Protein AF-0000000080323884 (afdb_homodimer)

InterPro domains:
  IPR005923 Formiminoglutamase [MF_00737] (10-333)
  IPR005923 Formiminoglutamase [TIGR01227] (16-331)
  IPR006035 Ureohydrolase [PF00491] (52-332)
  IPR006035 Ureohydrolase [PIRSF036979] (51-332)
  IPR006035 Ureohydrolase [PS51409] (44-333)
  IPR006035 Ureohydrolase [PTHR11358] (49-333)
  IPR023696 Ureohydrolase domain superfamily [SSF52768] (23-332)

Structure (mmCIF, N/CA/C/O backbone):
data_AF-0000000080323884-model_v1
#
loop_
_entity.id
_entity.type
_entity.pdbx_description
1 polymer Formimidoylglutamase
#
loop_
_atom_site.group_PDB
_atom_site.id
_atom_site.type_symbol
_atom_site.label_atom_id
_atom_site.label_alt_id
_atom_site.label_comp_id
_atom_site.label_asym_id
_atom_site.label_entity_id
_atom_site.label_seq_id
_atom_site.pdbx_PDB_ins_code
_atom_site.Cartn_x
_atom_site.Cartn_y
_atom_site.Cartn_z
_atom_site.occupancy
_atom_site.B_iso_or_equiv
_atom_site.auth_seq_id
_atom_site.auth_comp_id
_atom_site.auth_asym_id
_atom_site.auth_atom_id
_atom_site.pdbx_PDB_model_num
ATOM 1 N N . MET A 1 1 ? 12.812 27.894 24.323 1 70.35 1 MET A N 1
ATOM 2 C CA . MET A 1 1 ? 11.918 27.893 23.168 1 70.35 1 MET A CA 1
ATOM 3 C C . MET A 1 1 ? 10.709 26.998 23.417 1 70.35 1 MET A C 1
ATOM 5 O O . MET A 1 1 ? 9.572 27.394 23.153 1 70.35 1 MET A O 1
ATOM 9 N N . ILE A 1 2 ? 10.894 25.82 23.993 1 82.58 2 ILE A N 1
ATOM 10 C CA . ILE A 1 2 ? 9.797 24.87 24.142 1 82.58 2 ILE A CA 1
ATOM 11 C C . ILE A 1 2 ? 9.408 24.759 25.615 1 82.58 2 ILE A C 1
ATOM 13 O O . ILE A 1 2 ? 10.266 24.834 26.497 1 82.58 2 ILE A O 1
ATOM 17 N N . ASN A 1 3 ? 8.138 24.819 25.919 1 87.39 3 ASN A N 1
ATOM 18 C CA . ASN A 1 3 ? 7.63 24.507 27.25 1 87.39 3 ASN A CA 1
ATOM 19 C C . ASN A 1 3 ? 7.771 23.022 27.57 1 87.39 3 ASN A C 1
ATOM 21 O O . ASN A 1 3 ? 7.073 22.188 26.99 1 87.39 3 ASN A O 1
ATOM 25 N N . SER A 1 4 ? 8.577 22.734 28.503 1 90.73 4 SER A N 1
ATOM 26 C CA . SER A 1 4 ? 8.957 21.358 28.807 1 90.73 4 SER A CA 1
ATOM 27 C C . SER A 1 4 ? 7.758 20.546 29.285 1 90.73 4 SER A C 1
ATOM 29 O O . SER A 1 4 ? 7.737 19.321 29.149 1 90.73 4 SER A O 1
ATOM 31 N N . SER A 1 5 ? 6.816 21.224 29.823 1 94.21 5 SER A N 1
ATOM 32 C CA . SER A 1 5 ? 5.648 20.514 30.335 1 94.21 5 SER A CA 1
ATOM 33 C C . SER A 1 5 ? 4.825 19.914 29.201 1 94.21 5 SER A C 1
ATOM 35 O O . SER A 1 5 ? 4.033 18.994 29.42 1 94.21 5 SER A O 1
ATOM 37 N N . PHE A 1 6 ? 5.003 20.414 27.994 1 97.21 6 PHE A N 1
ATOM 38 C CA . PHE A 1 6 ? 4.21 19.963 26.857 1 97.21 6 PHE A CA 1
ATOM 39 C C . PHE A 1 6 ? 5.086 19.244 25.837 1 97.21 6 PHE A C 1
ATOM 41 O O . PHE A 1 6 ? 4.697 19.088 24.678 1 97.21 6 PHE A O 1
ATOM 48 N N . TYR A 1 7 ? 6.294 18.797 26.239 1 97.15 7 TYR A N 1
ATOM 49 C CA . TYR A 1 7 ? 7.226 18.283 25.242 1 97.15 7 TYR A CA 1
ATOM 50 C C . TYR A 1 7 ? 7.828 16.957 25.691 1 97.15 7 TYR A C 1
ATOM 52 O O . TYR A 1 7 ? 8.144 16.779 26.869 1 97.15 7 TYR A O 1
ATOM 60 N N . ARG A 1 8 ? 7.953 16.033 24.755 1 97.16 8 ARG A N 1
ATOM 61 C CA . ARG A 1 8 ? 8.656 14.767 24.942 1 97.16 8 ARG A CA 1
ATOM 62 C C . ARG A 1 8 ? 9.561 14.462 23.753 1 97.16 8 ARG A C 1
ATOM 64 O O . ARG A 1 8 ? 9.094 14.39 22.614 1 97.16 8 ARG A O 1
ATOM 71 N N . LYS A 1 9 ? 10.813 14.344 23.984 1 96.35 9 LYS A N 1
ATOM 72 C CA . LYS A 1 9 ? 11.746 13.994 22.917 1 96.35 9 LYS A CA 1
ATOM 73 C C . LYS A 1 9 ? 11.512 12.568 22.428 1 96.35 9 LYS A C 1
ATOM 75 O O . LYS A 1 9 ? 11.072 11.708 23.193 1 96.35 9 LYS A O 1
ATOM 80 N N . THR A 1 10 ? 11.805 12.294 21.183 1 96.84 10 THR A N 1
ATOM 81 C CA . THR A 1 10 ? 11.703 10.945 20.636 1 96.84 10 THR A CA 1
ATOM 82 C C . THR A 1 10 ? 12.828 10.061 21.165 1 96.84 10 THR A C 1
ATOM 84 O O . THR A 1 10 ? 13.989 10.476 21.197 1 96.84 10 THR A O 1
ATOM 87 N N . SER A 1 11 ? 12.445 8.879 21.534 1 95.25 11 SER A N 1
ATOM 88 C CA . SER A 1 11 ? 13.442 7.934 22.025 1 95.25 11 SER A CA 1
ATOM 89 C C . SER A 1 11 ? 14.342 7.443 20.896 1 95.25 11 SER A C 1
ATOM 91 O O . SER A 1 11 ? 13.884 7.255 19.767 1 95.25 11 SER A O 1
ATOM 93 N N . ALA A 1 12 ? 15.553 7.111 21.196 1 90.56 12 ALA A N 1
ATOM 94 C CA . ALA A 1 12 ? 16.547 6.673 20.22 1 90.56 12 ALA A CA 1
ATOM 95 C C . ALA A 1 12 ? 16.159 5.331 19.606 1 90.56 12 ALA A C 1
ATOM 97 O O . ALA A 1 12 ? 16.54 5.025 18.474 1 90.56 12 ALA A O 1
ATOM 98 N N . ASP A 1 13 ? 15.385 4.584 20.299 1 94.6 13 ASP A N 1
ATOM 99 C CA . ASP A 1 13 ? 15.052 3.236 19.85 1 94.6 13 ASP A CA 1
ATOM 100 C C . ASP A 1 13 ? 13.792 3.241 18.986 1 94.6 13 ASP A C 1
ATOM 102 O O . ASP A 1 13 ? 13.34 2.187 18.533 1 94.6 13 ASP A O 1
ATOM 106 N N . THR A 1 14 ? 13.263 4.429 18.808 1 96.33 14 THR A N 1
ATOM 107 C CA . THR A 1 14 ? 12.045 4.54 18.013 1 96.33 14 THR A CA 1
ATOM 108 C C . THR A 1 14 ? 12.317 4.186 16.554 1 96.33 14 THR A C 1
ATOM 110 O O . THR A 1 14 ? 11.563 3.426 15.943 1 96.33 14 THR A O 1
ATOM 113 N N . TRP A 1 15 ? 13.377 4.665 16.011 1 97.13 15 TRP A N 1
ATOM 114 C CA . TRP A 1 15 ? 13.713 4.496 14.601 1 97.13 15 TRP A CA 1
ATOM 115 C C . TRP A 1 15 ? 14.678 3.332 14.407 1 97.13 15 TRP A C 1
ATOM 117 O O . TRP A 1 15 ? 15.897 3.519 14.423 1 97.13 15 TRP A O 1
ATOM 127 N N . THR A 1 16 ? 14.135 2.097 14.217 1 96.11 16 THR A N 1
ATOM 128 C CA . THR A 1 16 ? 14.869 0.863 13.956 1 96.11 16 THR A CA 1
ATOM 129 C C . THR A 1 16 ? 14.186 0.049 12.861 1 96.11 16 THR A C 1
ATOM 131 O O . THR A 1 16 ? 12.957 0.033 12.766 1 96.11 16 THR A O 1
ATOM 134 N N . GLY A 1 17 ? 14.985 -0.553 12.035 1 93.53 17 GLY A N 1
ATOM 135 C CA . GLY A 1 17 ? 14.411 -1.328 10.947 1 93.53 17 GLY A CA 1
ATOM 136 C C . GLY A 1 17 ? 15.439 -2.15 10.193 1 93.53 17 GLY A C 1
ATOM 137 O O . GLY A 1 17 ? 16.521 -2.427 10.712 1 93.53 17 GLY A O 1
ATOM 138 N N . ARG A 1 18 ? 15.014 -2.505 9.063 1 90.59 18 ARG A N 1
ATOM 139 C CA . ARG A 1 18 ? 15.855 -3.301 8.175 1 90.59 18 ARG A CA 1
ATOM 140 C C . ARG A 1 18 ? 17.066 -2.501 7.704 1 90.59 18 ARG A C 1
ATOM 142 O O . ARG A 1 18 ? 16.951 -1.311 7.404 1 90.59 18 ARG A O 1
ATOM 149 N N . ASN A 1 19 ? 18.205 -3.094 7.693 1 90.78 19 ASN A N 1
ATOM 150 C CA . ASN A 1 19 ? 19.445 -2.48 7.231 1 90.78 19 ASN A CA 1
ATOM 151 C C . ASN A 1 19 ? 20.092 -3.294 6.115 1 90.78 19 ASN A C 1
ATOM 153 O O . ASN A 1 19 ? 20.637 -4.371 6.362 1 90.78 19 ASN A O 1
ATOM 157 N N . ASP A 1 20 ? 20.026 -2.774 4.941 1 88.23 20 ASP A N 1
ATOM 158 C CA . ASP A 1 20 ? 20.564 -3.475 3.78 1 88.23 20 ASP A CA 1
ATOM 159 C C . ASP A 1 20 ? 21.926 -2.912 3.38 1 88.23 20 ASP A C 1
ATOM 161 O O . ASP A 1 20 ? 22.439 -3.219 2.302 1 88.23 20 ASP A O 1
ATOM 165 N N . GLY A 1 21 ? 22.475 -1.995 4.17 1 88.45 21 GLY A N 1
ATOM 166 C CA . GLY A 1 21 ? 23.791 -1.447 3.88 1 88.45 21 GLY A CA 1
ATOM 167 C C . GLY A 1 21 ? 23.878 0.05 4.112 1 88.45 21 GLY A C 1
ATOM 168 O O . GLY A 1 21 ? 22.966 0.648 4.687 1 88.45 21 GLY A O 1
ATOM 169 N N . THR A 1 22 ? 25.005 0.608 3.622 1 88.51 22 THR A N 1
ATOM 170 C CA . THR A 1 22 ? 25.255 2.012 3.928 1 88.51 22 THR A CA 1
ATOM 171 C C . THR A 1 22 ? 25.087 2.875 2.681 1 88.51 22 THR A C 1
ATOM 173 O O . THR A 1 22 ? 24.991 4.101 2.776 1 88.51 22 THR A O 1
ATOM 176 N N . ASP A 1 23 ? 25.031 2.19 1.594 1 92.04 23 ASP A N 1
ATOM 177 C CA . ASP A 1 23 ? 24.798 2.943 0.365 1 92.04 23 ASP A CA 1
ATOM 178 C C . ASP A 1 23 ? 23.477 3.707 0.432 1 92.04 23 ASP A C 1
ATOM 180 O O . ASP A 1 23 ? 22.474 3.181 0.917 1 92.04 23 ASP A O 1
ATOM 184 N N . LEU A 1 24 ? 23.504 4.935 -0.052 1 91.61 24 LEU A N 1
ATOM 185 C CA . LEU A 1 24 ? 22.32 5.784 0.005 1 91.61 24 LEU A CA 1
ATOM 186 C C . LEU A 1 24 ? 21.15 5.137 -0.729 1 91.61 24 LEU A C 1
ATOM 188 O O . LEU A 1 24 ? 19.994 5.307 -0.335 1 91.61 24 LEU A O 1
ATOM 192 N N . ALA A 1 25 ? 21.477 4.376 -1.684 1 94.13 25 ALA A N 1
ATOM 193 C CA . ALA A 1 25 ? 20.456 3.817 -2.567 1 94.13 25 ALA A CA 1
ATOM 194 C C . ALA A 1 25 ? 19.662 2.721 -1.863 1 94.13 25 ALA A C 1
ATOM 196 O O . ALA A 1 25 ? 18.583 2.336 -2.319 1 94.13 25 ALA A O 1
ATOM 197 N N . VAL A 1 26 ? 20.126 2.132 -0.741 1 95.14 26 VAL A N 1
ATOM 198 C CA . VAL A 1 26 ? 19.439 1.03 -0.076 1 95.14 26 VAL A CA 1
ATOM 199 C C . VAL A 1 26 ? 18.92 1.491 1.284 1 95.14 26 VAL A C 1
ATOM 201 O O . VAL A 1 26 ? 18.351 0.699 2.039 1 95.14 26 VAL A O 1
ATOM 204 N N . GLN A 1 27 ? 19.103 2.752 1.621 1 95.92 27 GLN A N 1
ATOM 205 C CA . GLN A 1 27 ? 18.777 3.247 2.955 1 95.92 27 GLN A CA 1
ATOM 206 C C . GLN A 1 27 ? 17.273 3.449 3.114 1 95.92 27 GLN A C 1
ATOM 208 O O . GLN A 1 27 ? 16.552 3.59 2.125 1 95.92 27 GLN A O 1
ATOM 213 N N . ARG A 1 28 ? 16.904 3.424 4.323 1 97.22 28 ARG A N 1
ATOM 214 C CA . ARG A 1 28 ? 15.516 3.602 4.737 1 97.22 28 ARG A CA 1
ATOM 215 C C . ARG A 1 28 ? 15.381 4.768 5.711 1 97.22 28 ARG A C 1
ATOM 217 O O . ARG A 1 28 ? 16.381 5.28 6.217 1 97.22 28 ARG A O 1
ATOM 224 N N . TRP A 1 29 ? 14.235 5.22 6.044 1 97.39 29 TRP A N 1
ATOM 225 C CA . TRP A 1 29 ? 13.994 6.43 6.822 1 97.39 29 TRP A CA 1
ATOM 226 C C . TRP A 1 29 ? 14.701 6.359 8.172 1 97.39 29 TRP A C 1
ATOM 228 O O . TRP A 1 29 ? 15.305 7.338 8.616 1 97.39 29 TRP A O 1
ATOM 238 N N . HIS A 1 30 ? 14.661 5.158 8.811 1 97.39 30 HIS A N 1
ATOM 239 C CA . HIS A 1 30 ? 15.223 5.051 10.152 1 97.39 30 HIS A CA 1
ATOM 240 C C . HIS A 1 30 ? 16.725 5.319 10.143 1 97.39 30 HIS A C 1
ATOM 242 O O . HIS A 1 30 ? 17.3 5.687 11.169 1 97.39 30 HIS A O 1
ATOM 248 N N . GLN A 1 31 ? 17.343 5.232 8.979 1 96.09 31 GLN A N 1
ATOM 249 C CA . GLN A 1 31 ? 18.785 5.428 8.872 1 96.09 31 GLN A CA 1
ATOM 250 C C . GLN A 1 31 ? 19.119 6.878 8.536 1 96.09 31 GLN A C 1
ATOM 252 O O . GLN A 1 31 ? 20.278 7.29 8.623 1 96.09 31 GLN A O 1
ATOM 257 N N . ARG A 1 32 ? 18.091 7.656 8.138 1 95.49 32 ARG A N 1
ATOM 258 C CA . ARG A 1 32 ? 18.371 8.99 7.617 1 95.49 32 ARG A CA 1
ATOM 259 C C . ARG A 1 32 ? 17.77 10.066 8.516 1 95.49 32 ARG A C 1
ATOM 261 O O . ARG A 1 32 ? 18.169 11.231 8.451 1 95.49 32 ARG A O 1
ATOM 268 N N . ILE A 1 33 ? 16.797 9.719 9.326 1 96.46 33 ILE A N 1
ATOM 269 C CA . ILE A 1 33 ? 16.142 10.703 10.181 1 96.46 33 ILE A CA 1
ATOM 270 C C . ILE A 1 33 ? 17.03 11.014 11.384 1 96.46 33 ILE A C 1
ATOM 272 O O . ILE A 1 33 ? 17.649 10.114 11.955 1 96.46 33 ILE A O 1
ATOM 276 N N . LEU A 1 34 ? 17.169 12.267 11.72 1 96.03 34 LEU A N 1
ATOM 277 C CA . LEU A 1 34 ? 17.96 12.728 12.856 1 96.03 34 LEU A CA 1
ATOM 278 C C . LEU A 1 34 ? 17.058 13.191 13.995 1 96.03 34 LEU A C 1
ATOM 280 O O . LEU A 1 34 ? 16.071 13.893 13.765 1 96.03 34 LEU A O 1
ATOM 284 N N . LEU A 1 35 ? 17.411 12.802 15.155 1 96.94 35 LEU A N 1
ATOM 285 C CA . LEU A 1 35 ? 16.634 13.178 16.331 1 96.94 35 LEU A CA 1
ATOM 286 C C . LEU A 1 35 ? 17.155 14.479 16.933 1 96.94 35 LEU A C 1
ATOM 288 O O . LEU A 1 35 ? 18.367 14.678 17.037 1 96.94 35 LEU A O 1
ATOM 292 N N . VAL A 1 36 ? 16.243 15.35 17.241 1 96.18 36 VAL A N 1
ATOM 293 C CA . VAL A 1 36 ? 16.593 16.608 17.893 1 96.18 36 VAL A CA 1
ATOM 294 C C . VAL A 1 36 ? 15.846 16.728 19.22 1 96.18 36 VAL A C 1
ATOM 296 O O . VAL A 1 36 ? 14.655 16.417 19.299 1 96.18 36 VAL A O 1
ATOM 299 N N . ASP A 1 37 ? 16.566 17.103 20.199 1 95.11 37 ASP A N 1
ATOM 300 C CA . ASP A 1 37 ? 15.984 17.421 21.499 1 95.11 37 ASP A CA 1
ATOM 301 C C . ASP A 1 37 ? 15.795 18.927 21.663 1 95.11 37 ASP A C 1
ATOM 303 O O . ASP A 1 37 ? 16.748 19.649 21.962 1 95.11 37 ASP A O 1
ATOM 307 N N . LEU A 1 38 ? 14.543 19.342 21.607 1 94.51 38 LEU A N 1
ATOM 308 C CA . LEU A 1 38 ? 14.244 20.769 21.648 1 94.51 38 LEU A CA 1
ATOM 309 C C . LEU A 1 38 ? 14.429 21.324 23.056 1 94.51 38 LEU A C 1
ATOM 311 O O . LEU A 1 38 ? 14.438 22.541 23.253 1 94.51 38 LEU A O 1
ATOM 315 N N . GLY A 1 39 ? 14.564 20.441 24.004 1 91.28 39 GLY A N 1
ATOM 316 C CA . GLY A 1 39 ? 14.879 20.89 25.351 1 91.28 39 GLY A CA 1
ATOM 317 C C . GLY A 1 39 ? 16.307 21.381 25.497 1 91.28 39 GLY A C 1
ATOM 318 O O . GLY A 1 39 ? 16.615 22.149 26.411 1 91.28 39 GLY A O 1
ATOM 319 N N . THR A 1 40 ? 17.174 20.944 24.577 1 89.85 40 THR A N 1
ATOM 320 C CA . THR A 1 40 ? 18.588 21.276 24.709 1 89.85 40 THR A CA 1
ATOM 321 C C . THR A 1 40 ? 19.081 22.036 23.482 1 89.85 40 THR A C 1
ATOM 323 O O . THR A 1 40 ? 20.041 22.805 23.566 1 89.85 40 THR A O 1
ATOM 326 N N . GLU A 1 41 ? 18.466 21.813 22.344 1 85.01 41 GLU A N 1
ATOM 327 C CA . GLU A 1 41 ? 18.883 22.453 21.099 1 85.01 41 GLU A CA 1
ATOM 328 C C . GLU A 1 41 ? 17.996 23.651 20.771 1 85.01 41 GLU A C 1
ATOM 330 O O . GLU A 1 41 ? 16.786 23.502 20.586 1 85.01 41 GLU A O 1
ATOM 335 N N . ASN A 1 42 ? 18.655 24.71 20.621 1 79.67 42 ASN A N 1
ATOM 336 C CA . ASN A 1 42 ? 17.879 25.921 20.376 1 79.67 42 ASN A CA 1
ATOM 337 C C . ASN A 1 42 ? 18.025 26.399 18.935 1 79.67 42 ASN A C 1
ATOM 339 O O . ASN A 1 42 ? 17.404 27.387 18.538 1 79.67 42 ASN A O 1
ATOM 343 N N . THR A 1 43 ? 18.872 25.717 18.276 1 82.53 43 THR A N 1
ATOM 344 C CA . THR A 1 43 ? 19.039 26.079 16.873 1 82.53 43 THR A CA 1
ATOM 345 C C . THR A 1 43 ? 19.159 24.831 16.003 1 82.53 43 THR A C 1
ATOM 347 O O . THR A 1 43 ? 19.934 23.924 16.313 1 82.53 43 THR A O 1
ATOM 350 N N . ILE A 1 44 ? 18.276 24.921 14.982 1 83.26 44 ILE A N 1
ATOM 351 C CA . ILE A 1 44 ? 18.343 23.835 14.011 1 83.26 44 ILE A CA 1
ATOM 352 C C . ILE A 1 44 ? 18.435 24.409 12.599 1 83.26 44 ILE A C 1
ATOM 354 O O . ILE A 1 44 ? 17.574 25.186 12.181 1 83.26 44 ILE A O 1
ATOM 358 N N . LEU A 1 45 ? 19.506 24.53 11.993 1 87.32 45 LEU A N 1
ATOM 359 C CA . LEU A 1 45 ? 19.655 25.02 10.627 1 87.32 45 LEU A CA 1
ATOM 360 C C . LEU A 1 45 ? 20.162 23.916 9.705 1 87.32 45 LEU A C 1
ATOM 362 O O . LEU A 1 45 ? 21.099 23.193 10.052 1 87.32 45 LEU A O 1
ATOM 366 N N . PRO A 1 46 ? 19.398 23.793 8.634 1 86.02 46 PRO A N 1
ATOM 367 C CA . PRO A 1 46 ? 19.982 22.859 7.668 1 86.02 46 PRO A CA 1
ATOM 368 C C . PRO A 1 46 ? 21.294 23.367 7.076 1 86.02 46 PRO A C 1
ATOM 370 O O . PRO A 1 46 ? 21.508 24.579 6.986 1 86.02 46 PRO A O 1
ATOM 373 N N . PRO A 1 47 ? 22.067 22.503 6.788 1 84.8 47 PRO A N 1
ATOM 374 C CA . PRO A 1 47 ? 23.26 22.956 6.069 1 84.8 47 PRO A CA 1
ATOM 375 C C . PRO A 1 47 ? 22.924 23.76 4.815 1 84.8 47 PRO A C 1
ATOM 377 O O . PRO A 1 47 ? 21.847 23.589 4.238 1 84.8 47 PRO A O 1
ATOM 380 N N . ALA A 1 48 ? 23.773 24.628 4.393 1 85.46 48 ALA A N 1
ATOM 381 C CA . ALA A 1 48 ? 23.551 25.504 3.245 1 85.46 48 ALA A CA 1
ATOM 382 C C . ALA A 1 48 ? 23.193 24.698 2 1 85.46 48 ALA A C 1
ATOM 384 O O . ALA A 1 48 ? 23.853 23.705 1.684 1 85.46 48 ALA A O 1
ATOM 385 N N . GLY A 1 49 ? 22.129 25.116 1.413 1 84.9 49 GLY A N 1
ATOM 386 C CA . GLY A 1 49 ? 21.737 24.514 0.149 1 84.9 49 GLY A CA 1
ATOM 387 C C . GLY A 1 49 ? 20.875 23.277 0.319 1 84.9 49 GLY A C 1
ATOM 388 O O . GLY A 1 49 ? 20.425 22.687 -0.665 1 84.9 49 GLY A O 1
ATOM 389 N N . GLN A 1 50 ? 20.588 22.973 1.593 1 87.17 50 GLN A N 1
ATOM 390 C CA . GLN A 1 50 ? 19.806 21.762 1.822 1 87.17 50 GLN A CA 1
ATOM 391 C C . GLN A 1 50 ? 18.356 22.098 2.157 1 87.17 50 GLN A C 1
ATOM 393 O O . GLN A 1 50 ? 18.063 23.193 2.642 1 87.17 50 GLN A O 1
ATOM 398 N N . LYS A 1 51 ? 17.487 21.252 1.765 1 89.06 51 LYS A N 1
ATOM 399 C CA . LYS A 1 51 ? 16.077 21.323 2.138 1 89.06 51 LYS A CA 1
ATOM 400 C C . LYS A 1 51 ? 15.817 20.588 3.45 1 89.06 51 LYS A C 1
ATOM 402 O O . LYS A 1 51 ? 16.489 19.601 3.757 1 89.06 51 LYS A O 1
ATOM 407 N N . GLY A 1 52 ? 14.909 21.15 4.243 1 94.93 52 GLY A N 1
ATOM 408 C CA . GLY A 1 52 ? 14.659 20.544 5.541 1 94.93 52 GLY A CA 1
ATOM 409 C C . GLY A 1 52 ? 13.212 20.135 5.74 1 94.93 52 GLY A C 1
ATOM 410 O O . GLY A 1 52 ? 12.297 20.861 5.346 1 94.93 52 GLY A O 1
ATOM 411 N N . ILE A 1 53 ? 12.988 18.981 6.275 1 97.06 53 ILE A N 1
ATOM 412 C CA . ILE A 1 53 ? 11.69 18.509 6.743 1 97.06 53 ILE A CA 1
ATOM 413 C C . ILE A 1 53 ? 11.75 18.238 8.245 1 97.06 53 ILE A C 1
ATOM 415 O O . ILE A 1 53 ? 12.731 17.68 8.742 1 97.06 53 ILE A O 1
ATOM 419 N N . ALA A 1 54 ? 10.774 18.694 8.995 1 97.97 54 ALA A N 1
ATOM 420 C CA . ALA A 1 54 ? 10.731 18.488 10.44 1 97.97 54 ALA A CA 1
ATOM 421 C C . ALA A 1 54 ? 9.466 17.739 10.851 1 97.97 54 ALA A C 1
ATOM 423 O O . ALA A 1 54 ? 8.355 18.248 10.685 1 97.97 54 ALA A O 1
ATOM 424 N N . LEU A 1 55 ? 9.662 16.581 11.359 1 98.55 55 LEU A N 1
ATOM 425 C CA . LEU A 1 55 ? 8.556 15.785 11.881 1 98.55 55 LEU A CA 1
ATOM 426 C C . LEU A 1 55 ? 8.219 16.195 13.311 1 98.55 55 LEU A C 1
ATOM 428 O O . LEU A 1 55 ? 9.109 16.293 14.159 1 98.55 55 LEU A O 1
ATOM 432 N N . ILE A 1 56 ? 6.965 16.494 13.581 1 98.67 56 ILE A N 1
ATOM 433 C CA . ILE A 1 56 ? 6.483 16.872 14.905 1 98.67 56 ILE A CA 1
ATOM 434 C C . ILE A 1 56 ? 5.255 16.039 15.265 1 98.67 56 ILE A C 1
ATOM 436 O O . ILE A 1 56 ? 4.316 15.932 14.472 1 98.67 56 ILE A O 1
ATOM 440 N N . GLY A 1 57 ? 5.28 15.395 16.435 1 98.66 57 GLY A N 1
ATOM 441 C CA . GLY A 1 57 ? 4.094 14.7 16.908 1 98.66 57 GLY A CA 1
ATOM 442 C C . GLY A 1 57 ? 3.199 15.567 17.773 1 98.66 57 GLY A C 1
ATOM 443 O O . GLY A 1 57 ? 3.687 16.37 18.571 1 98.66 57 GLY A O 1
ATOM 444 N N . PHE A 1 58 ? 1.908 15.492 17.569 1 98.68 58 PHE A N 1
ATOM 445 C CA . PHE A 1 58 ? 0.917 16.089 18.456 1 98.68 58 PHE A CA 1
ATOM 446 C C . PHE A 1 58 ? 0.136 15.011 19.199 1 98.68 58 PHE A C 1
ATOM 448 O O . PHE A 1 58 ? -0.866 14.502 18.692 1 98.68 58 PHE A O 1
ATOM 455 N N . SER A 1 59 ? 0.528 14.666 20.355 1 98.18 59 SER A N 1
ATOM 456 C CA . SER A 1 59 ? -0.002 13.57 21.16 1 98.18 59 SER A CA 1
ATOM 457 C C . SER A 1 59 ? -1.104 14.053 22.096 1 98.18 59 SER A C 1
ATOM 459 O O . SER A 1 59 ? -0.867 14.256 23.289 1 98.18 59 SER A O 1
ATOM 461 N N . CYS A 1 60 ? -2.316 14.166 21.55 1 97.51 60 CYS A N 1
ATOM 462 C CA . CYS A 1 60 ? -3.413 14.77 22.299 1 97.51 60 CYS A CA 1
ATOM 463 C C . CYS A 1 60 ? -4.732 14.073 21.99 1 97.51 60 CYS A C 1
ATOM 465 O O . CYS A 1 60 ? -5.066 13.855 20.824 1 97.51 60 CYS A O 1
ATOM 467 N N . ASP A 1 61 ? -5.512 13.8 22.996 1 94.6 61 ASP A N 1
ATOM 468 C CA . ASP A 1 61 ? -6.833 13.192 22.874 1 94.6 61 ASP A CA 1
ATOM 469 C C . ASP A 1 61 ? -7.927 14.163 23.312 1 94.6 61 ASP A C 1
ATOM 471 O O . ASP A 1 61 ? -9.116 13.857 23.202 1 94.6 61 ASP A O 1
ATOM 475 N N . GLU A 1 62 ? -7.543 15.201 23.774 1 96.98 62 GLU A N 1
ATOM 476 C CA . GLU A 1 62 ? -8.483 16.039 24.512 1 96.98 62 GLU A CA 1
ATOM 477 C C . GLU A 1 62 ? -9.57 16.589 23.593 1 96.98 62 GLU A C 1
ATOM 479 O O . GLU A 1 62 ? -10.74 16.655 23.978 1 96.98 62 GLU A O 1
ATOM 484 N N . GLY A 1 63 ? -9.15 17.054 22.416 1 97.01 63 GLY A N 1
ATOM 485 C CA . GLY A 1 63 ? -10.153 17.534 21.479 1 97.01 63 GLY A CA 1
ATOM 486 C C . GLY A 1 63 ? -11.162 16.471 21.087 1 97.01 63 GLY A C 1
ATOM 487 O O . GLY A 1 63 ? -12.347 16.765 20.915 1 97.01 63 GLY A O 1
ATOM 488 N N . VAL A 1 64 ? -10.746 15.214 20.922 1 96.72 64 VAL A N 1
ATOM 489 C CA . VAL A 1 64 ? -11.624 14.1 20.579 1 96.72 64 VAL A CA 1
ATOM 490 C C . VAL A 1 64 ? -12.566 13.806 21.744 1 96.72 64 VAL A C 1
ATOM 492 O O . VAL A 1 64 ? -13.77 13.624 21.546 1 96.72 64 VAL A O 1
ATOM 495 N N . ARG A 1 65 ? -11.995 13.783 22.95 1 96.07 65 ARG A N 1
ATOM 496 C CA . ARG A 1 65 ? -12.794 13.532 24.145 1 96.07 65 ARG A CA 1
ATOM 497 C C . ARG A 1 65 ? -13.898 14.573 24.295 1 96.07 65 ARG A C 1
ATOM 499 O O . ARG A 1 65 ? -15.064 14.225 24.491 1 96.07 65 ARG A O 1
ATOM 506 N N . ARG A 1 66 ? -13.531 15.823 24.161 1 97.16 66 ARG A N 1
ATOM 507 C CA . ARG A 1 66 ? -14.478 16.922 24.322 1 97.16 66 ARG A CA 1
ATOM 508 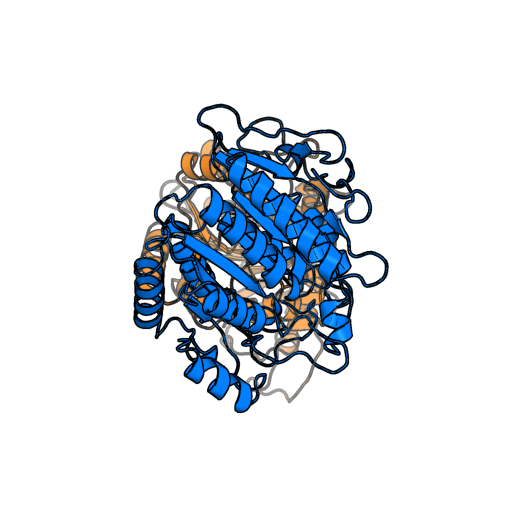C C . ARG A 1 66 ? -15.572 16.862 23.262 1 97.16 66 ARG A C 1
ATOM 510 O O . ARG A 1 66 ? -16.686 17.342 23.483 1 97.16 66 ARG A O 1
ATOM 517 N N . ASN A 1 67 ? -15.256 16.267 22.104 1 94.96 67 ASN A N 1
ATOM 518 C CA . ASN A 1 67 ? -16.183 16.191 20.979 1 94.96 67 ASN A CA 1
ATOM 519 C C . ASN A 1 67 ? -17.035 14.927 21.04 1 94.96 67 ASN A C 1
ATOM 521 O O . ASN A 1 67 ? -17.84 14.672 20.142 1 94.96 67 ASN A O 1
ATOM 525 N N . GLY A 1 68 ? -16.787 14.088 22.04 1 91.96 68 GLY A N 1
ATOM 526 C CA . GLY A 1 68 ? -17.561 12.868 22.204 1 91.96 68 GLY A CA 1
ATOM 527 C C . GLY A 1 68 ? -17.099 11.743 21.297 1 91.96 68 GLY A C 1
ATOM 528 O O . GLY A 1 68 ? -17.861 10.816 21.012 1 91.96 68 GLY A O 1
ATOM 529 N N . GLY A 1 69 ? -15.906 11.895 20.764 1 91.68 69 GLY A N 1
ATOM 530 C CA . GLY A 1 69 ? -15.364 10.852 19.908 1 91.68 69 GLY A CA 1
ATOM 531 C C . GLY A 1 69 ? -14.625 9.773 20.676 1 91.68 69 GLY A C 1
ATOM 532 O O . GLY A 1 69 ? -14.563 9.812 21.906 1 91.68 69 GLY A O 1
ATOM 533 N N . ARG A 1 70 ? -14.052 8.761 19.984 1 92.34 70 ARG A N 1
ATOM 534 C CA . ARG A 1 70 ? -13.282 7.681 20.593 1 92.34 70 ARG A CA 1
ATOM 535 C C . ARG A 1 70 ? -11.817 8.072 20.748 1 92.34 70 ARG A C 1
ATOM 537 O O . ARG A 1 70 ? -11.11 8.256 19.754 1 92.34 70 ARG A O 1
ATOM 544 N N . VAL A 1 71 ? -11.352 8.093 21.965 1 94.7 71 VAL A N 1
ATOM 545 C CA . VAL A 1 71 ? -10.003 8.556 22.273 1 94.7 71 VAL A CA 1
ATOM 546 C C . VAL A 1 71 ? -8.985 7.496 21.858 1 94.7 71 VAL A C 1
ATOM 548 O O . VAL A 1 71 ? -9.336 6.328 21.675 1 94.7 71 VAL A O 1
ATOM 551 N N . GLY A 1 72 ? -7.764 7.87 21.684 1 96.54 72 GLY A N 1
ATOM 552 C CA . GLY A 1 72 ? -6.676 6.98 21.313 1 96.54 72 GLY A CA 1
ATOM 553 C C . GLY A 1 72 ? -5.683 7.616 20.358 1 96.54 72 GLY A C 1
ATOM 554 O O . GLY A 1 72 ? -4.551 7.147 20.227 1 96.54 72 GLY A O 1
ATOM 555 N N . ALA A 1 73 ? -6.011 8.735 19.754 1 96.04 73 ALA A N 1
ATOM 556 C CA . ALA A 1 73 ? -5.195 9.389 18.734 1 96.04 73 ALA A CA 1
ATOM 557 C C . ALA A 1 73 ? -3.909 9.949 19.336 1 96.04 73 ALA A C 1
ATOM 559 O O . ALA A 1 73 ? -2.962 10.264 18.611 1 96.04 73 ALA A O 1
ATOM 560 N N . LYS A 1 74 ? -3.853 10.104 20.689 1 97.36 74 LYS A N 1
ATOM 561 C CA . LYS A 1 74 ? -2.642 10.576 21.353 1 97.36 74 LYS A CA 1
ATOM 562 C C . LYS A 1 74 ? -1.467 9.639 21.088 1 97.36 74 LYS A C 1
ATOM 564 O O . LYS A 1 74 ? -0.308 10.051 21.165 1 97.36 74 LYS A O 1
ATOM 569 N N . ASP A 1 75 ? -1.764 8.402 20.758 1 97.19 75 ASP A N 1
ATOM 570 C CA . ASP A 1 75 ? -0.72 7.412 20.511 1 97.19 75 ASP A CA 1
ATOM 571 C C . ASP A 1 75 ? -0.395 7.317 19.022 1 97.19 75 ASP A C 1
ATOM 573 O O . ASP A 1 75 ? 0.478 6.544 18.62 1 97.19 75 ASP A O 1
ATOM 577 N N . GLY A 1 76 ? -1.055 8.098 18.191 1 97.44 76 GLY A N 1
ATOM 578 C CA . GLY A 1 76 ? -0.878 8.098 16.747 1 97.44 76 GLY A CA 1
ATOM 579 C C . GLY A 1 76 ? 0.557 8.34 16.322 1 97.44 76 GLY A C 1
ATOM 580 O O . GLY A 1 76 ? 1.11 7.583 15.521 1 97.44 76 GLY A O 1
ATOM 581 N N . PRO A 1 77 ? 1.227 9.339 16.928 1 98.26 77 PRO A N 1
ATOM 582 C CA . PRO A 1 77 ? 2.592 9.663 16.506 1 98.26 77 PRO A CA 1
ATOM 583 C C . PRO A 1 77 ? 3.554 8.488 16.667 1 98.26 77 PRO A C 1
ATOM 585 O O . PRO A 1 77 ? 4.37 8.228 15.78 1 98.26 77 PRO A O 1
ATOM 588 N N . ALA A 1 78 ? 3.438 7.752 17.743 1 97.65 78 ALA A N 1
ATOM 589 C CA . ALA A 1 78 ? 4.331 6.62 17.979 1 97.65 78 ALA A CA 1
ATOM 590 C C . ALA A 1 78 ? 4.123 5.53 16.931 1 97.65 78 ALA A C 1
ATOM 592 O O . ALA A 1 78 ? 5.089 4.989 16.389 1 97.65 78 ALA A O 1
ATOM 593 N N . HIS A 1 79 ? 2.9 5.206 16.651 1 97.27 79 HIS A N 1
ATOM 594 C CA . HIS A 1 79 ? 2.586 4.161 15.683 1 97.27 79 HIS A CA 1
ATOM 595 C C . HIS A 1 79 ? 2.949 4.595 14.266 1 97.27 79 HIS A C 1
ATOM 597 O O . HIS A 1 79 ? 3.385 3.776 13.454 1 97.27 79 HIS A O 1
ATOM 603 N N . PHE A 1 80 ? 2.767 5.842 14.037 1 97.82 80 PHE A N 1
ATOM 604 C CA . PHE A 1 80 ? 3.181 6.411 12.76 1 97.82 80 PHE A CA 1
ATOM 605 C C . PHE A 1 80 ? 4.681 6.242 12.552 1 97.82 80 PHE A C 1
ATOM 607 O O . PHE A 1 80 ? 5.119 5.79 11.492 1 97.82 80 PHE A O 1
ATOM 614 N N . ARG A 1 81 ? 5.471 6.63 13.506 1 98.34 81 ARG A N 1
ATOM 615 C CA . ARG A 1 81 ? 6.922 6.507 13.41 1 98.34 81 ARG A CA 1
ATOM 616 C C . ARG A 1 81 ? 7.333 5.062 13.151 1 98.34 81 ARG A C 1
ATOM 618 O O . ARG A 1 81 ? 8.167 4.794 12.284 1 98.34 81 ARG A O 1
ATOM 625 N N . LYS A 1 82 ? 6.724 4.183 13.864 1 97.06 82 LYS A N 1
ATOM 626 C CA . LYS A 1 82 ? 7.032 2.767 13.68 1 97.06 82 LYS A CA 1
ATOM 627 C C . LYS A 1 82 ? 6.734 2.321 12.252 1 97.06 82 LYS A C 1
ATOM 629 O O . LYS A 1 82 ? 7.527 1.6 11.643 1 97.06 82 LYS A O 1
ATOM 634 N N . ALA A 1 83 ? 5.637 2.746 11.726 1 96.78 83 ALA A N 1
ATOM 635 C CA . ALA A 1 83 ? 5.231 2.371 10.374 1 96.78 83 ALA A CA 1
ATOM 636 C C . ALA A 1 83 ? 6.19 2.945 9.334 1 96.78 83 ALA A C 1
ATOM 638 O O . ALA A 1 83 ? 6.314 2.407 8.231 1 96.78 83 ALA A O 1
ATOM 639 N N . CYS A 1 84 ? 6.874 4.022 9.665 1 97.66 84 CYS A N 1
ATOM 640 C CA . CYS A 1 84 ? 7.705 4.741 8.705 1 97.66 84 CYS A CA 1
ATOM 641 C C . CYS A 1 84 ? 9.126 4.19 8.694 1 97.66 84 CYS A C 1
ATOM 643 O O . CYS A 1 84 ? 9.901 4.48 7.781 1 97.66 84 CYS A O 1
ATOM 645 N N . CYS A 1 85 ? 9.497 3.418 9.658 1 97.52 85 CYS A N 1
ATOM 646 C CA . CYS A 1 85 ? 10.885 3.035 9.895 1 97.52 85 CYS A CA 1
ATOM 647 C C . CYS A 1 85 ? 11.489 2.382 8.658 1 97.52 85 CYS A C 1
ATOM 649 O O . CYS A 1 85 ? 12.628 2.676 8.289 1 97.52 85 CYS A O 1
ATOM 651 N N . ASN A 1 86 ? 10.694 1.572 7.929 1 95.18 86 ASN A N 1
ATOM 652 C CA . ASN A 1 86 ? 11.264 0.766 6.855 1 95.18 86 ASN A CA 1
ATOM 653 C C . ASN A 1 86 ? 10.936 1.349 5.483 1 95.18 86 ASN A C 1
ATOM 655 O O . ASN A 1 86 ? 11.169 0.705 4.458 1 95.18 86 ASN A O 1
ATOM 659 N N . LEU A 1 87 ? 10.392 2.549 5.458 1 97.29 87 LEU A N 1
ATOM 660 C CA . LEU A 1 87 ? 10.207 3.22 4.176 1 97.29 87 LEU A CA 1
ATOM 661 C C . LEU A 1 87 ? 11.551 3.511 3.517 1 97.29 87 LEU A C 1
ATOM 663 O O . LEU A 1 87 ? 12.493 3.945 4.183 1 97.29 87 LEU A O 1
ATOM 667 N N . PRO A 1 88 ? 11.647 3.25 2.201 1 97.33 88 PRO A N 1
ATOM 668 C CA . PRO A 1 88 ? 12.89 3.577 1.498 1 97.33 88 PRO A CA 1
ATOM 669 C C . PRO A 1 88 ? 13.088 5.08 1.319 1 97.33 88 PRO A C 1
ATOM 671 O O . PRO A 1 88 ? 12.112 5.831 1.248 1 97.33 88 PRO A O 1
ATOM 674 N N . VAL A 1 89 ? 14.332 5.525 1.231 1 96.98 89 VAL A N 1
ATOM 675 C CA . VAL A 1 89 ? 14.641 6.935 1.018 1 96.98 89 VAL A CA 1
ATOM 676 C C . VAL A 1 89 ? 14.521 7.272 -0.466 1 96.98 89 VAL A C 1
ATOM 678 O O . VAL A 1 89 ? 15.27 6.744 -1.292 1 96.98 89 VAL A O 1
ATOM 681 N N . HIS A 1 90 ? 13.602 8.148 -0.755 1 96.06 90 HIS A N 1
ATOM 682 C CA . HIS A 1 90 ? 13.452 8.624 -2.126 1 96.06 90 HIS A CA 1
ATOM 683 C C . HIS A 1 90 ? 13.471 10.147 -2.185 1 96.06 90 HIS A C 1
ATOM 685 O O . HIS A 1 90 ? 13.375 10.732 -3.266 1 96.06 90 HIS A O 1
ATOM 691 N N . PHE A 1 91 ? 13.572 10.776 -0.987 1 91.75 91 PHE A N 1
ATOM 692 C CA . PHE A 1 91 ? 13.735 12.225 -1.031 1 91.75 91 PHE A CA 1
ATOM 693 C C . PHE A 1 91 ? 15.156 12.598 -1.434 1 91.75 91 PHE A C 1
ATOM 695 O O . PHE A 1 91 ? 16.054 11.754 -1.415 1 91.75 91 PHE A O 1
ATOM 702 N N . ALA A 1 92 ? 15.305 13.8 -1.83 1 89.38 92 ALA A N 1
ATOM 703 C CA . ALA A 1 92 ? 16.565 14.274 -2.396 1 89.38 92 ALA A CA 1
ATOM 704 C C . ALA A 1 92 ? 17.715 14.086 -1.411 1 89.38 92 ALA A C 1
ATOM 706 O O . ALA A 1 92 ? 17.528 14.207 -0.198 1 89.38 92 ALA A O 1
ATOM 707 N N . ASP A 1 93 ? 18.891 13.901 -1.908 1 88.37 93 ASP A N 1
ATOM 708 C CA . ASP A 1 93 ? 20.074 13.638 -1.093 1 88.37 93 ASP A CA 1
ATOM 709 C C . ASP A 1 93 ? 20.417 14.842 -0.219 1 88.37 93 ASP A C 1
ATOM 711 O O . ASP A 1 93 ? 21.017 14.691 0.847 1 88.37 93 ASP A O 1
ATOM 715 N N . ASP A 1 94 ? 19.966 15.966 -0.678 1 90.7 94 ASP A N 1
ATOM 716 C CA . ASP A 1 94 ? 20.274 17.18 0.071 1 90.7 94 ASP A CA 1
ATOM 717 C C . ASP A 1 94 ? 19.15 17.524 1.047 1 90.7 94 ASP A C 1
ATOM 719 O O . ASP A 1 94 ? 19.08 18.647 1.55 1 90.7 94 ASP A O 1
ATOM 723 N N . THR A 1 95 ? 18.337 16.607 1.295 1 93.06 95 THR A N 1
ATOM 724 C CA . THR A 1 95 ? 17.247 16.829 2.239 1 93.06 95 THR A CA 1
ATOM 725 C C . THR A 1 95 ? 17.647 16.377 3.641 1 93.06 95 THR A C 1
ATOM 727 O O . THR A 1 95 ? 18.158 15.269 3.819 1 93.06 95 THR A O 1
ATOM 730 N N . VAL A 1 96 ? 17.474 17.234 4.628 1 95.71 96 VAL A N 1
ATOM 731 C CA . VAL A 1 96 ? 17.652 16.905 6.038 1 95.71 96 VAL A CA 1
ATOM 732 C C . VAL A 1 96 ? 16.294 16.627 6.679 1 95.71 96 VAL A C 1
ATOM 734 O O . VAL A 1 96 ? 15.381 17.452 6.596 1 95.71 96 VAL A O 1
ATOM 737 N N . PHE A 1 97 ? 16.151 15.479 7.238 1 96.54 97 PHE A N 1
ATOM 738 C CA . PHE A 1 97 ? 14.907 15.037 7.856 1 96.54 97 PHE A CA 1
ATOM 739 C C . PHE A 1 97 ? 15.065 14.919 9.367 1 96.54 97 PHE A C 1
ATOM 741 O O . PHE A 1 97 ? 15.736 14.009 9.857 1 96.54 97 PHE A O 1
ATOM 748 N N . LEU A 1 98 ? 14.399 15.846 10.14 1 97.53 98 LEU A N 1
ATOM 749 C CA . LEU A 1 98 ? 14.515 15.883 11.593 1 97.53 98 LEU A CA 1
ATOM 750 C C . LEU A 1 98 ? 13.252 15.339 12.253 1 97.53 98 LEU A C 1
ATOM 752 O O . LEU A 1 98 ? 12.146 15.543 11.748 1 97.53 98 LEU A O 1
ATOM 756 N N . ASP A 1 99 ? 13.448 14.653 13.285 1 98.3 99 ASP A N 1
ATOM 757 C CA . ASP A 1 99 ? 12.383 14.353 14.237 1 98.3 99 ASP A CA 1
ATOM 758 C C . ASP A 1 99 ? 12.495 15.231 15.482 1 98.3 99 ASP A C 1
ATOM 760 O O . ASP A 1 99 ? 13.427 15.079 16.273 1 98.3 99 ASP A O 1
ATOM 764 N N . LEU A 1 100 ? 11.503 16.076 15.688 1 97.51 100 LEU A N 1
ATOM 765 C CA . LEU A 1 100 ? 11.579 17.071 16.752 1 97.51 100 LEU A CA 1
ATOM 766 C C . LEU A 1 100 ? 10.81 16.608 17.985 1 97.51 100 LEU A C 1
ATOM 768 O O . LEU A 1 100 ? 10.542 17.403 18.889 1 97.51 100 LEU A O 1
ATOM 772 N N . GLY A 1 101 ? 10.357 15.39 17.983 1 97.73 101 GLY A N 1
ATOM 773 C CA . GLY A 1 101 ? 9.665 14.853 19.144 1 97.73 101 GLY A CA 1
ATOM 774 C C . GLY A 1 101 ? 8.175 15.134 19.133 1 97.73 101 GLY A C 1
ATOM 775 O O . GLY A 1 101 ? 7.58 15.32 18.069 1 97.73 101 GLY A O 1
ATOM 776 N N . ASP A 1 102 ? 7.559 15.063 20.376 1 98.43 102 ASP A N 1
ATOM 777 C CA . ASP A 1 102 ? 6.109 15.173 20.494 1 98.43 102 ASP A CA 1
ATOM 778 C C . ASP A 1 102 ? 5.718 16.358 21.374 1 98.43 102 ASP A C 1
ATOM 780 O O . ASP A 1 102 ? 6.362 16.622 22.391 1 98.43 102 ASP A O 1
ATOM 784 N N . ILE A 1 103 ? 4.735 17.091 20.877 1 98.4 103 ILE A N 1
ATOM 785 C CA . ILE A 1 103 ? 3.983 17.954 21.782 1 98.4 103 ILE A CA 1
ATOM 786 C C . ILE A 1 103 ? 2.912 17.137 22.503 1 98.4 103 ILE A C 1
ATOM 788 O O . ILE A 1 103 ? 2.051 16.529 21.863 1 98.4 103 ILE A O 1
ATOM 792 N N . ILE A 1 104 ? 2.915 17.088 23.798 1 98.06 104 ILE A N 1
ATOM 793 C CA . ILE A 1 104 ? 2.005 16.256 24.577 1 98.06 104 ILE A CA 1
ATOM 794 C C . ILE A 1 104 ? 0.981 17.137 25.289 1 98.06 104 ILE A C 1
ATOM 796 O O . ILE A 1 104 ? 1.257 18.3 25.592 1 98.06 104 ILE A O 1
ATOM 800 N N . CYS A 1 105 ? -0.165 16.632 25.447 1 97.41 105 CYS A N 1
ATOM 801 C CA . CYS A 1 105 ? -1.227 17.313 26.179 1 97.41 105 CYS A CA 1
ATOM 802 C C . CYS A 1 105 ? -1.277 16.844 27.628 1 97.41 105 CYS A C 1
ATOM 804 O O . CYS A 1 105 ? -1.686 15.715 27.906 1 97.41 105 CYS A O 1
ATOM 806 N N . THR A 1 106 ? -0.898 17.725 28.519 1 93.82 106 THR A N 1
ATOM 807 C CA . THR A 1 106 ? -0.873 17.417 29.945 1 93.82 106 THR A CA 1
ATOM 808 C C . THR A 1 106 ? -2.091 18.011 30.648 1 93.82 106 THR A C 1
ATOM 810 O O . THR A 1 106 ? -2.514 19.125 30.332 1 93.82 106 THR A O 1
ATOM 813 N N . ASP A 1 107 ? -2.668 17.3 31.529 1 94.07 107 ASP 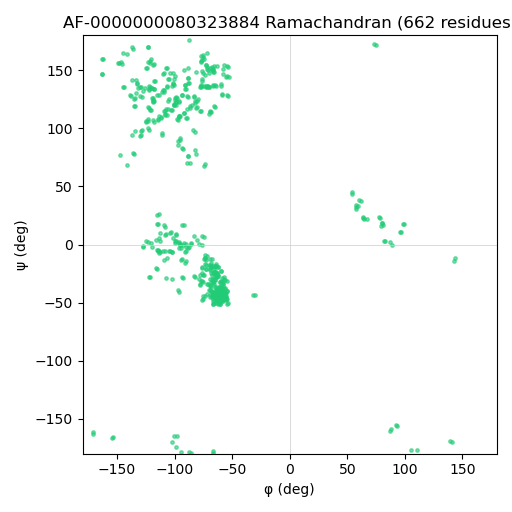A N 1
ATOM 814 C CA . ASP A 1 107 ? -3.737 17.772 32.403 1 94.07 107 ASP A CA 1
ATOM 815 C C . ASP A 1 107 ? -4.916 18.305 31.592 1 94.07 107 ASP A C 1
ATOM 817 O O . ASP A 1 107 ? -5.484 19.347 31.924 1 94.07 107 ASP A O 1
ATOM 821 N N . GLN A 1 108 ? -5.155 17.772 30.474 1 95.32 108 GLN A N 1
ATOM 822 C CA . GLN A 1 108 ? -6.289 18.102 29.617 1 95.32 108 GLN A CA 1
ATOM 823 C C . GLN A 1 108 ? -6.202 19.542 29.119 1 95.32 108 GLN A C 1
ATOM 825 O O . GLN A 1 108 ? -7.222 20.157 28.801 1 95.32 108 GLN A O 1
ATOM 830 N N . ASP A 1 109 ? -5.021 20.086 29.121 1 97 109 ASP A N 1
ATOM 831 C CA . ASP A 1 109 ? -4.813 21.445 28.631 1 97 109 ASP A CA 1
ATOM 832 C C . ASP A 1 109 ? -4.533 21.451 27.13 1 97 109 ASP A C 1
ATOM 834 O O . ASP A 1 109 ? -3.407 21.72 26.704 1 97 109 ASP A O 1
ATOM 838 N N . MET A 1 110 ? -5.547 21.281 26.361 1 97.61 110 MET A N 1
ATOM 839 C CA . MET A 1 110 ? -5.434 21.234 24.906 1 97.61 110 MET A CA 1
ATOM 840 C C . MET A 1 110 ? -4.933 22.565 24.355 1 97.61 110 MET A C 1
ATOM 842 O O . MET A 1 110 ? -4.101 22.592 23.447 1 97.61 110 MET A O 1
ATOM 846 N N . GLU A 1 111 ? -5.428 23.658 24.923 1 97.79 111 GLU A N 1
ATOM 847 C CA . GLU A 1 111 ? -5.02 24.982 24.462 1 97.79 111 GLU A CA 1
ATOM 848 C C . GLU A 1 111 ? -3.526 25.206 24.681 1 97.79 111 GLU A C 1
ATOM 850 O O . GLU A 1 111 ? -2.84 25.745 23.809 1 97.79 111 GLU A O 1
ATOM 855 N N . GLY A 1 112 ? -3.069 24.794 25.849 1 97.64 112 GLY A N 1
ATOM 856 C CA . GLY A 1 112 ? -1.638 24.875 26.095 1 97.64 112 GLY A CA 1
ATOM 857 C C . GLY A 1 112 ? -0.817 24.055 25.118 1 97.64 112 GLY A C 1
ATOM 858 O O . GLY A 1 112 ? 0.227 24.508 24.643 1 97.64 112 GLY A O 1
ATOM 859 N N . ALA A 1 113 ? -1.263 22.885 24.818 1 97.91 113 ALA A N 1
ATOM 860 C CA . ALA A 1 113 ? -0.587 22.029 23.847 1 97.91 113 ALA A CA 1
ATOM 861 C C . ALA A 1 113 ? -0.593 22.662 22.459 1 97.91 113 ALA A C 1
ATOM 863 O O . ALA A 1 113 ? 0.412 22.618 21.745 1 97.91 113 ALA A O 1
ATOM 864 N N . GLN A 1 114 ? -1.725 23.267 22.092 1 98.04 114 GLN A N 1
ATOM 865 C CA . GLN A 1 114 ? -1.835 23.938 20.801 1 98.04 114 GLN A CA 1
ATOM 866 C C . GLN A 1 114 ? -0.876 25.121 20.712 1 98.04 114 GLN A C 1
ATOM 868 O O . GLN A 1 114 ? -0.25 25.343 19.673 1 98.04 114 GLN A O 1
ATOM 873 N N . HIS A 1 115 ? -0.776 25.838 21.787 1 97.94 115 HIS A N 1
ATOM 874 C CA . HIS A 1 115 ? 0.156 26.959 21.817 1 97.94 115 HIS A CA 1
ATOM 875 C C . HIS A 1 115 ? 1.597 26.482 21.668 1 97.94 115 HIS A C 1
ATOM 877 O O . HIS A 1 115 ? 2.39 27.101 20.955 1 97.94 115 HIS A O 1
ATOM 883 N N . SER A 1 116 ? 1.866 25.402 22.334 1 97.91 116 SER A N 1
ATOM 884 C CA . SER A 1 116 ? 3.208 24.837 22.236 1 97.91 116 SER A CA 1
ATOM 885 C C . SER A 1 116 ? 3.496 24.339 20.823 1 97.91 116 SER A C 1
ATOM 887 O O . SER A 1 116 ? 4.596 24.534 20.303 1 97.91 116 SER A O 1
ATOM 889 N N . LEU A 1 117 ? 2.56 23.679 20.228 1 98.21 117 LEU A N 1
ATOM 890 C CA . LEU A 1 117 ? 2.708 23.234 18.847 1 98.21 117 LEU A CA 1
ATOM 891 C C . LEU A 1 117 ? 2.964 24.416 17.919 1 98.21 117 LEU A C 1
ATOM 893 O O . LEU A 1 117 ? 3.844 24.355 17.057 1 98.21 117 LEU A O 1
ATOM 897 N N . ALA A 1 118 ? 2.168 25.492 18.097 1 98.4 118 ALA A N 1
ATOM 898 C CA . ALA A 1 118 ? 2.317 26.685 17.268 1 98.4 118 ALA A CA 1
ATOM 899 C C . ALA A 1 118 ? 3.742 27.228 17.338 1 98.4 118 ALA A C 1
ATOM 901 O O . ALA A 1 118 ? 4.322 27.601 16.316 1 98.4 118 ALA A O 1
ATOM 902 N N . ARG A 1 119 ? 4.28 27.245 18.501 1 97.27 119 ARG A N 1
ATOM 903 C CA . ARG A 1 119 ? 5.637 27.744 18.7 1 97.27 119 ARG A CA 1
ATOM 904 C C . ARG A 1 119 ? 6.652 26.884 17.954 1 97.27 119 ARG A C 1
ATOM 906 O O . ARG A 1 119 ? 7.561 27.407 17.308 1 97.27 119 ARG A O 1
ATOM 913 N N . VAL A 1 120 ? 6.507 25.573 18.032 1 97.32 120 VAL A N 1
ATOM 914 C CA . VAL A 1 120 ? 7.462 24.657 17.415 1 97.32 120 VAL A CA 1
ATOM 915 C C . VAL A 1 120 ? 7.341 24.732 15.895 1 97.32 120 VAL A C 1
ATOM 917 O O . VAL A 1 120 ? 8.347 24.687 15.183 1 97.32 120 VAL A O 1
ATOM 920 N N . VAL A 1 121 ? 6.14 24.842 15.353 1 98.11 121 VAL A N 1
ATOM 921 C CA . VAL A 1 121 ? 5.918 24.971 13.917 1 98.11 121 VAL A CA 1
ATOM 922 C C . VAL A 1 121 ? 6.572 26.253 13.406 1 98.11 121 VAL A C 1
ATOM 924 O O . VAL A 1 121 ? 7.304 26.231 12.413 1 98.11 121 VAL A O 1
ATOM 927 N N . ALA A 1 122 ? 6.313 27.377 14.096 1 97.17 122 ALA A N 1
ATOM 928 C CA . ALA A 1 122 ? 6.909 28.65 13.698 1 97.17 122 ALA A CA 1
ATOM 929 C C . ALA A 1 122 ? 8.432 28.58 13.742 1 97.17 122 ALA A C 1
ATOM 931 O O . ALA A 1 122 ? 9.11 29.092 12.848 1 97.17 122 ALA A O 1
ATOM 932 N N . PHE A 1 123 ? 8.935 27.955 14.779 1 96.09 123 PHE A N 1
ATOM 933 C CA . PHE A 1 123 ? 10.374 27.795 14.951 1 96.09 123 PHE A CA 1
ATOM 934 C C . PHE A 1 123 ? 10.972 27.001 13.796 1 96.09 123 PHE A C 1
ATOM 936 O O . PHE A 1 123 ? 11.999 27.389 13.235 1 96.09 123 PHE A O 1
ATOM 943 N N . ALA A 1 124 ? 10.366 25.874 13.459 1 96.84 124 ALA A N 1
ATOM 944 C CA . ALA A 1 124 ? 10.855 25.04 12.364 1 96.84 124 ALA A CA 1
ATOM 945 C C . ALA A 1 124 ? 10.865 25.812 11.049 1 96.84 124 ALA A C 1
ATOM 947 O O . ALA A 1 124 ? 11.851 25.778 10.309 1 96.84 124 ALA A O 1
ATOM 948 N N . LEU A 1 125 ? 9.765 26.517 10.751 1 96.77 125 LEU A N 1
ATOM 949 C CA . LEU A 1 125 ? 9.672 27.302 9.525 1 96.77 125 LEU A CA 1
ATOM 950 C C . LEU A 1 125 ? 10.757 28.373 9.481 1 96.77 125 LEU A C 1
ATOM 952 O O . LEU A 1 125 ? 11.419 28.55 8.456 1 96.77 125 LEU A O 1
ATOM 956 N N . ALA A 1 126 ? 10.938 29.041 10.587 1 94.68 126 ALA A N 1
ATOM 957 C CA . ALA A 1 126 ? 11.944 30.097 10.669 1 94.68 126 ALA A CA 1
ATOM 958 C C . ALA A 1 126 ? 13.348 29.533 10.47 1 94.68 126 ALA A C 1
ATOM 960 O O . ALA A 1 126 ? 14.249 30.24 10.013 1 94.68 126 ALA A O 1
ATOM 961 N N . SER A 1 127 ? 13.507 28.296 10.808 1 94.53 127 SER A N 1
ATOM 962 C CA . SER A 1 127 ? 14.806 27.64 10.699 1 94.53 127 SER A CA 1
ATOM 963 C C . SER A 1 127 ? 15.003 27.029 9.316 1 94.53 127 SER A C 1
ATOM 965 O O . SER A 1 127 ? 16.015 26.374 9.059 1 94.53 127 SER A O 1
ATOM 967 N N . GLY A 1 128 ? 14.001 27.103 8.421 1 94.5 128 GLY A N 1
ATOM 968 C CA . GLY A 1 128 ? 14.147 26.647 7.048 1 94.5 128 GLY A CA 1
ATOM 969 C C . GLY A 1 128 ? 13.636 25.236 6.83 1 94.5 128 GLY A C 1
ATOM 970 O O . GLY A 1 128 ? 13.891 24.632 5.786 1 94.5 128 GLY A O 1
ATOM 971 N N . TYR A 1 129 ? 12.916 24.688 7.852 1 96.64 129 TYR A N 1
ATOM 972 C CA . TYR A 1 129 ? 12.364 23.343 7.731 1 96.64 129 TYR A CA 1
ATOM 973 C C . TYR A 1 129 ? 10.879 23.392 7.39 1 96.64 129 TYR A C 1
ATOM 975 O O . TYR A 1 129 ? 10.171 24.313 7.803 1 96.64 129 TYR A O 1
ATOM 983 N N . LYS A 1 130 ? 10.415 22.551 6.618 1 96.85 130 LYS A N 1
ATOM 984 C CA . LYS A 1 130 ? 8.992 22.349 6.362 1 96.85 130 LYS A CA 1
ATOM 985 C C . LYS A 1 130 ? 8.382 21.385 7.375 1 96.85 130 LYS A C 1
ATOM 987 O O . LYS A 1 130 ? 8.706 20.196 7.382 1 96.85 130 LYS A O 1
ATOM 992 N N . PRO A 1 131 ? 7.473 21.782 8.147 1 98.52 131 PRO A N 1
ATOM 993 C CA . PRO A 1 131 ? 6.895 20.92 9.181 1 98.52 131 PRO A CA 1
ATOM 994 C C . PRO A 1 131 ? 5.951 19.864 8.608 1 98.52 131 PRO A C 1
ATOM 996 O O . PRO A 1 131 ? 5.172 20.156 7.697 1 98.52 131 PRO A O 1
ATOM 999 N N . LEU A 1 132 ? 6.051 18.688 9.064 1 98.7 132 LEU A N 1
ATOM 1000 C CA . LEU A 1 132 ? 5.116 17.575 8.938 1 98.7 132 LEU A CA 1
ATOM 1001 C C . LEU A 1 132 ? 4.616 17.128 10.308 1 98.7 132 LEU A C 1
ATOM 1003 O O . LEU A 1 132 ? 5.351 16.488 11.063 1 98.7 132 LEU A O 1
ATOM 1007 N N . VAL A 1 133 ? 3.377 17.445 10.609 1 98.84 133 VAL A N 1
ATOM 1008 C CA . VAL A 1 133 ? 2.842 17.183 11.941 1 98.84 133 VAL A CA 1
ATOM 1009 C C . VAL A 1 133 ? 1.956 15.939 11.906 1 98.84 133 VAL A C 1
ATOM 1011 O O . VAL A 1 133 ? 1.16 15.762 10.981 1 98.84 133 VAL A O 1
ATOM 1014 N N . ILE A 1 134 ? 2.101 15.071 12.914 1 98.28 134 ILE A N 1
ATOM 1015 C CA . ILE A 1 134 ? 1.343 13.825 12.939 1 98.28 134 ILE A CA 1
ATOM 1016 C C . ILE A 1 134 ? 0.588 13.707 14.26 1 98.28 134 ILE A C 1
ATOM 1018 O O . ILE A 1 134 ? 1.176 13.855 15.334 1 98.28 134 ILE A O 1
ATOM 1022 N N . GLY A 1 135 ? -0.688 13.32 14.174 1 91.49 135 GLY A N 1
ATOM 1023 C CA . GLY A 1 135 ? -1.408 12.798 15.325 1 91.49 135 GLY A CA 1
ATOM 1024 C C . GLY A 1 135 ? -2.405 13.784 15.902 1 91.49 135 GLY A C 1
ATOM 1025 O O . GLY A 1 135 ? -2.665 14.832 15.308 1 91.49 135 GLY A O 1
ATOM 1026 N N . GLY A 1 136 ? -3.041 13.23 17.107 1 89.34 136 GLY A N 1
ATOM 1027 C CA . GLY A 1 136 ? -4.109 13.975 17.755 1 89.34 136 GLY A CA 1
ATOM 1028 C C . GLY A 1 136 ? -5.423 13.913 17.001 1 89.34 136 GLY A C 1
ATOM 1029 O O . GLY A 1 136 ? -5.529 13.227 15.983 1 89.34 136 GLY A O 1
ATOM 1030 N N . GLY A 1 137 ? -6.399 14.404 17.604 1 95.42 137 GLY A N 1
ATOM 1031 C CA . GLY A 1 137 ? -7.575 14.731 16.814 1 95.42 137 GLY A CA 1
ATOM 1032 C C . GLY A 1 137 ? -7.339 15.864 15.833 1 95.42 137 GLY A C 1
ATOM 1033 O O . GLY A 1 137 ? -6.197 16.271 15.61 1 95.42 137 GLY A O 1
ATOM 1034 N N . HIS A 1 138 ? -8.364 16.188 15.13 1 97.53 138 HIS A N 1
ATOM 1035 C CA . HIS A 1 138 ? -8.175 17.238 14.135 1 97.53 138 HIS A CA 1
ATOM 1036 C C . HIS A 1 138 ? -8.085 18.61 14.793 1 97.53 138 HIS A C 1
ATOM 1038 O O . HIS A 1 138 ? -7.91 19.621 14.109 1 97.53 138 HIS A O 1
ATOM 1044 N N . GLU A 1 139 ? -8.053 18.66 16.183 1 97.18 139 GLU A N 1
ATOM 1045 C CA . GLU A 1 139 ? -7.76 19.902 16.892 1 97.18 139 GLU A CA 1
ATOM 1046 C C . GLU A 1 139 ? -6.314 20.337 16.67 1 97.18 139 GLU A C 1
ATOM 1048 O O . GLU A 1 139 ? -5.945 21.47 16.986 1 97.18 139 GLU A O 1
ATOM 1053 N N . VAL A 1 140 ? -5.491 19.473 16.123 1 98.36 140 VAL A N 1
ATOM 1054 C CA . VAL A 1 140 ? -4.118 19.795 15.747 1 98.36 140 VAL A CA 1
ATOM 1055 C C . VAL A 1 140 ? -4.112 20.966 14.768 1 98.36 140 VAL A C 1
ATOM 1057 O O . VAL A 1 140 ? -3.165 21.757 14.742 1 98.36 140 VAL A O 1
ATOM 1060 N N . ALA A 1 141 ? -5.162 21.107 13.976 1 98.46 141 ALA A N 1
ATOM 1061 C CA . ALA A 1 141 ? -5.209 22.065 12.874 1 98.46 141 ALA A CA 1
ATOM 1062 C C . ALA A 1 141 ? -5.098 23.498 13.388 1 98.46 141 ALA A C 1
ATOM 1064 O O . ALA A 1 141 ? -4.43 24.334 12.776 1 98.46 141 ALA A O 1
ATOM 1065 N N . TYR A 1 142 ? -5.736 23.789 14.527 1 98.58 142 TYR A N 1
ATOM 1066 C CA . TYR A 1 142 ? -5.716 25.157 15.034 1 98.58 142 TYR A CA 1
ATOM 1067 C C . TYR A 1 142 ? -4.31 25.561 15.459 1 98.58 142 TYR A C 1
ATOM 1069 O O . TYR A 1 142 ? -3.828 26.635 15.091 1 98.58 142 TYR A O 1
ATOM 1077 N N . GLY A 1 143 ? -3.688 24.69 16.307 1 98.38 143 GLY A N 1
ATOM 1078 C CA . GLY A 1 143 ? -2.321 24.976 16.714 1 98.38 143 GLY A CA 1
ATOM 1079 C C . GLY A 1 143 ? -1.354 25.049 15.547 1 98.38 143 GLY A C 1
ATOM 1080 O O . GLY A 1 143 ? -0.472 25.909 15.519 1 98.38 143 GLY A O 1
ATOM 1081 N N . HIS A 1 144 ? -1.52 24.155 14.574 1 98.75 144 HIS A N 1
ATOM 1082 C CA . HIS A 1 144 ? -0.667 24.106 13.392 1 98.75 144 HIS A CA 1
ATOM 1083 C C . HIS A 1 144 ? -0.803 25.378 12.561 1 98.75 144 HIS A C 1
ATOM 1085 O O . HIS A 1 144 ? 0.196 26.032 12.252 1 98.75 144 HIS A O 1
ATOM 1091 N N . TYR A 1 145 ? -2.025 25.782 12.24 1 98.63 145 TYR A N 1
ATOM 1092 C CA . TYR A 1 145 ? -2.286 26.993 11.47 1 98.63 145 TYR A CA 1
ATOM 1093 C C . TYR A 1 145 ? -1.735 28.222 12.183 1 98.63 145 TYR A C 1
ATOM 1095 O O . TYR A 1 145 ? -1.152 29.105 11.55 1 98.63 145 TYR A O 1
ATOM 1103 N N . THR A 1 146 ? -1.977 28.269 13.499 1 98.1 146 THR A N 1
ATOM 1104 C CA . THR A 1 146 ? -1.499 29.406 14.277 1 98.1 146 THR A CA 1
ATOM 1105 C C . THR A 1 146 ? 0.014 29.555 14.146 1 98.1 146 THR A C 1
ATOM 1107 O O . THR A 1 146 ? 0.525 30.67 14.028 1 98.1 146 THR A O 1
ATOM 1110 N N . GLY A 1 147 ? 0.718 28.414 14.184 1 98.25 147 GLY A N 1
ATOM 1111 C CA . GLY A 1 147 ? 2.157 28.451 13.979 1 98.25 147 GLY A CA 1
ATOM 1112 C C . GLY A 1 147 ? 2.552 28.976 12.612 1 98.25 147 GLY A C 1
ATOM 1113 O O . GLY A 1 147 ? 3.468 29.793 12.495 1 98.25 147 GLY A O 1
ATOM 1114 N N . ILE A 1 148 ? 1.866 28.546 11.545 1 98.02 148 ILE A N 1
ATOM 1115 C CA . ILE A 1 148 ? 2.116 29.011 10.185 1 98.02 148 ILE A CA 1
ATOM 1116 C C . ILE A 1 148 ? 1.855 30.512 10.097 1 98.02 148 ILE A C 1
ATOM 1118 O O . ILE A 1 148 ? 2.678 31.262 9.565 1 98.02 148 ILE A O 1
ATOM 1122 N N . ASN A 1 149 ? 0.708 30.899 10.632 1 96.68 149 ASN A N 1
ATOM 1123 C CA . ASN A 1 149 ? 0.306 32.301 10.587 1 96.68 149 ASN A CA 1
ATOM 1124 C C . ASN A 1 149 ? 1.313 33.196 11.303 1 96.68 149 ASN A C 1
ATOM 1126 O O . ASN A 1 149 ? 1.644 34.279 10.815 1 96.68 149 ASN A O 1
ATOM 1130 N N . ASN A 1 150 ? 1.76 32.792 12.509 1 95.86 150 ASN A N 1
ATOM 1131 C CA . ASN A 1 150 ? 2.766 33.548 13.247 1 95.86 150 ASN A CA 1
ATOM 1132 C C . ASN A 1 150 ? 4.035 33.746 12.423 1 95.86 150 ASN A C 1
ATOM 1134 O O . ASN A 1 150 ? 4.597 34.842 12.394 1 95.86 150 ASN A O 1
ATOM 1138 N N . TYR A 1 151 ? 4.468 32.728 11.724 1 96.34 151 TYR A N 1
ATOM 1139 C CA . TYR A 1 151 ? 5.667 32.801 10.896 1 96.34 151 TYR A CA 1
ATOM 1140 C C . TYR A 1 151 ? 5.461 33.749 9.72 1 96.34 151 TYR A C 1
ATOM 1142 O O . TYR A 1 151 ? 6.292 34.624 9.467 1 96.34 151 TYR A O 1
ATOM 1150 N N . VAL A 1 152 ? 4.335 33.588 9.003 1 94.86 152 VAL A N 1
ATOM 1151 C CA . VAL A 1 152 ? 4.053 34.38 7.81 1 94.86 152 VAL A CA 1
ATOM 1152 C C . VAL A 1 152 ? 3.958 35.858 8.181 1 94.86 152 VAL A C 1
ATOM 1154 O O . VAL A 1 152 ? 4.471 36.719 7.462 1 94.86 152 VAL A O 1
ATOM 1157 N N . ASN A 1 153 ? 3.355 36.17 9.309 1 92.32 153 ASN A N 1
ATOM 1158 C CA . ASN A 1 153 ? 3.221 37.548 9.769 1 92.32 153 ASN A CA 1
ATOM 1159 C C . ASN A 1 153 ? 4.574 38.15 10.137 1 92.32 153 ASN A C 1
ATOM 1161 O O . ASN A 1 153 ? 4.778 39.358 10.001 1 92.32 153 ASN A O 1
ATOM 1165 N N . ALA A 1 154 ? 5.46 37.288 10.576 1 91.2 154 ALA A N 1
ATOM 1166 C CA . ALA A 1 154 ? 6.772 37.763 11.009 1 91.2 154 ALA A CA 1
ATOM 1167 C C . ALA A 1 154 ? 7.669 38.063 9.811 1 91.2 154 ALA A C 1
ATOM 1169 O O . ALA A 1 154 ? 8.522 38.952 9.873 1 91.2 154 ALA A O 1
ATOM 1170 N N . VAL A 1 155 ? 7.566 37.36 8.794 1 85.92 155 VAL A N 1
ATOM 1171 C CA . VAL A 1 155 ? 8.501 37.486 7.681 1 85.92 155 VAL A CA 1
ATOM 1172 C C . VAL A 1 155 ? 7.902 38.386 6.602 1 85.92 155 VAL A C 1
ATOM 1174 O O . VAL A 1 155 ? 8.633 39.023 5.841 1 85.92 155 VAL A O 1
ATOM 1177 N N . GLU A 1 156 ? 6.698 38.221 6.412 1 68.26 156 GLU A N 1
ATOM 1178 C CA . GLU A 1 156 ? 6.095 38.94 5.294 1 68.26 156 GLU A CA 1
ATOM 1179 C C . GLU A 1 156 ? 5.719 40.365 5.691 1 68.26 156 GLU A C 1
ATOM 1181 O O . GLU A 1 156 ? 5.108 40.581 6.739 1 68.26 156 GLU A O 1
ATOM 1186 N N . THR A 1 157 ? 6.525 41.33 5.372 1 59.36 157 THR A N 1
ATOM 1187 C CA . THR A 1 157 ? 6.424 42.763 5.625 1 59.36 157 THR A CA 1
ATOM 1188 C C . THR A 1 157 ? 5.123 43.322 5.056 1 59.36 157 THR A C 1
ATOM 1190 O O . THR A 1 157 ? 4.682 44.404 5.448 1 59.36 157 THR A O 1
ATOM 1193 N N . THR A 1 158 ? 4.696 42.898 3.962 1 52.78 158 THR A N 1
ATOM 1194 C CA . THR A 1 158 ? 3.544 43.56 3.36 1 52.78 158 THR A CA 1
ATOM 1195 C C . THR A 1 158 ? 2.252 42.83 3.719 1 52.78 158 THR A C 1
ATOM 1197 O O . THR A 1 158 ? 2.108 41.638 3.438 1 52.78 158 THR A O 1
ATOM 1200 N N . LYS A 1 159 ? 1.63 43.221 4.757 1 54.2 159 LYS A N 1
ATOM 1201 C CA . LYS A 1 159 ? 0.413 42.724 5.392 1 54.2 159 LYS A CA 1
ATOM 1202 C C . LYS A 1 159 ? -0.557 42.161 4.358 1 54.2 159 LYS A C 1
ATOM 1204 O O . LYS A 1 159 ? -1.252 41.177 4.621 1 54.2 159 LYS A O 1
ATOM 1209 N N . ASN A 1 160 ? -0.737 42.839 3.245 1 50.76 160 ASN A N 1
ATOM 1210 C CA . ASN A 1 160 ? -1.983 42.781 2.489 1 50.76 160 ASN A CA 1
ATOM 1211 C C . ASN A 1 160 ? -1.957 41.664 1.45 1 50.76 160 ASN A C 1
ATOM 1213 O O . ASN A 1 160 ? -2.957 41.416 0.774 1 50.76 160 ASN A O 1
ATOM 1217 N N . THR A 1 161 ? -0.79 40.984 1.292 1 57.21 161 THR A N 1
ATOM 1218 C CA . THR A 1 161 ? -0.854 40.206 0.059 1 57.21 161 THR A CA 1
ATOM 1219 C C . THR A 1 161 ? -0.686 38.717 0.349 1 57.21 161 THR A C 1
ATOM 1221 O O . THR A 1 161 ? -0.955 37.877 -0.511 1 57.21 161 THR A O 1
ATOM 1224 N N . ASP A 1 162 ? -0.534 38.359 1.706 1 70.42 162 ASP A N 1
ATOM 1225 C CA . ASP A 1 162 ? -0.217 36.941 1.84 1 70.42 162 ASP A CA 1
ATOM 1226 C C . ASP A 1 162 ? -1.398 36.166 2.419 1 70.42 162 ASP A C 1
ATOM 1228 O O . ASP A 1 162 ? -1.994 36.584 3.414 1 70.42 162 ASP A O 1
ATOM 1232 N N . SER A 1 163 ? -1.926 35.28 1.61 1 89.67 163 SER A N 1
ATOM 1233 C CA . SER A 1 163 ? -3.056 34.442 1.998 1 89.67 163 SER A CA 1
ATOM 1234 C C . SER A 1 163 ? -2.627 32.992 2.193 1 89.67 163 SER A C 1
ATOM 1236 O O . SER A 1 163 ? -1.752 32.496 1.48 1 89.67 163 SER A O 1
ATOM 1238 N N . ILE A 1 164 ? -3.075 32.515 3.334 1 96.69 164 ILE A N 1
ATOM 1239 C CA . ILE A 1 164 ? -2.883 31.094 3.603 1 96.69 164 ILE A CA 1
ATOM 1240 C C . ILE A 1 164 ? -4.147 30.323 3.232 1 96.69 164 ILE A C 1
ATOM 1242 O O . ILE A 1 164 ? -5.201 30.514 3.844 1 96.69 164 ILE A O 1
ATOM 1246 N N . GLY A 1 165 ? -4.026 29.566 2.164 1 98.17 165 GLY A N 1
ATOM 1247 C CA . GLY A 1 165 ? -5.11 28.652 1.841 1 98.17 165 GLY A CA 1
ATOM 1248 C C . GLY A 1 165 ? -4.983 27.308 2.534 1 98.17 165 GLY A C 1
ATOM 1249 O O . GLY A 1 165 ? -3.881 26.77 2.659 1 98.17 165 GLY A O 1
ATOM 1250 N N . ILE A 1 166 ? -6.1 26.784 3.009 1 98.77 166 ILE A N 1
ATOM 1251 C CA . ILE A 1 166 ? -6.13 25.486 3.673 1 98.77 166 ILE A CA 1
ATOM 1252 C C . ILE A 1 166 ? -6.81 24.46 2.769 1 98.77 166 ILE A C 1
ATOM 1254 O O . ILE A 1 166 ? -7.975 24.624 2.4 1 98.77 166 ILE A O 1
ATOM 1258 N N . ILE A 1 167 ? -6.108 23.495 2.339 1 98.86 167 ILE A N 1
ATOM 1259 C CA . ILE A 1 167 ? -6.699 22.327 1.696 1 98.86 167 ILE A CA 1
ATOM 1260 C C . ILE A 1 167 ? -6.806 21.183 2.701 1 98.86 167 ILE A C 1
ATOM 1262 O O . ILE A 1 167 ? -5.801 20.752 3.27 1 98.86 167 ILE A O 1
ATOM 1266 N N . ASN A 1 168 ? -8 20.755 2.916 1 98.79 168 ASN A N 1
ATOM 1267 C CA . ASN A 1 168 ? -8.305 19.808 3.984 1 98.79 168 ASN A CA 1
ATOM 1268 C C . ASN A 1 168 ? -9.015 18.568 3.448 1 98.79 168 ASN A C 1
ATOM 1270 O O . ASN A 1 168 ? -10.189 18.63 3.081 1 98.79 168 ASN A O 1
ATOM 1274 N N . PHE A 1 169 ? -8.344 17.451 3.374 1 98.72 169 PHE A N 1
ATOM 1275 C CA . PHE A 1 169 ? -9.039 16.196 3.116 1 98.72 169 PHE A CA 1
ATOM 1276 C C . PHE A 1 169 ? -9.723 15.686 4.378 1 98.72 169 PHE A C 1
ATOM 1278 O O . PHE A 1 169 ? -9.055 15.325 5.35 1 98.72 169 PHE A O 1
ATOM 1285 N N . ASP A 1 170 ? -11.063 15.639 4.351 1 98.18 170 ASP A N 1
ATOM 1286 C CA . ASP A 1 170 ? -11.818 15.362 5.569 1 98.18 170 ASP A CA 1
ATOM 1287 C C . ASP A 1 170 ? -13.251 14.946 5.244 1 98.18 170 ASP A C 1
ATOM 1289 O O . ASP A 1 170 ? -13.839 15.428 4.274 1 98.18 170 ASP A O 1
ATOM 1293 N N . ALA A 1 171 ? -13.752 14.059 6.108 1 97.67 171 ALA A N 1
ATOM 1294 C CA . ALA A 1 171 ? -15.163 13.703 5.983 1 97.67 171 ALA A CA 1
ATOM 1295 C C . ALA A 1 171 ? -16.059 14.81 6.532 1 97.67 171 ALA A C 1
ATOM 1297 O O . ALA A 1 171 ? -17.246 14.875 6.205 1 97.67 171 ALA A O 1
ATOM 1298 N N . HIS A 1 172 ? -15.49 15.7 7.367 1 96.86 172 HIS A N 1
ATOM 1299 C CA . HIS A 1 172 ? -16.239 16.709 8.107 1 96.86 172 HIS A CA 1
ATOM 1300 C C . HIS A 1 172 ? -15.729 18.112 7.797 1 96.86 172 HIS A C 1
ATOM 1302 O O . HIS A 1 172 ? -14.558 18.289 7.452 1 96.86 172 HIS A O 1
ATOM 1308 N N . PHE A 1 173 ? -16.599 19.084 8.013 1 97.63 173 PHE A N 1
ATOM 1309 C CA . PHE A 1 173 ? -16.209 20.475 7.811 1 97.63 173 PHE A CA 1
ATOM 1310 C C . PHE A 1 173 ? -15.354 20.971 8.971 1 97.63 173 PHE A C 1
ATOM 1312 O O . PHE A 1 173 ? -14.516 21.859 8.796 1 97.63 173 PHE A O 1
ATOM 1319 N N . ASP A 1 174 ? -15.653 20.404 10.182 1 97.11 174 ASP A N 1
ATOM 1320 C CA . ASP A 1 174 ? -15.025 20.838 11.427 1 97.11 174 ASP A CA 1
ATOM 1321 C C . ASP A 1 174 ? -15.187 22.343 11.628 1 97.11 174 ASP A C 1
ATOM 1323 O O . ASP A 1 174 ? -14.225 23.037 11.963 1 97.11 174 ASP A O 1
ATOM 1327 N N . LEU A 1 175 ? -16.393 22.808 11.397 1 98.31 175 LEU A N 1
ATOM 1328 C CA . LEU A 1 175 ? -16.794 24.205 11.529 1 98.31 175 LEU A CA 1
ATOM 1329 C C . LEU A 1 175 ? -17.822 24.372 12.642 1 98.31 175 LEU A C 1
ATOM 1331 O O . LEU A 1 175 ? -18.631 25.302 12.612 1 98.31 175 LEU A O 1
ATOM 1335 N N . ARG A 1 176 ? -17.842 23.473 13.629 1 96.66 176 ARG A N 1
ATOM 1336 C CA . ARG A 1 176 ? -18.801 23.528 14.728 1 96.66 176 ARG A CA 1
ATOM 1337 C C . ARG A 1 176 ? -18.469 24.664 15.689 1 96.66 176 ARG A C 1
ATOM 1339 O O . ARG A 1 176 ? -17.304 25.044 15.83 1 96.66 176 ARG A O 1
ATOM 1346 N N . GLU A 1 177 ? -19.409 25.067 16.299 1 96.7 177 GLU A N 1
ATOM 1347 C CA . GLU A 1 177 ? -19.218 25.923 17.465 1 96.7 177 GLU A CA 1
ATOM 1348 C C . GLU A 1 177 ? -18.754 25.115 18.673 1 96.7 177 GLU A C 1
ATOM 1350 O O . GLU A 1 177 ? -19.111 23.944 18.818 1 96.7 177 GLU A O 1
ATOM 1355 N N . PRO A 1 178 ? -17.962 25.856 19.493 1 96.66 178 PRO A N 1
ATOM 1356 C CA . PRO A 1 178 ? -17.608 25.148 20.725 1 96.66 178 PRO A CA 1
ATOM 1357 C C . PRO A 1 178 ? -18.832 24.708 21.526 1 96.66 178 PRO A C 1
ATOM 1359 O O . PRO A 1 178 ? -19.848 25.407 21.54 1 96.66 178 PRO A O 1
ATOM 1362 N N . ASN A 1 179 ? -18.726 23.595 22.178 1 94.59 179 ASN A N 1
ATOM 1363 C CA . ASN A 1 179 ? -19.808 23.102 23.023 1 94.59 179 ASN A CA 1
ATOM 1364 C C . ASN A 1 179 ? -19.545 23.394 24.498 1 94.59 179 ASN A C 1
ATOM 1366 O O . ASN A 1 179 ? -18.725 24.252 24.828 1 94.59 179 ASN A O 1
ATOM 1370 N N . GLU A 1 180 ? -20.296 22.717 25.388 1 94.28 180 GLU A N 1
ATOM 1371 C CA . GLU A 1 180 ? -20.195 22.952 26.825 1 94.28 180 GLU A CA 1
ATOM 1372 C C . GLU A 1 180 ? -18.8 22.613 27.343 1 94.28 180 GLU A C 1
ATOM 1374 O O . GLU A 1 180 ? -18.364 23.149 28.364 1 94.28 180 GLU A O 1
ATOM 1379 N N . ASN A 1 181 ? -18.061 21.828 26.603 1 93.84 181 ASN A N 1
ATOM 1380 C CA . ASN A 1 181 ? -16.711 21.431 26.987 1 93.84 181 ASN A CA 1
ATOM 1381 C C . ASN A 1 181 ? -15.657 22.323 26.337 1 93.84 181 ASN A C 1
ATOM 1383 O O . ASN A 1 181 ? -14.458 22.103 26.512 1 93.84 181 ASN A O 1
ATOM 1387 N N . GLY A 1 182 ? -16.145 23.367 25.55 1 96.4 182 GLY A N 1
ATOM 1388 C CA . GLY A 1 182 ? -15.223 24.28 24.893 1 96.4 182 GLY A CA 1
ATOM 1389 C C . GLY A 1 182 ? -14.869 23.856 23.48 1 96.4 182 GLY A C 1
ATOM 1390 O O . GLY A 1 182 ? -15.665 23.201 22.805 1 96.4 182 GLY A O 1
ATOM 1391 N N . THR A 1 183 ? -13.719 24.319 23.059 1 97.26 183 THR A N 1
ATOM 1392 C CA . THR A 1 183 ? -13.223 23.955 21.736 1 97.26 183 THR A CA 1
ATOM 1393 C C . THR A 1 183 ? -12.829 22.481 21.692 1 97.26 183 THR A C 1
ATOM 1395 O O . THR A 1 183 ? -12.529 21.883 22.727 1 97.26 183 THR A O 1
ATOM 1398 N N . ASN A 1 184 ? -12.908 21.869 20.55 1 96.83 184 ASN A N 1
ATOM 1399 C CA . ASN A 1 184 ? -12.678 20.437 20.39 1 96.83 184 ASN A CA 1
ATOM 1400 C C . ASN A 1 184 ? -12.193 20.101 18.983 1 96.83 184 ASN A C 1
ATOM 1402 O O . ASN A 1 184 ? -11.795 20.991 18.229 1 96.83 184 ASN A O 1
ATOM 1406 N N . SER A 1 185 ? -12.216 18.83 18.577 1 95.99 185 SER A N 1
ATOM 1407 C CA . SER A 1 185 ? -11.643 18.375 17.314 1 95.99 185 SER A CA 1
ATOM 1408 C C . SER A 1 185 ? -12.507 18.801 16.131 1 95.99 185 SER A C 1
ATOM 1410 O O . SER A 1 185 ? -12.078 18.711 14.979 1 95.99 185 SER A O 1
ATOM 1412 N N . GLY A 1 186 ? -13.677 19.331 16.352 1 96.81 186 GLY A N 1
ATOM 1413 C CA . GLY A 1 186 ? -14.564 19.743 15.276 1 96.81 186 GLY A CA 1
ATOM 1414 C C . GLY A 1 186 ? -14.682 21.249 15.144 1 96.81 186 GLY A C 1
ATOM 1415 O O . GLY A 1 186 ? -15.486 21.747 14.353 1 96.81 186 GLY A O 1
ATOM 1416 N N . THR A 1 187 ? -13.871 22.005 15.878 1 97.84 187 THR A N 1
ATOM 1417 C CA . THR A 1 187 ? -14.094 23.445 15.941 1 97.84 187 THR A CA 1
ATOM 1418 C C . THR A 1 187 ? -12.932 24.201 15.302 1 97.84 187 THR A C 1
ATOM 1420 O O . THR A 1 187 ? -12.984 25.423 15.156 1 97.84 187 THR A O 1
ATOM 1423 N N . GLY A 1 188 ? -11.901 23.492 14.887 1 97.83 188 GLY A N 1
ATOM 1424 C CA . GLY A 1 188 ? -10.63 24.101 14.531 1 97.83 188 GLY A CA 1
ATOM 1425 C C . GLY A 1 188 ? -10.745 25.105 13.399 1 97.83 188 GLY A C 1
ATOM 1426 O O . GLY A 1 188 ? -10.167 26.192 13.465 1 97.83 188 GLY A O 1
ATOM 1427 N N . PHE A 1 189 ? -11.514 24.829 12.374 1 98.69 189 PHE A N 1
ATOM 1428 C CA . PHE A 1 189 ? -11.531 25.689 11.196 1 98.69 189 PHE A CA 1
ATOM 1429 C C . PHE A 1 189 ? -12.469 26.872 11.404 1 98.69 189 PHE A C 1
ATOM 1431 O O . PHE A 1 189 ? -12.274 27.936 10.812 1 98.69 189 PHE A O 1
ATOM 1438 N N . LEU A 1 190 ? -13.505 26.706 12.267 1 98.6 190 LEU A N 1
ATOM 1439 C CA . LEU A 1 190 ? -14.28 27.881 12.651 1 98.6 190 LEU A CA 1
ATOM 1440 C C . LEU A 1 190 ? -13.438 28.838 13.488 1 98.6 190 LEU A C 1
ATOM 1442 O O . LEU A 1 190 ? -13.54 30.057 13.336 1 98.6 190 LEU A O 1
ATOM 1446 N N . GLN A 1 191 ? -12.627 28.314 14.396 1 98.54 191 GLN A N 1
ATOM 1447 C CA . GLN A 1 191 ? -11.71 29.14 15.173 1 98.54 191 GLN A CA 1
ATOM 1448 C C . GLN A 1 191 ? -10.777 29.934 14.262 1 98.54 191 GLN A C 1
ATOM 1450 O O . GLN A 1 191 ? -10.55 31.125 14.483 1 98.54 191 GLN A O 1
ATOM 1455 N N . ILE A 1 192 ? -10.271 29.299 13.238 1 98.52 192 ILE A N 1
ATOM 1456 C CA . ILE A 1 192 ? -9.374 29.946 12.286 1 98.52 192 ILE A CA 1
ATOM 1457 C C . ILE A 1 192 ? -10.126 31.039 11.53 1 98.52 192 ILE A C 1
ATOM 1459 O O . ILE A 1 192 ? -9.604 32.14 11.336 1 98.52 192 ILE A O 1
ATOM 1463 N N . ALA A 1 193 ? -11.355 30.752 11.112 1 98.43 193 ALA A N 1
ATOM 1464 C CA . ALA A 1 193 ? -12.174 31.745 10.421 1 98.43 193 ALA A CA 1
ATOM 1465 C C . ALA A 1 193 ? -12.364 32.992 11.279 1 98.43 193 ALA A C 1
ATOM 1467 O O . ALA A 1 193 ? -12.263 34.116 10.782 1 98.43 193 ALA A O 1
ATOM 1468 N N . ASN A 1 194 ? -12.647 32.785 12.544 1 98.21 194 ASN A N 1
ATOM 1469 C CA . ASN A 1 194 ? -12.842 33.899 13.465 1 98.21 194 ASN A CA 1
ATOM 1470 C C . ASN A 1 194 ? -11.563 34.713 13.639 1 98.21 194 ASN A C 1
ATOM 1472 O O . ASN A 1 194 ? -11.608 35.943 13.699 1 98.21 194 ASN A O 1
ATOM 1476 N N . ASP A 1 195 ? -10.457 34.024 13.77 1 97.26 195 ASP A N 1
ATOM 1477 C CA . ASP A 1 195 ? -9.172 34.71 13.876 1 97.26 195 ASP A CA 1
ATOM 1478 C C . ASP A 1 195 ? -8.889 35.543 12.628 1 97.26 195 ASP A C 1
ATOM 1480 O O . ASP A 1 195 ? -8.374 36.658 12.723 1 97.26 195 ASP A O 1
ATOM 1484 N N . CYS A 1 196 ? -9.164 35.007 11.465 1 96.38 196 CYS A N 1
ATOM 1485 C CA . CYS A 1 196 ? -8.969 35.725 10.21 1 96.38 196 CYS A CA 1
ATOM 1486 C C . CYS A 1 196 ? -9.826 36.984 10.163 1 96.38 196 CYS A C 1
ATOM 1488 O O . CYS A 1 196 ? -9.343 38.055 9.79 1 96.38 196 CYS A O 1
ATOM 1490 N N . LYS A 1 197 ? -11.041 36.823 10.552 1 96.27 197 LYS A N 1
ATOM 1491 C CA . LYS A 1 197 ? -11.942 37.972 10.583 1 96.27 197 LYS A CA 1
ATOM 1492 C C . LYS A 1 197 ? -11.416 39.058 11.517 1 96.27 197 LYS A C 1
ATOM 1494 O O . LYS A 1 197 ? -11.402 40.238 11.159 1 96.27 197 LYS A O 1
ATOM 1499 N N . ALA A 1 198 ? -10.958 38.671 12.624 1 95.97 198 ALA A N 1
ATOM 1500 C CA . ALA A 1 198 ? -10.452 39.604 13.627 1 95.97 198 ALA A CA 1
ATOM 1501 C C . ALA A 1 198 ? -9.208 40.331 13.122 1 95.97 198 ALA A C 1
ATOM 1503 O O . ALA A 1 198 ? -8.968 41.486 13.48 1 95.97 198 ALA A O 1
ATOM 1504 N N . SER A 1 199 ? -8.464 39.673 12.301 1 92.67 199 SER A N 1
ATOM 1505 C CA . SER A 1 199 ? -7.217 40.24 11.8 1 92.67 199 SER A CA 1
ATOM 1506 C C . SER A 1 199 ? -7.395 40.819 10.4 1 92.67 199 SER A C 1
ATOM 1508 O O . SER A 1 199 ? -6.416 41.167 9.737 1 92.67 199 SER A O 1
ATOM 1510 N N . GLU A 1 200 ? -8.666 40.796 9.824 1 92.01 200 GLU A N 1
ATOM 1511 C CA . GLU A 1 200 ? -9.007 41.317 8.503 1 92.01 200 GLU A CA 1
ATOM 1512 C C . GLU A 1 200 ? -8.214 40.607 7.409 1 92.01 200 GLU A C 1
ATOM 1514 O O . GLU A 1 200 ? -7.645 41.255 6.528 1 92.01 200 GLU A O 1
ATOM 1519 N N . LYS A 1 201 ? -8.031 39.364 7.577 1 92.2 201 LYS A N 1
ATOM 1520 C CA . LYS A 1 201 ? -7.421 38.494 6.577 1 92.2 201 LYS A CA 1
ATOM 1521 C C . LYS A 1 201 ? -8.461 37.583 5.931 1 92.2 201 LYS A C 1
ATOM 1523 O O . LYS A 1 201 ? -9.483 37.268 6.544 1 92.2 201 LYS A O 1
ATOM 1528 N N . PRO A 1 202 ? -8.236 37.207 4.756 1 94.29 202 PRO A N 1
ATOM 1529 C CA . PRO A 1 202 ? -9.18 36.281 4.126 1 94.29 202 PRO A CA 1
ATOM 1530 C C . PRO A 1 202 ? -9.11 34.874 4.716 1 94.29 202 PRO A C 1
ATOM 1532 O O . PRO A 1 202 ? -8.022 34.39 5.038 1 94.29 202 PRO A O 1
ATOM 1535 N N . PHE A 1 203 ? -10.214 34.298 4.94 1 97.02 203 PHE A N 1
ATOM 1536 C CA . PHE A 1 203 ? -10.315 32.882 5.27 1 97.02 203 PHE A CA 1
ATOM 1537 C C . PHE A 1 203 ? -10.472 32.041 4.008 1 97.02 203 PHE A C 1
ATOM 1539 O O . PHE A 1 203 ? -11.505 32.104 3.339 1 97.02 203 PHE A O 1
ATOM 1546 N N . ARG A 1 204 ? -9.473 31.315 3.646 1 97.43 204 ARG A N 1
ATOM 1547 C CA . ARG A 1 204 ? -9.488 30.462 2.462 1 97.43 204 ARG A CA 1
ATOM 1548 C C . ARG A 1 204 ? -9.399 28.989 2.848 1 97.43 204 ARG A C 1
ATOM 1550 O O . ARG A 1 204 ? -8.338 28.512 3.255 1 97.43 204 ARG A O 1
ATOM 1557 N N . TYR A 1 205 ? -10.464 28.328 2.694 1 98.4 205 TYR A N 1
ATOM 1558 C CA . TYR A 1 205 ? -10.617 26.956 3.165 1 98.4 205 TYR A CA 1
ATOM 1559 C C . TYR A 1 205 ? -11.29 26.089 2.107 1 98.4 205 TYR A C 1
ATOM 1561 O O . TYR A 1 205 ? -12.354 26.439 1.593 1 98.4 205 TYR A O 1
ATOM 1569 N N . MET A 1 206 ? -10.658 24.988 1.732 1 98.53 206 MET A N 1
ATOM 1570 C CA . MET A 1 206 ? -11.213 24.05 0.761 1 98.53 206 MET A CA 1
ATOM 1571 C C . MET A 1 206 ? -11.177 22.624 1.299 1 98.53 206 MET A C 1
ATOM 1573 O O . MET A 1 206 ? -10.197 21.905 1.098 1 98.53 206 MET A O 1
ATOM 1577 N N . PRO A 1 207 ? -12.276 22.207 1.898 1 98.59 207 PRO A N 1
ATOM 1578 C CA . PRO A 1 207 ? -12.363 20.797 2.286 1 98.59 207 PRO A CA 1
ATOM 1579 C C . PRO A 1 207 ? -12.66 19.877 1.104 1 98.59 207 PRO A C 1
ATOM 1581 O O . PRO A 1 207 ? -13.467 20.221 0.236 1 98.59 207 PRO A O 1
ATOM 1584 N N . VAL A 1 208 ? -11.983 18.799 1.036 1 98.56 208 VAL A N 1
ATOM 1585 C CA . VAL A 1 208 ? -12.126 17.787 -0.005 1 98.56 208 VAL A CA 1
ATOM 1586 C C . VAL A 1 208 ? -12.557 16.461 0.619 1 98.56 208 VAL A C 1
ATOM 1588 O O . VAL A 1 208 ? -11.905 15.959 1.538 1 98.56 208 VAL A O 1
ATOM 1591 N N . GLY A 1 209 ? -13.663 15.886 0.112 1 98.1 209 GLY A N 1
ATOM 1592 C CA . GLY A 1 209 ? -14.12 14.593 0.595 1 98.1 209 GLY A CA 1
ATOM 1593 C C . GLY A 1 209 ? -15.246 14.698 1.606 1 98.1 209 GLY A C 1
ATOM 1594 O O . GLY A 1 209 ? -15.53 13.74 2.329 1 98.1 209 GLY A O 1
ATOM 1595 N N . ILE A 1 210 ? -15.909 15.817 1.679 1 98.11 210 ILE A N 1
ATOM 1596 C CA . ILE A 1 210 ? -16.991 16.054 2.628 1 98.11 210 ILE A CA 1
ATOM 1597 C C . ILE A 1 210 ? -18.102 15.028 2.41 1 98.11 210 ILE A C 1
ATOM 1599 O O . ILE A 1 210 ? -18.555 14.825 1.282 1 98.11 210 ILE A O 1
ATOM 1603 N N . GLN A 1 211 ? -18.489 14.409 3.486 1 96.47 211 GLN A N 1
ATOM 1604 C CA . GLN A 1 211 ? -19.508 13.369 3.395 1 96.47 211 GLN A CA 1
ATOM 1605 C C . GLN A 1 211 ? -20.847 13.863 3.936 1 96.47 211 GLN A C 1
ATOM 1607 O O . GLN A 1 211 ? -20.933 14.309 5.082 1 96.47 211 GLN A O 1
ATOM 1612 N N . LEU A 1 212 ? -21.89 13.818 3.174 1 94.31 212 LEU A N 1
ATOM 1613 C CA . LEU A 1 212 ? -23.218 14.32 3.51 1 94.31 212 LEU A CA 1
ATOM 1614 C C . LEU A 1 212 ? -23.77 13.615 4.744 1 94.31 212 LEU A C 1
ATOM 1616 O O . LEU A 1 212 ? -24.421 14.241 5.583 1 94.31 212 LEU A O 1
ATOM 1620 N N . ASN A 1 213 ? -23.498 12.324 4.903 1 93.84 213 ASN A N 1
ATOM 1621 C CA . ASN A 1 213 ? -24.057 11.516 5.981 1 93.84 213 ASN A CA 1
ATOM 1622 C C . ASN A 1 213 ? -23.295 11.721 7.288 1 93.84 213 ASN A C 1
ATOM 1624 O O . ASN A 1 213 ? -23.618 11.103 8.303 1 93.84 213 ASN A O 1
ATOM 1628 N N . SER A 1 214 ? -22.296 12.657 7.263 1 93.86 214 SER A N 1
ATOM 1629 C CA . SER A 1 214 ? -21.502 12.894 8.464 1 93.86 214 SER A CA 1
ATOM 1630 C C . SER A 1 214 ? -21.557 14.359 8.883 1 93.86 214 SER A C 1
ATOM 1632 O O . SER A 1 214 ? -20.834 14.778 9.79 1 93.86 214 SER A O 1
ATOM 1634 N N . ASN A 1 215 ? -22.291 15.151 8.193 1 96.01 215 ASN A N 1
ATOM 1635 C CA . ASN A 1 215 ? -22.409 16.579 8.468 1 96.01 215 ASN A CA 1
ATOM 1636 C C . ASN A 1 215 ? -23.868 17.026 8.501 1 96.01 215 ASN A C 1
ATOM 1638 O O . ASN A 1 215 ? -24.64 16.705 7.596 1 96.01 215 ASN A O 1
ATOM 1642 N N . THR A 1 216 ? -24.232 17.83 9.506 1 96.06 216 THR A N 1
ATOM 1643 C CA . THR A 1 216 ? -25.587 18.364 9.583 1 96.06 216 THR A CA 1
ATOM 1644 C C . THR A 1 216 ? -25.784 19.489 8.571 1 96.06 216 THR A C 1
ATOM 1646 O O . THR A 1 216 ? -24.811 20.066 8.079 1 96.06 216 THR A O 1
ATOM 1649 N N . ARG A 1 217 ? -27.067 19.809 8.251 1 95.55 217 ARG A N 1
ATOM 1650 C CA . ARG A 1 217 ? -27.394 20.929 7.375 1 95.55 217 ARG A CA 1
ATOM 1651 C C . ARG A 1 217 ? -26.77 22.224 7.885 1 95.55 217 ARG A C 1
ATOM 1653 O O . ARG A 1 217 ? -26.363 23.077 7.093 1 95.55 217 ARG A O 1
ATOM 1660 N N . TYR A 1 218 ? -26.625 22.368 9.157 1 97.22 218 TYR A N 1
ATOM 1661 C CA . TYR A 1 218 ? -26.071 23.562 9.786 1 97.22 218 TYR A CA 1
ATOM 1662 C C . TYR A 1 218 ? -24.627 23.786 9.355 1 97.22 218 TYR A C 1
ATOM 1664 O O . TYR A 1 218 ? -24.213 24.923 9.116 1 97.22 218 TYR A O 1
ATOM 1672 N N . LEU A 1 219 ? -23.894 22.775 9.247 1 97.92 219 LEU A N 1
ATOM 1673 C CA . LEU A 1 219 ? -22.487 22.893 8.881 1 97.92 219 LEU A CA 1
ATOM 1674 C C . LEU A 1 219 ? -22.338 23.301 7.419 1 97.92 219 LEU A C 1
ATOM 1676 O O . LEU A 1 219 ? -21.412 24.035 7.067 1 97.92 219 LEU A O 1
ATOM 1680 N N . PHE A 1 220 ? -23.23 22.847 6.574 1 97.61 220 PHE A N 1
ATOM 1681 C CA . PHE A 1 220 ? -23.238 23.297 5.187 1 97.61 220 PHE A CA 1
ATOM 1682 C C . PHE A 1 220 ? -23.567 24.782 5.101 1 97.61 220 PHE A C 1
ATOM 1684 O O . PHE A 1 220 ? -22.94 25.519 4.337 1 97.61 220 PHE A O 1
ATOM 1691 N N . ASP A 1 221 ? -24.543 25.193 5.902 1 97.68 221 ASP A N 1
ATOM 1692 C CA . ASP A 1 221 ? -24.907 26.606 5.942 1 97.68 221 ASP A CA 1
ATOM 1693 C C . ASP A 1 221 ? -23.74 27.46 6.431 1 97.68 221 ASP A C 1
ATOM 1695 O O . ASP A 1 221 ? -23.48 28.535 5.887 1 97.68 221 ASP A O 1
ATOM 1699 N N . THR A 1 222 ? -23.115 26.949 7.463 1 98.18 222 THR A N 1
ATOM 1700 C CA . THR A 1 222 ? -21.959 27.66 7.997 1 98.18 222 THR A CA 1
ATOM 1701 C C . THR A 1 222 ? -20.864 27.784 6.941 1 98.18 222 THR A C 1
ATOM 1703 O O . THR A 1 222 ? -20.294 28.86 6.754 1 98.18 222 THR A O 1
ATOM 1706 N N . ALA A 1 223 ? -20.551 26.724 6.235 1 98.42 223 ALA A N 1
ATOM 1707 C CA . ALA A 1 223 ? -19.551 26.736 5.171 1 98.42 223 ALA A CA 1
ATOM 1708 C C . ALA A 1 223 ? -19.919 27.742 4.084 1 98.42 223 ALA A C 1
ATOM 1710 O O . ALA A 1 223 ? -19.076 28.526 3.643 1 98.42 223 ALA A O 1
ATOM 1711 N N . ALA A 1 224 ? -21.164 27.746 3.678 1 97.69 224 ALA A N 1
ATOM 1712 C CA . ALA A 1 224 ? -21.644 28.676 2.659 1 97.69 224 ALA A CA 1
ATOM 1713 C C . ALA A 1 224 ? -21.493 30.122 3.12 1 97.69 224 ALA A C 1
ATOM 1715 O O . ALA A 1 224 ? -21.073 30.986 2.348 1 97.69 224 ALA A O 1
ATOM 1716 N N . GLY A 1 225 ? -21.83 30.364 4.338 1 97.9 225 GLY A N 1
ATOM 1717 C CA . GLY A 1 225 ? -21.726 31.7 4.902 1 97.9 225 GLY A CA 1
ATOM 1718 C C . GLY A 1 225 ? -20.302 32.221 4.946 1 97.9 225 GLY A C 1
ATOM 1719 O O . GLY A 1 225 ? -20.075 33.43 4.865 1 97.9 225 GLY A O 1
ATOM 1720 N N . LEU A 1 226 ? -19.369 31.323 4.996 1 97.9 226 LEU A N 1
ATOM 1721 C CA . LEU A 1 226 ? -17.959 31.69 5.072 1 97.9 226 LEU A CA 1
ATOM 1722 C C . LEU A 1 226 ? -17.329 31.714 3.683 1 97.9 226 LEU A C 1
ATOM 1724 O O . LEU A 1 226 ? -16.129 31.961 3.546 1 97.9 226 LEU A O 1
ATOM 1728 N N . GLY A 1 227 ? -18.118 31.349 2.637 1 96.74 227 GLY A N 1
ATOM 1729 C CA . GLY A 1 227 ? -17.61 31.337 1.274 1 96.74 227 GLY A CA 1
ATOM 1730 C C . GLY A 1 227 ? -16.748 30.126 0.97 1 96.74 227 GLY A C 1
ATOM 1731 O O . GLY A 1 227 ? -15.913 30.165 0.063 1 96.74 227 GLY A O 1
ATOM 1732 N N . VAL A 1 228 ? -16.914 29.044 1.696 1 97.13 228 VAL A N 1
ATOM 1733 C CA . VAL A 1 228 ? -16.113 27.833 1.546 1 97.13 228 VAL A CA 1
ATOM 1734 C C . VAL A 1 228 ? -16.629 27.016 0.364 1 97.13 228 VAL A C 1
ATOM 1736 O O . VAL A 1 228 ? -17.815 26.685 0.3 1 97.13 228 VAL A O 1
ATOM 1739 N N . LYS A 1 229 ? -15.753 26.732 -0.569 1 94.27 229 LYS A N 1
ATOM 1740 C CA . LYS A 1 229 ? -16.036 25.766 -1.626 1 94.27 229 LYS A CA 1
ATOM 1741 C C . LYS A 1 229 ? -15.442 24.4 -1.296 1 94.27 229 LYS A C 1
ATOM 1743 O O . LYS A 1 229 ? -14.246 24.288 -1.018 1 94.27 229 LYS A O 1
ATOM 1748 N N . HIS A 1 230 ? -16.331 23.437 -1.34 1 97.53 230 HIS A N 1
ATOM 1749 C CA . HIS A 1 230 ? -15.879 22.103 -0.959 1 97.53 230 HIS A CA 1
ATOM 1750 C C . HIS A 1 230 ? -16.072 21.11 -2.099 1 97.53 230 HIS A C 1
ATOM 1752 O O . HIS A 1 230 ? -16.826 21.375 -3.038 1 97.53 230 HIS A O 1
ATOM 1758 N N . ILE A 1 231 ? -15.396 20.06 -2.076 1 98.07 231 ILE A N 1
ATOM 1759 C CA . ILE A 1 231 ? -15.561 18.928 -2.981 1 98.07 231 ILE A CA 1
ATOM 1760 C C . ILE A 1 231 ? -16.181 17.753 -2.229 1 98.07 231 ILE A C 1
ATOM 1762 O O . ILE A 1 231 ? -15.546 17.165 -1.35 1 98.07 231 ILE A O 1
ATOM 1766 N N . PRO A 1 232 ? -17.398 17.395 -2.559 1 97.18 232 PRO A N 1
ATOM 1767 C CA . PRO A 1 232 ? -18.039 16.265 -1.883 1 97.18 232 PRO A CA 1
ATOM 1768 C C . PRO A 1 232 ? -17.373 14.929 -2.206 1 97.18 232 PRO A C 1
ATOM 1770 O O . PRO A 1 232 ? -16.869 14.739 -3.315 1 97.18 232 PRO A O 1
ATOM 1773 N N . ALA A 1 233 ? -17.444 14.044 -1.266 1 96.76 233 ALA A N 1
ATOM 1774 C CA . ALA A 1 233 ? -16.899 12.703 -1.467 1 96.76 233 ALA A CA 1
ATOM 1775 C C . ALA A 1 233 ? -17.542 12.026 -2.674 1 96.76 233 ALA A C 1
ATOM 1777 O O . ALA A 1 233 ? -16.872 11.306 -3.419 1 96.76 233 ALA A O 1
ATOM 1778 N N . GLU A 1 234 ? -18.785 12.246 -2.918 1 94.33 234 GLU A N 1
ATOM 1779 C CA . GLU A 1 234 ? -19.533 11.583 -3.982 1 94.33 234 GLU A CA 1
ATOM 1780 C C . GLU A 1 234 ? -19.066 12.049 -5.358 1 94.33 234 GLU A C 1
ATOM 1782 O O . GLU A 1 234 ? -19.289 11.365 -6.36 1 94.33 234 GLU A O 1
ATOM 1787 N N . GLN A 1 235 ? -18.408 13.175 -5.376 1 94.59 235 GLN A N 1
ATOM 1788 C CA . GLN A 1 235 ? -17.935 13.716 -6.646 1 94.59 235 GLN A CA 1
ATOM 1789 C C . GLN A 1 235 ? -16.443 13.455 -6.833 1 94.59 235 GLN A C 1
ATOM 1791 O O . GLN A 1 235 ? -15.894 13.705 -7.908 1 94.59 235 GLN A O 1
ATOM 1796 N N . PHE A 1 236 ? -15.793 12.938 -5.837 1 96.21 236 PHE A N 1
ATOM 1797 C CA . PHE A 1 236 ? -14.359 12.682 -5.911 1 96.21 236 PHE A CA 1
ATOM 1798 C C . PHE A 1 236 ? -14.082 11.363 -6.623 1 96.21 236 PHE A C 1
ATOM 1800 O O . PHE A 1 236 ? -13.849 10.34 -5.977 1 96.21 236 PHE A O 1
ATOM 1807 N N . MET A 1 237 ? -14.099 11.355 -7.916 1 92.53 237 MET A N 1
ATOM 1808 C CA . MET A 1 237 ? -13.893 10.163 -8.733 1 92.53 237 MET A CA 1
ATOM 1809 C C . MET A 1 237 ? -13.134 10.503 -10.011 1 92.53 237 MET A C 1
ATOM 1811 O O . MET A 1 237 ? -13.103 11.662 -10.429 1 92.53 237 MET A O 1
ATOM 1815 N N . VAL A 1 238 ? -12.663 9.521 -10.619 1 90.86 238 VAL A N 1
ATOM 1816 C CA . VAL A 1 238 ? -11.772 9.677 -11.764 1 90.86 238 VAL A CA 1
ATOM 1817 C C . VAL A 1 238 ? -12.531 10.313 -12.926 1 90.86 238 VAL A C 1
ATOM 1819 O O . VAL A 1 238 ? -11.963 11.094 -13.693 1 90.86 238 VAL A O 1
ATOM 1822 N N . SER A 1 239 ? -13.801 10.037 -13.106 1 91.25 239 SER A N 1
ATOM 1823 C CA . SER A 1 239 ? -14.582 10.606 -14.199 1 91.25 239 SER A CA 1
ATOM 1824 C C . SER A 1 239 ? -14.707 12.12 -14.059 1 91.25 239 SER A C 1
ATOM 1826 O O . SER A 1 239 ? -15.021 12.814 -15.028 1 91.25 239 SER A O 1
ATOM 1828 N N . GLU A 1 240 ? -14.455 12.651 -12.843 1 94.2 240 GLU A N 1
ATOM 1829 C CA . GLU A 1 240 ? -14.546 14.085 -12.586 1 94.2 240 GLU A CA 1
ATOM 1830 C C . GLU A 1 240 ? -13.163 14.699 -12.389 1 94.2 240 GLU A C 1
ATOM 1832 O O . GLU A 1 240 ? -13.039 15.807 -11.863 1 94.2 240 GLU A O 1
ATOM 1837 N N . GLN A 1 241 ? -12.181 13.99 -12.756 1 94.26 241 GLN A N 1
ATOM 1838 C CA . GLN A 1 241 ? -10.806 14.35 -12.427 1 94.26 241 GLN A CA 1
ATOM 1839 C C . GLN A 1 241 ? -10.455 15.734 -12.966 1 94.26 241 GLN A C 1
ATOM 1841 O O . GLN A 1 241 ? -9.763 16.508 -12.301 1 94.26 241 GLN A O 1
ATOM 1846 N N . GLU A 1 242 ? -10.863 16.128 -14.179 1 94.98 242 GLU A N 1
ATOM 1847 C CA . GLU A 1 242 ? -10.539 17.428 -14.759 1 94.98 242 GLU A CA 1
ATOM 1848 C C . GLU A 1 242 ? -11.185 18.562 -13.97 1 94.98 242 GLU A C 1
ATOM 1850 O O . GLU A 1 242 ? -10.547 19.582 -13.702 1 94.98 242 GLU A O 1
ATOM 1855 N N . LYS A 1 243 ? -12.431 18.35 -13.667 1 96.68 243 LYS A N 1
ATOM 1856 C CA . LYS A 1 243 ? -13.152 19.344 -12.878 1 96.68 243 LYS A CA 1
ATOM 1857 C C . LYS A 1 243 ? -12.494 19.548 -11.516 1 96.68 243 LYS A C 1
ATOM 1859 O O . LYS A 1 243 ? -12.312 20.684 -11.073 1 96.68 243 LYS A O 1
ATOM 1864 N N . ILE A 1 244 ? -12.165 18.502 -10.87 1 97.45 244 ILE A N 1
ATOM 1865 C CA . ILE A 1 244 ? -11.53 18.549 -9.557 1 97.45 244 ILE A CA 1
ATOM 1866 C C . ILE A 1 244 ? -10.173 19.241 -9.665 1 97.45 244 ILE A C 1
ATOM 1868 O O . ILE A 1 244 ? -9.854 20.124 -8.866 1 97.45 244 ILE A O 1
ATOM 1872 N N . ARG A 1 245 ? -9.403 18.821 -10.654 1 96.24 245 ARG A N 1
ATOM 1873 C CA . ARG A 1 245 ? -8.09 19.414 -10.881 1 96.24 245 ARG A CA 1
ATOM 1874 C C . ARG A 1 245 ? -8.193 20.927 -11.046 1 96.24 245 ARG A C 1
ATOM 1876 O O . ARG A 1 245 ? -7.44 21.678 -10.423 1 96.24 245 ARG A O 1
ATOM 1883 N N . LEU A 1 246 ? -9.091 21.424 -11.84 1 97.17 246 LEU A N 1
ATOM 1884 C CA . LEU A 1 246 ? -9.258 22.849 -12.107 1 97.17 246 LEU A CA 1
ATOM 1885 C C . LEU A 1 246 ? -9.656 23.596 -10.839 1 97.17 246 LEU A C 1
ATOM 1887 O O . LEU A 1 246 ? -9.156 24.693 -10.577 1 97.17 246 LEU A O 1
ATOM 1891 N N . GLN A 1 247 ? -10.517 23.011 -10.077 1 97.65 247 GLN A N 1
ATOM 1892 C CA . GLN A 1 247 ? -10.951 23.637 -8.833 1 97.65 247 GLN A CA 1
ATOM 1893 C C . GLN A 1 247 ? -9.786 23.787 -7.857 1 97.65 247 GLN A C 1
ATOM 1895 O O . GLN A 1 247 ? -9.617 24.842 -7.243 1 97.65 247 GLN A O 1
ATOM 1900 N N . VAL A 1 248 ? -9.048 22.764 -7.707 1 98.11 248 VAL A N 1
ATOM 1901 C CA . VAL A 1 248 ? -7.917 22.764 -6.785 1 98.11 248 VAL A CA 1
ATOM 1902 C C . VAL A 1 248 ? -6.855 23.747 -7.27 1 98.11 248 VAL A C 1
ATOM 1904 O O . VAL A 1 248 ? -6.308 24.521 -6.48 1 98.11 248 VAL A O 1
ATOM 1907 N N . GLU A 1 249 ? -6.61 23.772 -8.539 1 97.7 249 GLU A N 1
ATOM 1908 C CA . GLU A 1 249 ? -5.612 24.669 -9.115 1 97.7 249 GLU A CA 1
ATOM 1909 C C . GLU A 1 249 ? -6.012 26.13 -8.928 1 97.7 249 GLU A C 1
ATOM 1911 O O . GLU A 1 249 ? -5.167 26.977 -8.63 1 97.7 249 GLU A O 1
ATOM 1916 N N . GLU A 1 250 ? -7.235 26.404 -9.177 1 97.73 250 GLU A N 1
ATOM 1917 C CA . GLU A 1 250 ? -7.726 27.764 -8.977 1 97.73 250 GLU A CA 1
ATOM 1918 C C . GLU A 1 250 ? -7.562 28.203 -7.525 1 97.73 250 GLU A C 1
ATOM 1920 O O . GLU A 1 250 ? -7.167 29.339 -7.255 1 97.73 250 GLU A O 1
ATOM 1925 N N . PHE A 1 251 ? -7.89 27.353 -6.675 1 97.74 251 PHE A N 1
ATOM 1926 C CA . PHE A 1 251 ? -7.741 27.649 -5.255 1 97.74 251 PHE A CA 1
ATOM 1927 C C . PHE A 1 251 ? -6.283 27.924 -4.909 1 97.74 251 PHE A C 1
ATOM 1929 O O . PHE A 1 251 ? -5.978 28.886 -4.201 1 97.74 251 PHE A O 1
ATOM 1936 N N . ILE A 1 252 ? -5.426 27.061 -5.382 1 98.01 252 ILE A N 1
ATOM 1937 C CA . ILE A 1 252 ? -3.996 27.19 -5.125 1 98.01 252 ILE A CA 1
ATOM 1938 C C . ILE A 1 252 ? -3.485 28.507 -5.705 1 98.01 252 ILE A C 1
ATOM 1940 O O . ILE A 1 252 ? -2.717 29.222 -5.056 1 98.01 252 ILE A O 1
ATOM 1944 N N . ALA A 1 253 ? -3.946 28.837 -6.899 1 96.6 253 ALA A N 1
ATOM 1945 C CA . ALA A 1 253 ? -3.508 30.061 -7.565 1 96.6 253 ALA A CA 1
ATOM 1946 C C . ALA A 1 253 ? -3.868 31.293 -6.74 1 96.6 253 ALA A C 1
ATOM 1948 O O . ALA A 1 253 ? -3.128 32.28 -6.732 1 96.6 253 ALA A O 1
ATOM 1949 N N . GLY A 1 254 ? -4.947 31.244 -6.035 1 94.87 254 GLY A N 1
ATOM 1950 C CA . GLY A 1 254 ? -5.418 32.383 -5.264 1 94.87 254 GLY A CA 1
ATOM 1951 C C . GLY A 1 254 ? -4.792 32.471 -3.885 1 94.87 254 GLY A C 1
ATOM 1952 O O . GLY A 1 254 ? -5.089 33.391 -3.12 1 94.87 254 GLY A O 1
ATOM 1953 N N . SER A 1 255 ? -3.911 31.556 -3.539 1 95.22 255 SER A N 1
ATOM 1954 C CA . SER A 1 255 ? -3.27 31.517 -2.229 1 95.22 255 SER A CA 1
ATOM 1955 C C . SER A 1 255 ? -1.762 31.706 -2.345 1 95.22 255 SER A C 1
ATOM 1957 O O . SER A 1 255 ? -1.138 31.208 -3.284 1 95.22 255 SER A O 1
ATOM 1959 N N . THR A 1 256 ? -1.177 32.435 -1.445 1 95.72 256 THR A N 1
ATOM 1960 C CA . THR A 1 256 ? 0.271 32.599 -1.4 1 95.72 256 THR A CA 1
ATOM 1961 C C . THR A 1 256 ? 0.941 31.342 -0.852 1 95.72 256 THR A C 1
ATOM 1963 O O . THR A 1 256 ? 1.949 30.883 -1.394 1 95.72 256 THR A O 1
ATOM 1966 N N . HIS A 1 257 ? 0.416 30.812 0.246 1 96.87 257 HIS A N 1
ATOM 1967 C CA . HIS A 1 257 ? 0.87 29.587 0.893 1 96.87 257 HIS A CA 1
ATOM 1968 C C . HIS A 1 257 ? -0.272 28.588 1.044 1 96.87 257 HIS A C 1
ATOM 1970 O O . HIS A 1 257 ? -1.438 28.979 1.123 1 96.87 257 HIS A O 1
ATOM 1976 N N . ILE A 1 258 ? 0.088 27.331 1.052 1 98.43 258 ILE A N 1
ATOM 1977 C CA . ILE A 1 258 ? -0.909 26.287 1.262 1 98.43 258 ILE A CA 1
ATOM 1978 C C . ILE A 1 258 ? -0.572 25.499 2.525 1 98.43 258 ILE A C 1
ATOM 1980 O O . ILE A 1 258 ? 0.555 25.026 2.688 1 98.43 258 ILE A O 1
ATOM 1984 N N . TYR A 1 259 ? -1.504 25.453 3.456 1 98.69 259 TYR A N 1
ATOM 1985 C CA . TYR A 1 259 ? -1.527 24.498 4.558 1 98.69 259 TYR A CA 1
ATOM 1986 C C . TYR A 1 259 ? -2.32 23.251 4.182 1 98.69 259 TYR A C 1
ATOM 1988 O O . TYR A 1 259 ? -3.532 23.32 3.964 1 98.69 259 TYR A O 1
ATOM 1996 N N . LEU A 1 260 ? -1.655 22.115 4.063 1 98.85 260 LEU A N 1
ATOM 1997 C CA . LEU A 1 260 ? -2.29 20.858 3.684 1 98.85 260 LEU A CA 1
ATOM 1998 C C . LEU A 1 260 ? -2.543 19.986 4.909 1 98.85 260 LEU A C 1
ATOM 2000 O O . LEU A 1 260 ? -1.611 19.662 5.648 1 98.85 260 LEU A O 1
ATOM 2004 N N . THR A 1 261 ? -3.789 19.65 5.149 1 98.85 261 THR A N 1
ATOM 2005 C CA . THR A 1 261 ? -4.133 18.807 6.288 1 98.85 261 THR A CA 1
ATOM 2006 C C . THR A 1 261 ? -5.022 17.646 5.853 1 98.85 261 THR A C 1
ATOM 2008 O O . THR A 1 261 ? -5.921 17.82 5.027 1 98.85 261 THR A O 1
ATOM 2011 N N . ILE A 1 262 ? -4.706 16.471 6.347 1 98.76 262 ILE A N 1
ATOM 2012 C CA . ILE A 1 262 ? -5.466 15.268 6.027 1 98.76 262 ILE A CA 1
ATOM 2013 C C . ILE A 1 262 ? -5.984 14.628 7.313 1 98.76 262 ILE A C 1
ATOM 2015 O O . ILE A 1 262 ? -5.199 14.249 8.185 1 98.76 262 ILE A O 1
ATOM 2019 N N . CYS A 1 263 ? -7.249 14.568 7.397 1 98.42 263 CYS A N 1
ATOM 2020 C CA . CYS A 1 263 ? -7.872 13.772 8.448 1 98.42 263 CYS A CA 1
ATOM 2021 C C . CYS A 1 263 ? -8.095 12.337 7.986 1 98.42 263 CYS A C 1
ATOM 2023 O O . CYS A 1 263 ? -8.785 12.1 6.993 1 98.42 263 CYS A O 1
ATOM 2025 N N . MET A 1 264 ? -7.661 11.408 8.701 1 97.79 264 MET A N 1
ATOM 2026 C CA . MET A 1 264 ? -7.688 10.014 8.265 1 97.79 264 MET A CA 1
ATOM 2027 C C . MET A 1 264 ? -9.122 9.512 8.137 1 97.79 264 MET A C 1
ATOM 2029 O O . MET A 1 264 ? -9.381 8.531 7.438 1 97.79 264 MET A O 1
ATOM 2033 N N . ASP A 1 265 ? -10.045 10.141 8.778 1 96.98 265 ASP A N 1
ATOM 2034 C CA . ASP A 1 265 ? -11.419 9.652 8.725 1 96.98 265 ASP A CA 1
ATOM 2035 C C . ASP A 1 265 ? -12.077 10.006 7.393 1 96.98 265 ASP A C 1
ATOM 2037 O O . ASP A 1 265 ? -13.239 9.668 7.159 1 96.98 265 ASP A O 1
ATOM 2041 N N . VAL A 1 266 ? -11.336 10.683 6.508 1 98.17 266 VAL A N 1
ATOM 2042 C CA . VAL A 1 266 ? -11.86 10.962 5.175 1 98.17 266 VAL A CA 1
ATOM 2043 C C . VAL A 1 266 ? -11.973 9.661 4.382 1 98.17 266 VAL A C 1
ATOM 2045 O O . VAL A 1 266 ? -12.807 9.548 3.481 1 98.17 266 VAL A O 1
ATOM 2048 N N . PHE A 1 267 ? -11.19 8.693 4.737 1 97.59 267 PHE A N 1
ATOM 2049 C CA . PHE A 1 267 ? -11.115 7.435 4.003 1 97.59 267 PHE A CA 1
ATOM 2050 C C . PHE A 1 267 ? -12.149 6.443 4.522 1 97.59 267 PHE A C 1
ATOM 2052 O O . PHE A 1 267 ? -12.501 6.466 5.703 1 97.59 267 PHE A O 1
ATOM 2059 N N . SER A 1 268 ? -12.566 5.567 3.598 1 95.51 268 SER A N 1
ATOM 2060 C CA . SER A 1 268 ? -13.417 4.452 4.001 1 95.51 268 SER A CA 1
ATOM 2061 C C . SER A 1 268 ? -12.781 3.65 5.131 1 95.51 268 SER A C 1
ATOM 2063 O O . SER A 1 268 ? -11.569 3.423 5.132 1 95.51 268 SER A O 1
ATOM 2065 N N . SER A 1 269 ? -13.61 3.162 6.012 1 94.33 269 SER A N 1
ATOM 2066 C CA . SER A 1 269 ? -13.141 2.437 7.188 1 94.33 269 SER A CA 1
ATOM 2067 C C . SER A 1 269 ? -12.449 1.136 6.795 1 94.33 269 SER A C 1
ATOM 2069 O O . SER A 1 269 ? -11.661 0.587 7.568 1 94.33 269 SER A O 1
ATOM 2071 N N . SER A 1 270 ? -12.687 0.643 5.619 1 93.12 270 SER A N 1
ATOM 2072 C CA . SER A 1 270 ? -11.981 -0.542 5.141 1 93.12 270 SER A CA 1
ATOM 2073 C C . SER A 1 270 ? -10.489 -0.27 4.982 1 93.12 270 SER A C 1
ATOM 2075 O O . SER A 1 270 ? -9.666 -1.169 5.163 1 93.12 270 SER A O 1
ATOM 2077 N N . PHE A 1 271 ? -10.144 0.97 4.723 1 95.61 271 PHE A N 1
ATOM 2078 C CA . PHE A 1 271 ? -8.756 1.342 4.477 1 95.61 271 PHE A CA 1
ATOM 2079 C C . PHE A 1 271 ? -8.148 2.006 5.707 1 95.61 271 PHE A C 1
ATOM 2081 O O . PHE A 1 271 ? -6.938 1.924 5.928 1 95.61 271 PHE A O 1
ATOM 2088 N N . ALA A 1 272 ? -8.996 2.664 6.45 1 96.39 272 ALA A N 1
ATOM 2089 C CA . ALA A 1 272 ? -8.549 3.349 7.659 1 96.39 272 ALA A CA 1
ATOM 2090 C C . ALA A 1 272 ? -9.499 3.082 8.824 1 96.39 272 ALA A C 1
ATOM 2092 O O . ALA A 1 272 ? -10.239 3.973 9.246 1 96.39 272 ALA A O 1
ATOM 2093 N N . PRO A 1 273 ? -9.375 1.933 9.399 1 95.19 273 PRO A N 1
ATOM 2094 C CA . PRO A 1 273 ? -10.264 1.6 10.515 1 95.19 273 PRO A CA 1
ATOM 2095 C C . PRO A 1 273 ? -9.871 2.302 11.812 1 95.19 273 PRO A C 1
ATOM 2097 O O . PRO A 1 273 ? -10.709 2.484 12.699 1 95.19 273 PRO A O 1
ATOM 2100 N N . GLY A 1 274 ? -8.603 2.678 11.953 1 96.24 274 GLY A N 1
ATOM 2101 C CA . GLY A 1 274 ? -8.083 3.238 13.19 1 96.24 274 GLY A CA 1
ATOM 2102 C C . GLY A 1 274 ? -8.224 4.747 13.267 1 96.24 274 GLY A C 1
ATOM 2103 O O . GLY A 1 274 ? -7.226 5.47 13.277 1 96.24 274 GLY A O 1
ATOM 2104 N N . VAL A 1 275 ? -9.5 5.223 13.407 1 95.92 275 VAL A N 1
ATOM 2105 C CA . VAL A 1 275 ? -9.775 6.653 13.509 1 95.92 275 VAL A CA 1
ATOM 2106 C C . VAL A 1 275 ? -10.804 6.904 14.608 1 95.92 275 VAL A C 1
ATOM 2108 O O . VAL A 1 275 ? -11.43 5.966 15.108 1 95.92 275 VAL A O 1
ATOM 2111 N N . SER A 1 276 ? -10.967 8.103 14.961 1 91.18 276 SER A N 1
ATOM 2112 C CA . SER A 1 276 ? -11.878 8.469 16.041 1 91.18 276 SER A CA 1
ATOM 2113 C C . SER A 1 276 ? -13.332 8.399 15.586 1 91.18 276 SER A C 1
ATOM 2115 O O . SER A 1 276 ? -14.23 8.158 16.394 1 91.18 276 SER A O 1
ATOM 2117 N N . ALA A 1 277 ? -13.555 8.682 14.352 1 89.59 277 ALA A N 1
ATOM 2118 C CA . ALA A 1 277 ? -14.875 8.604 13.732 1 89.59 277 ALA A CA 1
ATOM 2119 C C . ALA A 1 277 ? -14.804 7.912 12.374 1 89.59 277 ALA A C 1
ATOM 2121 O O . ALA A 1 277 ? -14.604 8.565 11.347 1 89.59 277 ALA A O 1
ATOM 2122 N N . ALA A 1 278 ? -15.119 6.658 12.386 1 89.91 278 ALA A N 1
ATOM 2123 C CA . ALA A 1 278 ? -14.964 5.88 11.16 1 89.91 278 ALA A CA 1
ATOM 2124 C C . ALA A 1 278 ? -16.001 6.286 10.117 1 89.91 278 ALA A C 1
ATOM 2126 O O . ALA A 1 278 ? -17.176 6.476 10.442 1 89.91 278 ALA A O 1
ATOM 2127 N N . ALA A 1 279 ? -15.523 6.433 8.919 1 88.29 279 ALA A N 1
ATOM 2128 C CA . ALA A 1 279 ? -16.396 6.875 7.835 1 88.29 279 ALA A CA 1
ATOM 2129 C C . ALA A 1 279 ? -17.292 5.737 7.354 1 88.29 279 ALA A C 1
ATOM 2131 O O . ALA A 1 279 ? -16.833 4.603 7.193 1 88.29 279 ALA A O 1
ATOM 2132 N N . PHE A 1 280 ? -18.56 6.094 7.048 1 80.63 280 PHE A N 1
ATOM 2133 C CA . PHE A 1 280 ? -19.531 5.156 6.497 1 80.63 280 PHE A CA 1
ATOM 2134 C C . PHE A 1 280 ? -19.223 4.855 5.035 1 80.63 280 PHE A C 1
ATOM 2136 O O . PHE A 1 280 ? -19.302 3.704 4.603 1 80.63 280 PHE A O 1
ATOM 2143 N N . SER A 1 281 ? -18.914 5.836 4.243 1 85.76 281 SER A N 1
ATOM 2144 C CA . SER A 1 281 ? -18.618 5.809 2.815 1 85.76 281 SER A CA 1
ATOM 2145 C C . SER A 1 281 ? -17.492 6.776 2.465 1 85.76 281 SER A C 1
ATOM 2147 O O . SER A 1 281 ? -17.696 7.725 1.705 1 85.76 281 SER A O 1
ATOM 2149 N N . GLY A 1 282 ? -16.266 6.556 2.863 1 92.6 282 GLY A N 1
ATOM 2150 C CA . GLY A 1 282 ? -15.147 7.467 2.683 1 92.6 282 GLY A CA 1
ATOM 2151 C C . GLY A 1 282 ? -14.429 7.276 1.361 1 92.6 282 GLY A C 1
ATOM 2152 O O . GLY A 1 282 ? -14.788 6.397 0.575 1 92.6 282 GLY A O 1
ATOM 2153 N N . LEU A 1 283 ? -13.484 8.089 1.078 1 96.63 283 LEU A N 1
ATOM 2154 C CA . LEU A 1 283 ? -12.661 8.017 -0.124 1 96.63 283 LEU A CA 1
ATOM 2155 C C . LEU A 1 283 ? -11.86 6.719 -0.158 1 96.63 283 LEU A C 1
ATOM 2157 O O . LEU A 1 283 ? -11.588 6.126 0.888 1 96.63 283 LEU A O 1
ATOM 2161 N N . ILE A 1 284 ? -11.565 6.33 -1.306 1 95.07 284 ILE A N 1
ATOM 2162 C CA . ILE A 1 284 ? -10.603 5.256 -1.529 1 95.07 284 ILE A CA 1
ATOM 2163 C C . ILE A 1 284 ? -9.224 5.848 -1.811 1 95.07 284 ILE A C 1
ATOM 2165 O O . ILE A 1 284 ? -9.085 6.739 -2.652 1 95.07 284 ILE A O 1
ATOM 2169 N N . PRO A 1 285 ? -8.24 5.456 -1.015 1 96.17 285 PRO A N 1
ATOM 2170 C CA . PRO A 1 285 ? -6.883 5.922 -1.31 1 96.17 285 PRO A CA 1
ATOM 2171 C C . PRO A 1 285 ? -6.263 5.211 -2.511 1 96.17 285 PRO A C 1
ATOM 2173 O O . PRO A 1 285 ? -5.245 4.528 -2.371 1 96.17 285 PRO A O 1
ATOM 2176 N N . ASP A 1 286 ? -6.814 5.469 -3.665 1 94.04 286 ASP A N 1
ATOM 2177 C CA . ASP A 1 286 ? -6.385 4.839 -4.91 1 94.04 286 ASP A CA 1
ATOM 2178 C C . ASP A 1 286 ? -5.444 5.752 -5.692 1 94.04 286 ASP A C 1
ATOM 2180 O O . ASP A 1 286 ? -4.985 6.771 -5.172 1 94.04 286 ASP A O 1
ATOM 2184 N N . ALA A 1 287 ? -5.1 5.351 -6.862 1 93.67 287 ALA A N 1
ATOM 2185 C CA . ALA A 1 287 ? -4.164 6.094 -7.701 1 93.67 287 ALA A CA 1
ATOM 2186 C C . ALA A 1 287 ? -4.669 7.51 -7.963 1 93.67 287 ALA A C 1
ATOM 2188 O O . ALA A 1 287 ? -3.878 8.453 -8.04 1 93.67 287 ALA A O 1
ATOM 2189 N N . PHE A 1 288 ? -5.94 7.713 -8.149 1 93.67 288 PHE A N 1
ATOM 2190 C CA . PHE A 1 288 ? -6.506 9.034 -8.398 1 93.67 288 PHE A CA 1
ATOM 2191 C C . PHE A 1 288 ? -6.296 9.948 -7.197 1 93.67 288 PHE A C 1
ATOM 2193 O O . PHE A 1 288 ? -5.884 11.1 -7.352 1 93.67 288 PHE A O 1
ATOM 2200 N N . PHE A 1 289 ? -6.625 9.438 -5.995 1 96.7 289 PHE A N 1
ATOM 2201 C CA . PHE A 1 289 ? -6.41 10.221 -4.784 1 96.7 289 PHE A CA 1
ATOM 2202 C C . PHE A 1 289 ? -4.965 10.699 -4.698 1 96.7 289 PHE A C 1
ATOM 2204 O O . PHE A 1 289 ? -4.711 11.885 -4.473 1 96.7 289 PHE A O 1
ATOM 2211 N N . PHE A 1 290 ? -4.055 9.789 -4.862 1 96.54 290 PHE A N 1
ATOM 2212 C CA . PHE A 1 290 ? -2.647 10.132 -4.707 1 96.54 290 PHE A CA 1
ATOM 2213 C C . PHE A 1 290 ? -2.199 11.092 -5.803 1 96.54 290 PHE A C 1
ATOM 2215 O O . PHE A 1 290 ? -1.345 11.951 -5.573 1 96.54 290 PHE A O 1
ATOM 2222 N N . ALA A 1 291 ? -2.744 10.985 -6.98 1 94.93 291 ALA A N 1
ATOM 2223 C CA . ALA A 1 291 ? -2.447 11.952 -8.034 1 94.93 291 ALA A CA 1
ATOM 2224 C C . ALA A 1 291 ? -2.887 13.356 -7.63 1 94.93 291 ALA A C 1
ATOM 2226 O O . ALA A 1 291 ? -2.179 14.333 -7.887 1 94.93 291 ALA A O 1
ATOM 2227 N N . CYS A 1 292 ? -4.031 13.423 -7.029 1 96.56 292 CYS A N 1
ATOM 2228 C CA . CYS A 1 292 ? -4.527 14.705 -6.544 1 96.56 292 CYS A CA 1
ATOM 2229 C C . CYS A 1 292 ? -3.612 15.273 -5.466 1 96.56 292 CYS A C 1
ATOM 2231 O O . CYS A 1 292 ? -3.248 16.449 -5.51 1 96.56 292 CYS A O 1
ATOM 2233 N N . LEU A 1 293 ? -3.245 14.448 -4.537 1 97.47 293 LEU A N 1
ATOM 2234 C CA . LEU A 1 293 ? -2.337 14.853 -3.469 1 97.47 293 LEU A CA 1
ATOM 2235 C C . LEU A 1 293 ? -1.022 15.371 -4.04 1 97.47 293 LEU A C 1
ATOM 2237 O O . LEU A 1 293 ? -0.541 16.434 -3.64 1 97.47 293 LEU A O 1
ATOM 2241 N N . LYS A 1 294 ? -0.472 14.682 -4.945 1 95.87 294 LYS A N 1
ATOM 2242 C CA . LYS A 1 294 ? 0.801 15.051 -5.558 1 95.87 294 LYS A CA 1
ATOM 2243 C C . LYS A 1 294 ? 0.687 16.376 -6.306 1 95.87 294 LYS A C 1
ATOM 2245 O O . LYS A 1 294 ? 1.642 17.154 -6.35 1 95.87 294 LYS A O 1
ATOM 2250 N N . SER A 1 295 ? -0.451 16.554 -6.954 1 96.55 295 SER A N 1
ATOM 2251 C CA . SER A 1 295 ? -0.654 17.811 -7.666 1 96.55 295 SER A CA 1
ATOM 2252 C C . SER A 1 295 ? -0.611 19 -6.712 1 96.55 295 SER A C 1
ATOM 2254 O O . SER A 1 295 ? -0.068 20.054 -7.049 1 96.55 295 SER A O 1
ATOM 2256 N N . VAL A 1 296 ? -1.178 18.826 -5.546 1 98.26 296 VAL A N 1
ATOM 2257 C CA . VAL A 1 296 ? -1.138 19.883 -4.541 1 98.26 296 VAL A CA 1
ATOM 2258 C C . VAL A 1 296 ? 0.308 20.142 -4.122 1 98.26 296 VAL A C 1
ATOM 2260 O O . VAL A 1 296 ? 0.751 21.292 -4.078 1 98.26 296 VAL A O 1
ATOM 2263 N N . ILE A 1 297 ? 1.04 19.12 -3.867 1 97.43 297 ILE A N 1
ATOM 2264 C CA . ILE A 1 297 ? 2.425 19.216 -3.42 1 97.43 297 ILE A CA 1
ATOM 2265 C C . ILE A 1 297 ? 3.275 19.868 -4.508 1 97.43 297 ILE A C 1
ATOM 2267 O O . ILE A 1 297 ? 4.132 20.706 -4.217 1 97.43 297 ILE A O 1
ATOM 2271 N N . ALA A 1 298 ? 3.008 19.588 -5.706 1 96.15 298 ALA A N 1
ATOM 2272 C CA . ALA A 1 298 ? 3.801 20.037 -6.847 1 96.15 298 ALA A CA 1
ATOM 2273 C C . ALA A 1 298 ? 3.59 21.525 -7.112 1 96.15 298 ALA A C 1
ATOM 2275 O O . ALA A 1 298 ? 4.345 22.14 -7.869 1 96.15 298 ALA A O 1
ATOM 2276 N N . SER A 1 299 ? 2.611 22.107 -6.521 1 97.12 299 SER A N 1
ATOM 2277 C CA . SER A 1 299 ? 2.355 23.532 -6.703 1 97.12 299 SER A CA 1
ATOM 2278 C C . SER A 1 299 ? 3.522 24.373 -6.197 1 97.12 299 SER A C 1
ATOM 2280 O O . SER A 1 299 ? 3.658 25.541 -6.567 1 97.12 299 SER A O 1
ATOM 2282 N N . GLY A 1 300 ? 4.272 23.809 -5.213 1 96 300 GLY A N 1
ATOM 2283 C CA . GLY A 1 300 ? 5.387 24.52 -4.609 1 96 300 GLY A CA 1
ATOM 2284 C C . GLY A 1 300 ? 4.959 25.492 -3.527 1 96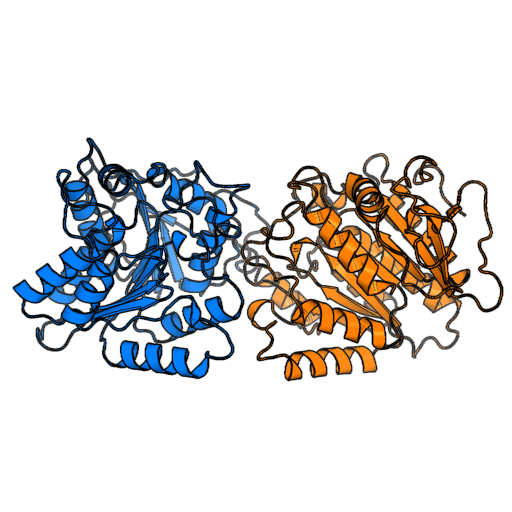 300 GLY A C 1
ATOM 2285 O O . GLY A 1 300 ? 5.798 26.149 -2.907 1 96 300 GLY A O 1
ATOM 2286 N N . LYS A 1 301 ? 3.65 25.52 -3.231 1 97.13 301 LYS A N 1
ATOM 2287 C CA . LYS A 1 301 ? 3.151 26.532 -2.304 1 97.13 301 LYS A CA 1
ATOM 2288 C C . LYS A 1 301 ? 2.848 25.924 -0.937 1 97.13 301 LYS A C 1
ATOM 2290 O O . LYS A 1 301 ? 2.527 26.644 0.01 1 97.13 301 LYS A O 1
ATOM 2295 N N . VAL A 1 302 ? 2.961 24.538 -0.814 1 98.3 302 VAL A N 1
ATOM 2296 C CA . VAL A 1 302 ? 2.674 23.895 0.464 1 98.3 302 VAL A CA 1
ATOM 2297 C C . VAL A 1 302 ? 3.752 24.262 1.481 1 98.3 302 VAL A C 1
ATOM 2299 O O . VAL A 1 302 ? 4.903 23.835 1.357 1 98.3 302 VAL A O 1
ATOM 2302 N N . ILE A 1 303 ? 3.39 24.969 2.46 1 97.65 303 ILE A N 1
ATOM 2303 C CA . ILE A 1 303 ? 4.345 25.488 3.434 1 97.65 303 ILE A CA 1
ATOM 2304 C C . ILE A 1 303 ? 4.464 24.518 4.607 1 97.65 303 ILE A C 1
ATOM 2306 O O . ILE A 1 303 ? 5.506 24.452 5.263 1 97.65 303 ILE A O 1
ATOM 2310 N N . SER A 1 304 ? 3.37 23.758 4.893 1 98.4 304 SER A N 1
ATOM 2311 C CA . SER A 1 304 ? 3.322 22.785 5.979 1 98.4 304 SER A CA 1
ATOM 2312 C C . SER A 1 304 ? 2.167 21.806 5.795 1 98.4 304 SER A C 1
ATOM 2314 O O . SER A 1 304 ? 1.235 22.075 5.035 1 98.4 304 SER A O 1
ATOM 2316 N N . MET A 1 305 ? 2.267 20.662 6.448 1 98.74 305 MET A N 1
ATOM 2317 C CA . MET A 1 305 ? 1.271 19.608 6.279 1 98.74 305 MET A CA 1
ATOM 2318 C C . MET A 1 305 ? 1.065 18.84 7.581 1 98.74 305 MET A C 1
ATOM 2320 O O . MET A 1 305 ? 1.954 18.807 8.434 1 98.74 305 MET A O 1
ATOM 2324 N N . ASP A 1 306 ? -0.112 18.229 7.713 1 98.78 306 ASP A N 1
ATOM 2325 C CA . ASP A 1 306 ? -0.302 17.327 8.844 1 98.78 306 ASP A CA 1
ATOM 2326 C C . ASP A 1 306 ? -1.257 16.191 8.487 1 98.78 306 ASP A C 1
ATOM 2328 O O . ASP A 1 306 ? -1.963 16.26 7.479 1 98.78 306 ASP A O 1
ATOM 2332 N N . ILE A 1 307 ? -1.149 15.136 9.162 1 98.74 307 ILE A N 1
ATOM 2333 C CA . ILE A 1 307 ? -2.054 13.991 9.16 1 98.74 307 ILE A CA 1
ATOM 2334 C C . ILE A 1 307 ? -2.649 13.801 10.553 1 98.74 307 ILE A C 1
ATOM 2336 O O . ILE A 1 307 ? -1.916 13.623 11.529 1 98.74 307 ILE A O 1
ATOM 2340 N N . ALA A 1 308 ? -3.978 13.792 10.605 1 98.1 308 ALA A N 1
ATOM 2341 C CA . ALA A 1 308 ? -4.642 13.786 11.906 1 98.1 308 ALA A CA 1
ATOM 2342 C C . ALA A 1 308 ? -5.493 12.532 12.081 1 98.1 308 ALA A C 1
ATOM 2344 O O . ALA A 1 308 ? -5.861 11.881 11.1 1 98.1 308 ALA A O 1
ATOM 2345 N N . GLU A 1 309 ? -5.714 12.121 13.388 1 96.98 309 GLU A N 1
ATOM 2346 C CA . GLU A 1 309 ? -6.757 11.22 13.868 1 96.98 309 GLU A CA 1
ATOM 2347 C C . GLU A 1 309 ? -6.379 9.761 13.63 1 96.98 309 GLU A C 1
ATOM 2349 O O . GLU A 1 309 ? -7.252 8.9 13.501 1 96.98 309 GLU A O 1
ATOM 2354 N N . CYS A 1 310 ? -5.149 9.539 13.414 1 96.56 310 CYS A N 1
ATOM 2355 C CA . CYS A 1 310 ? -4.725 8.145 13.489 1 96.56 310 CYS A CA 1
ATOM 2356 C C . CYS A 1 310 ? -4.887 7.601 14.903 1 96.56 310 CYS A C 1
ATOM 2358 O O . CYS A 1 310 ? -4.295 8.128 15.847 1 96.56 310 CYS A O 1
ATOM 2360 N N . ASN A 1 311 ? -5.696 6.591 15.097 1 97.53 311 ASN A N 1
ATOM 2361 C CA . ASN A 1 311 ? -6.034 6.025 16.399 1 97.53 311 ASN A CA 1
ATOM 2362 C C . ASN A 1 311 ? -5.688 4.54 16.472 1 97.53 311 ASN A C 1
ATOM 2364 O O . ASN A 1 311 ? -6.505 3.69 16.113 1 97.53 311 ASN A O 1
ATOM 2368 N N . PRO A 1 312 ? -4.579 4.205 17.044 1 96.5 312 PRO A N 1
ATOM 2369 C CA . PRO A 1 312 ? -4.101 2.82 17.061 1 96.5 312 PRO A CA 1
ATOM 2370 C C . PRO A 1 312 ? -5.025 1.886 17.838 1 96.5 312 PRO A C 1
ATOM 2372 O O . PRO A 1 312 ? -5.017 0.673 17.61 1 96.5 312 PRO A O 1
ATOM 2375 N N . VAL A 1 313 ? -5.807 2.372 18.771 1 96.32 313 VAL A N 1
ATOM 2376 C CA . VAL A 1 313 ? -6.686 1.561 19.608 1 96.32 313 VAL A CA 1
ATOM 2377 C C . VAL A 1 313 ? -7.662 0.783 18.729 1 96.32 313 VAL A C 1
ATOM 2379 O O . VAL A 1 313 ? -8.02 -0.355 19.044 1 96.32 313 VAL A O 1
ATOM 2382 N N . PHE A 1 314 ? -8.021 1.377 17.635 1 95.52 314 PHE A N 1
ATOM 2383 C CA . PHE A 1 314 ? -9.053 0.793 16.787 1 95.52 314 PHE A CA 1
ATOM 2384 C C . PHE A 1 314 ? -8.467 0.338 15.455 1 95.52 314 PHE A C 1
ATOM 2386 O O . PHE A 1 314 ? -9.206 0.009 14.526 1 95.52 314 PHE A O 1
ATOM 2393 N N . ASP A 1 315 ? -7.217 0.335 15.331 1 95.09 315 ASP A N 1
ATOM 2394 C CA . ASP A 1 315 ? -6.56 -0.04 14.082 1 95.09 315 ASP A CA 1
ATOM 2395 C C . ASP A 1 315 ? -6.471 -1.558 13.943 1 95.09 315 ASP A C 1
ATOM 2397 O O . ASP A 1 315 ? -6.492 -2.281 14.942 1 95.09 315 ASP A O 1
ATOM 2401 N N . GLN A 1 316 ? -6.528 -2.033 12.71 1 91.85 316 GLN A N 1
ATOM 2402 C CA . GLN A 1 316 ? -6.38 -3.449 12.39 1 91.85 316 GLN A CA 1
ATOM 2403 C C . GLN A 1 316 ? -5.098 -3.704 11.601 1 91.85 316 GLN A C 1
ATOM 2405 O O . GLN A 1 316 ? -4.967 -3.258 10.459 1 91.85 316 GLN A O 1
ATOM 2410 N N . ASP A 1 317 ? -4.129 -4.352 12.198 1 92.03 317 ASP A N 1
ATOM 2411 C CA . ASP A 1 317 ? -2.86 -4.719 11.577 1 92.03 317 ASP A CA 1
ATOM 2412 C C . ASP A 1 317 ? -2.115 -3.482 11.078 1 92.03 317 ASP A C 1
ATOM 2414 O O . ASP A 1 317 ? -1.545 -3.494 9.985 1 92.03 317 ASP A O 1
ATOM 2418 N N . GLN A 1 318 ? -2.266 -2.362 11.789 1 93.63 318 GLN A N 1
ATOM 2419 C CA . GLN A 1 318 ? -1.57 -1.109 11.519 1 93.63 318 GLN A CA 1
ATOM 2420 C C . GLN A 1 318 ? -1.957 -0.549 10.153 1 93.63 318 GLN A C 1
ATOM 2422 O O . GLN A 1 318 ? -1.192 0.204 9.546 1 93.63 318 GLN A O 1
ATOM 2427 N N . ARG A 1 319 ? -3.074 -0.949 9.719 1 94.74 319 ARG A N 1
ATOM 2428 C CA . ARG A 1 319 ? -3.515 -0.551 8.386 1 94.74 319 ARG A CA 1
ATOM 2429 C C . ARG A 1 319 ? -3.617 0.966 8.273 1 94.74 319 ARG A C 1
ATOM 2431 O O . ARG A 1 319 ? -3.129 1.556 7.307 1 94.74 319 ARG A O 1
ATOM 2438 N N . THR A 1 320 ? -4.19 1.629 9.274 1 96.86 320 THR A N 1
ATOM 2439 C CA . THR A 1 320 ? -4.323 3.081 9.245 1 96.86 320 THR A CA 1
ATOM 2440 C C . THR A 1 320 ? -2.958 3.752 9.372 1 96.86 320 THR A C 1
ATOM 2442 O O . THR A 1 320 ? -2.665 4.715 8.661 1 96.86 320 THR A O 1
ATOM 2445 N N . ALA A 1 321 ? -2.134 3.251 10.284 1 97.18 321 ALA A N 1
ATOM 2446 C CA . ALA A 1 321 ? -0.792 3.799 10.465 1 97.18 321 ALA A CA 1
ATOM 2447 C C . ALA A 1 321 ? 0.029 3.673 9.185 1 97.18 321 ALA A C 1
ATOM 2449 O O . ALA A 1 321 ? 0.761 4.595 8.817 1 97.18 321 ALA A O 1
ATOM 2450 N N . LYS A 1 322 ? -0.105 2.581 8.513 1 96.99 322 LYS A N 1
ATOM 2451 C CA . LYS A 1 322 ? 0.625 2.367 7.266 1 96.99 322 LYS A CA 1
ATOM 2452 C C . LYS A 1 322 ? 0.122 3.299 6.168 1 96.99 322 LYS A C 1
ATOM 2454 O O . LYS A 1 322 ? 0.91 3.801 5.363 1 96.99 322 LYS A O 1
ATOM 2459 N N . LEU A 1 323 ? -1.167 3.475 6.135 1 97.41 323 LEU A N 1
ATOM 2460 C CA . LEU A 1 323 ? -1.698 4.436 5.175 1 97.41 323 LEU A CA 1
ATOM 2461 C C . LEU A 1 323 ? -1.176 5.839 5.465 1 97.41 323 LEU A C 1
ATOM 2463 O O . LEU A 1 323 ? -0.782 6.561 4.546 1 97.41 323 LEU A O 1
ATOM 2467 N N . ALA A 1 324 ? -1.155 6.224 6.696 1 98.28 324 ALA A N 1
ATOM 2468 C CA . ALA A 1 324 ? -0.593 7.519 7.072 1 98.28 324 ALA A CA 1
ATOM 2469 C C . ALA A 1 324 ? 0.861 7.636 6.625 1 98.28 324 ALA A C 1
ATOM 2471 O O . ALA A 1 324 ? 1.283 8.685 6.132 1 98.28 324 ALA A O 1
ATOM 2472 N N . ALA A 1 325 ? 1.589 6.578 6.82 1 98.1 325 ALA A N 1
ATOM 2473 C CA . ALA A 1 325 ? 2.982 6.549 6.384 1 98.1 325 ALA A CA 1
ATOM 2474 C C . ALA A 1 325 ? 3.087 6.722 4.871 1 98.1 325 ALA A C 1
ATOM 2476 O O . ALA A 1 325 ? 3.967 7.435 4.381 1 98.1 325 ALA A O 1
ATOM 2477 N N . ALA A 1 326 ? 2.204 6.074 4.156 1 97.98 326 ALA A N 1
ATOM 2478 C CA . ALA A 1 326 ? 2.185 6.209 2.702 1 97.98 326 ALA A CA 1
ATOM 2479 C C . ALA A 1 326 ? 1.894 7.649 2.288 1 97.98 326 ALA A C 1
ATOM 2481 O O . ALA A 1 326 ? 2.468 8.151 1.319 1 97.98 326 ALA A O 1
ATOM 2482 N N . LEU A 1 327 ? 0.995 8.261 2.965 1 98.32 327 LEU A N 1
ATOM 2483 C CA . LEU A 1 327 ? 0.678 9.659 2.697 1 98.32 327 LEU A CA 1
ATOM 2484 C C . LEU A 1 327 ? 1.896 10.547 2.929 1 98.32 327 LEU A C 1
ATOM 2486 O O . LEU A 1 327 ? 2.252 11.357 2.07 1 98.32 327 LEU A O 1
ATOM 2490 N N . ALA A 1 328 ? 2.507 10.367 4.044 1 98.15 328 ALA A N 1
ATOM 2491 C CA . ALA A 1 328 ? 3.699 11.147 4.366 1 98.15 328 ALA A CA 1
ATOM 2492 C C . ALA A 1 328 ? 4.794 10.929 3.326 1 98.15 328 ALA A C 1
ATOM 2494 O O . ALA A 1 328 ? 5.447 11.882 2.894 1 98.15 328 ALA A O 1
ATOM 2495 N N . PHE A 1 329 ? 4.999 9.712 2.958 1 97.78 329 PHE A N 1
ATOM 2496 C CA . PHE A 1 329 ? 5.975 9.354 1.935 1 97.78 329 PHE A CA 1
ATOM 2497 C C . PHE A 1 329 ? 5.713 10.12 0.645 1 97.78 329 PHE A C 1
ATOM 2499 O O . PHE A 1 329 ? 6.634 10.693 0.059 1 97.78 329 PHE A O 1
ATOM 2506 N N . SER A 1 330 ? 4.472 10.13 0.267 1 96.5 330 SER A N 1
ATOM 2507 C CA . SER A 1 330 ? 4.088 10.81 -0.966 1 96.5 330 SER A CA 1
ATOM 2508 C C . SER A 1 330 ? 4.284 12.318 -0.849 1 96.5 330 SER A C 1
ATOM 2510 O O . SER A 1 330 ? 4.611 12.985 -1.832 1 96.5 330 SER A O 1
ATOM 2512 N N . MET A 1 331 ? 4.108 12.819 0.302 1 96.42 331 MET A N 1
ATOM 2513 C CA . MET A 1 331 ? 4.165 14.259 0.535 1 96.42 331 MET A CA 1
ATOM 2514 C C . MET A 1 331 ? 5.605 14.76 0.499 1 96.42 331 MET A C 1
ATOM 2516 O O . MET A 1 331 ? 5.858 15.91 0.136 1 96.42 331 MET A O 1
ATOM 2520 N N . ILE A 1 332 ? 6.578 13.902 0.804 1 94.11 332 ILE A N 1
ATOM 2521 C CA . ILE A 1 332 ? 7.921 14.449 0.959 1 94.11 332 ILE A CA 1
ATOM 2522 C C . ILE A 1 332 ? 8.822 13.931 -0.16 1 94.11 332 ILE A C 1
ATOM 2524 O O . ILE A 1 332 ? 9.996 14.299 -0.24 1 94.11 332 ILE A O 1
ATOM 2528 N N . THR A 1 333 ? 8.278 12.973 -1.005 1 91.47 333 THR A N 1
ATOM 2529 C CA . THR A 1 333 ? 9.048 12.397 -2.102 1 91.47 333 THR A CA 1
ATOM 2530 C C . THR A 1 333 ? 8.613 12.992 -3.438 1 91.47 333 THR A C 1
ATOM 2532 O O . THR A 1 333 ? 7.454 13.38 -3.603 1 91.47 333 THR A O 1
ATOM 2535 N N . MET B 1 1 ? 9.734 -40.005 -10.307 1 70.26 1 MET B N 1
ATOM 2536 C CA . MET B 1 1 ? 9.613 -38.643 -10.82 1 70.26 1 MET B CA 1
ATOM 2537 C C . MET B 1 1 ? 9.686 -37.626 -9.686 1 70.26 1 MET B C 1
ATOM 2539 O O . MET B 1 1 ? 10.406 -36.631 -9.784 1 70.26 1 MET B O 1
ATOM 2543 N N . ILE B 1 2 ? 9.034 -37.896 -8.579 1 82.83 2 ILE B N 1
ATOM 2544 C CA . ILE B 1 2 ? 8.95 -36.912 -7.505 1 82.83 2 ILE B CA 1
ATOM 2545 C C . ILE B 1 2 ? 9.8 -37.366 -6.321 1 82.83 2 ILE B C 1
ATOM 2547 O O . ILE B 1 2 ? 9.887 -38.562 -6.033 1 82.83 2 ILE B O 1
ATOM 2551 N N . ASN B 1 3 ? 10.609 -36.499 -5.759 1 87.47 3 ASN B N 1
ATOM 2552 C CA . ASN B 1 3 ? 11.303 -36.742 -4.499 1 87.47 3 ASN B CA 1
ATOM 2553 C C . ASN B 1 3 ? 10.336 -36.742 -3.318 1 87.47 3 ASN B C 1
ATOM 2555 O O . ASN B 1 3 ? 9.807 -35.695 -2.943 1 87.47 3 ASN B O 1
ATOM 2559 N N . SER B 1 4 ? 10.181 -37.862 -2.754 1 90.76 4 SER B N 1
ATOM 2560 C CA . SER B 1 4 ? 9.164 -38.067 -1.728 1 90.76 4 SER B CA 1
ATOM 2561 C C . SER B 1 4 ? 9.426 -37.194 -0.506 1 90.76 4 SER B C 1
ATOM 2563 O O . SER B 1 4 ? 8.5 -36.861 0.236 1 90.76 4 SER B O 1
ATOM 2565 N N . SER B 1 5 ? 10.629 -36.849 -0.317 1 94.17 5 SER B N 1
ATOM 2566 C CA . SER B 1 5 ? 10.967 -36.038 0.849 1 94.17 5 SER B CA 1
ATOM 2567 C C . SER B 1 5 ? 10.39 -34.632 0.73 1 94.17 5 SER B C 1
ATOM 2569 O O . SER B 1 5 ? 10.244 -33.928 1.731 1 94.17 5 SER B O 1
ATOM 2571 N N . PHE B 1 6 ? 10.049 -34.219 -0.485 1 97.29 6 PHE B N 1
ATOM 2572 C CA . PHE B 1 6 ? 9.559 -32.865 -0.718 1 97.29 6 PHE B CA 1
ATOM 2573 C C . PHE B 1 6 ? 8.11 -32.887 -1.189 1 97.29 6 PHE B C 1
ATOM 2575 O O . PHE B 1 6 ? 7.62 -31.906 -1.751 1 97.29 6 PHE B O 1
ATOM 2582 N N . TYR B 1 7 ? 7.407 -33.982 -0.982 1 97.16 7 TYR B N 1
ATOM 2583 C CA . TYR B 1 7 ? 6.085 -34.104 -1.588 1 97.16 7 TYR B CA 1
ATOM 2584 C C . TYR B 1 7 ? 5.059 -34.582 -0.567 1 97.16 7 TYR B C 1
ATOM 2586 O O . TYR B 1 7 ? 5.356 -35.444 0.263 1 97.16 7 TYR B O 1
ATOM 2594 N N . ARG B 1 8 ? 3.888 -33.98 -0.627 1 97.24 8 ARG B N 1
ATOM 2595 C CA . ARG B 1 8 ? 2.725 -34.408 0.142 1 97.24 8 ARG B CA 1
ATOM 2596 C C . ARG B 1 8 ? 1.473 -34.438 -0.728 1 97.24 8 ARG B C 1
ATOM 2598 O O . ARG B 1 8 ? 1.094 -33.422 -1.315 1 97.24 8 ARG B O 1
ATOM 2605 N N . LYS B 1 9 ? 0.895 -35.57 -0.857 1 96.21 9 LYS B N 1
ATOM 2606 C CA . LYS B 1 9 ? -0.344 -35.674 -1.623 1 96.21 9 LYS B CA 1
ATOM 2607 C C . LYS B 1 9 ? -1.485 -34.938 -0.926 1 96.21 9 LYS B C 1
ATOM 2609 O O . LYS B 1 9 ? -1.499 -34.826 0.301 1 96.21 9 LYS B O 1
ATOM 2614 N N . THR B 1 10 ? -2.436 -34.439 -1.664 1 96.72 10 THR B N 1
ATOM 2615 C CA . THR B 1 10 ? -3.616 -33.797 -1.096 1 96.72 10 THR B CA 1
ATOM 2616 C C . THR B 1 10 ? -4.542 -34.831 -0.462 1 96.72 10 THR B C 1
ATOM 2618 O O . THR B 1 10 ? -4.809 -35.879 -1.054 1 96.72 10 THR B O 1
ATOM 2621 N N . SER B 1 11 ? -4.98 -34.466 0.695 1 94.84 11 SER B N 1
ATOM 2622 C CA . SER B 1 11 ? -5.903 -35.367 1.375 1 94.84 11 SER B CA 1
ATOM 2623 C C . SER B 1 11 ? -7.257 -35.406 0.673 1 94.84 11 SER B C 1
ATOM 2625 O O . SER B 1 11 ? -7.73 -34.386 0.169 1 94.84 11 SER B O 1
ATOM 2627 N N . ALA B 1 12 ? -7.887 -36.524 0.728 1 89.67 12 ALA B N 1
ATOM 2628 C CA . ALA B 1 12 ? -9.172 -36.735 0.066 1 89.67 12 ALA B CA 1
ATOM 2629 C C . ALA B 1 12 ? -10.249 -35.83 0.656 1 89.67 12 ALA B C 1
ATOM 2631 O O . ALA B 1 12 ? -11.208 -35.467 -0.029 1 89.67 12 ALA B O 1
ATOM 2632 N N . ASP B 1 13 ? -10.052 -35.413 1.855 1 94.06 13 ASP B N 1
ATOM 2633 C CA . ASP B 1 13 ? -11.078 -34.638 2.547 1 94.06 13 ASP B CA 1
ATOM 2634 C C . ASP B 1 13 ? -10.874 -33.14 2.33 1 94.06 13 ASP B C 1
ATOM 2636 O O . ASP B 1 13 ? -11.639 -32.323 2.846 1 94.06 13 ASP B O 1
ATOM 2640 N N . THR B 1 14 ? -9.888 -32.819 1.579 1 96.02 14 THR B N 1
ATOM 2641 C CA . THR B 1 14 ? -9.594 -31.412 1.333 1 96.02 14 THR B CA 1
ATOM 2642 C C . THR B 1 14 ? -10.699 -30.767 0.501 1 96.02 14 THR B C 1
ATOM 2644 O O . THR B 1 14 ? -11.168 -29.674 0.824 1 96.02 14 THR B O 1
ATOM 2647 N N . TRP B 1 15 ? -11.162 -31.409 -0.495 1 97.23 15 TRP B N 1
ATOM 2648 C CA . TRP B 1 15 ? -12.138 -30.878 -1.441 1 97.23 15 TRP B CA 1
ATOM 2649 C C . TRP B 1 15 ? -13.549 -31.332 -1.081 1 97.23 15 TRP B C 1
ATOM 2651 O O . TRP B 1 15 ? -14.013 -32.372 -1.555 1 97.23 15 TRP B O 1
ATOM 2661 N N . THR B 1 16 ? -14.203 -30.626 -0.203 1 96.25 16 THR B N 1
ATOM 2662 C CA . THR B 1 16 ? -15.575 -30.856 0.234 1 96.25 16 THR B CA 1
ATOM 2663 C C . THR B 1 16 ? -16.365 -29.551 0.249 1 96.25 16 THR B C 1
ATOM 2665 O O . THR B 1 16 ? -15.815 -28.49 0.553 1 96.25 16 THR B O 1
ATOM 2668 N N . GLY B 1 17 ? -17.603 -29.639 -0.155 1 95.2 17 GLY B N 1
ATOM 2669 C CA . GLY B 1 17 ? -18.412 -28.431 -0.2 1 95.2 17 GLY B CA 1
ATOM 2670 C C . GLY B 1 17 ? -19.881 -28.706 -0.464 1 95.2 17 GLY B C 1
ATOM 2671 O O . GLY B 1 17 ? -20.359 -29.82 -0.237 1 95.2 17 GLY B O 1
ATOM 2672 N N . ARG B 1 18 ? -20.531 -27.68 -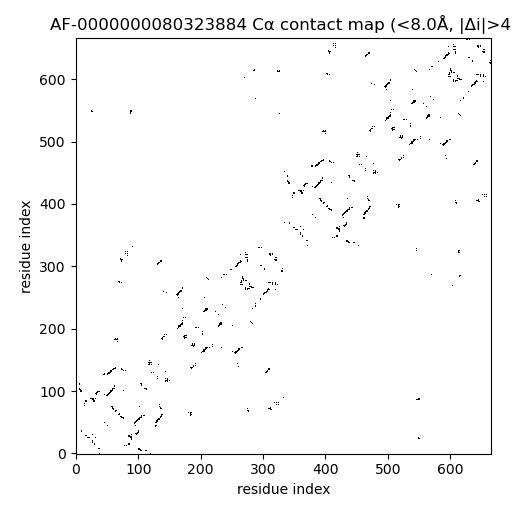0.851 1 93.68 18 ARG B N 1
ATOM 2673 C CA . ARG B 1 18 ? -21.957 -27.74 -1.154 1 93.68 18 ARG B CA 1
ATOM 2674 C C . ARG B 1 18 ? -22.22 -28.607 -2.381 1 93.68 18 ARG B C 1
ATOM 2676 O O . ARG B 1 18 ? -21.467 -28.556 -3.356 1 93.68 18 ARG B O 1
ATOM 2683 N N . ASN B 1 19 ? -23.189 -29.435 -2.403 1 94.25 19 ASN B N 1
ATOM 2684 C CA . ASN B 1 19 ? -23.586 -30.3 -3.508 1 94.25 19 ASN B CA 1
ATOM 2685 C C . ASN B 1 19 ? -25.037 -30.061 -3.915 1 94.25 19 ASN B C 1
ATOM 2687 O O . ASN B 1 19 ? -25.959 -30.444 -3.194 1 94.25 19 ASN B O 1
ATOM 2691 N N . ASP B 1 20 ? -25.225 -29.43 -5.003 1 93.2 20 ASP B N 1
ATOM 2692 C CA . ASP B 1 20 ? -26.561 -29.079 -5.477 1 93.2 20 ASP B CA 1
ATOM 2693 C C . ASP B 1 20 ? -27.054 -30.077 -6.521 1 93.2 20 ASP B C 1
ATOM 2695 O O . ASP B 1 20 ? -28.057 -29.834 -7.195 1 93.2 20 ASP B O 1
ATOM 2699 N N . GLY B 1 21 ? -26.284 -31.151 -6.839 1 91.08 21 GLY B N 1
ATOM 2700 C CA . GLY B 1 21 ? -26.69 -32.173 -7.79 1 91.08 21 GLY B CA 1
ATOM 2701 C C . GLY B 1 21 ? -25.55 -32.659 -8.666 1 91.08 21 GLY B C 1
ATOM 2702 O O . GLY B 1 21 ? -24.384 -32.363 -8.398 1 91.08 21 GLY B O 1
ATOM 2703 N N . THR B 1 22 ? -25.985 -33.441 -9.668 1 88.67 22 THR B N 1
ATOM 2704 C CA . THR B 1 22 ? -24.964 -34.079 -10.492 1 88.67 22 THR B CA 1
ATOM 2705 C C . THR B 1 22 ? -24.887 -33.419 -11.865 1 88.67 22 THR B C 1
ATOM 2707 O O . THR B 1 22 ? -23.929 -33.634 -12.61 1 88.67 22 THR B O 1
ATOM 2710 N N . ASP B 1 23 ? -25.877 -32.593 -12.155 1 91.94 23 ASP B N 1
ATOM 2711 C CA . ASP B 1 23 ? -25.817 -31.859 -13.415 1 91.94 23 ASP B CA 1
ATOM 2712 C C . ASP B 1 23 ? -24.572 -30.977 -13.478 1 91.94 23 ASP B C 1
ATOM 2714 O O . ASP B 1 23 ? -24.209 -30.335 -12.49 1 91.94 23 ASP B O 1
ATOM 2718 N N . LEU B 1 24 ? -23.951 -31.003 -14.61 1 88.73 24 LEU B N 1
ATOM 2719 C CA . LEU B 1 24 ? -22.711 -30.254 -14.78 1 88.73 24 LEU B CA 1
ATOM 2720 C C . LEU B 1 24 ? -22.925 -28.774 -14.482 1 88.73 24 LEU B C 1
ATOM 2722 O O . LEU B 1 24 ? -22.026 -28.103 -13.97 1 88.73 24 LEU B O 1
ATOM 2726 N N . ALA B 1 25 ? -24.123 -28.268 -14.678 1 92.15 25 ALA B N 1
ATOM 2727 C CA . ALA B 1 25 ? -24.431 -26.843 -14.584 1 92.15 25 ALA B CA 1
ATOM 2728 C C . ALA B 1 25 ? -24.453 -26.382 -13.13 1 92.15 25 ALA B C 1
ATOM 2730 O O . ALA B 1 25 ? -24.383 -25.182 -12.852 1 92.15 25 ALA B O 1
ATOM 2731 N N . VAL B 1 26 ? -24.542 -27.283 -12.143 1 93.83 26 VAL B N 1
ATOM 2732 C CA . VAL B 1 26 ? -24.668 -26.877 -10.746 1 93.83 26 VAL B CA 1
ATOM 2733 C C . VAL B 1 26 ? -23.44 -27.335 -9.963 1 93.83 26 VAL B C 1
ATOM 2735 O O . VAL B 1 26 ? -23.388 -27.191 -8.739 1 93.83 26 VAL B O 1
ATOM 2738 N N . GLN B 1 27 ? -22.456 -27.922 -10.633 1 95.03 27 GLN B N 1
ATOM 2739 C CA . GLN B 1 27 ? -21.291 -28.497 -9.968 1 95.03 27 GLN B CA 1
ATOM 2740 C C . GLN B 1 27 ? -20.307 -27.411 -9.544 1 95.03 27 GLN B C 1
ATOM 2742 O O . GLN B 1 27 ? -20.342 -26.295 -10.068 1 95.03 27 GLN B O 1
ATOM 2747 N N . ARG B 1 28 ? -19.553 -27.787 -8.609 1 96.33 28 ARG B N 1
ATOM 2748 C CA . ARG B 1 28 ? -18.531 -26.921 -8.03 1 96.33 28 ARG B CA 1
ATOM 2749 C C . ARG B 1 28 ? -17.15 -27.561 -8.13 1 96.33 28 ARG B C 1
ATOM 2751 O O . ARG B 1 28 ? -17.031 -28.746 -8.447 1 96.33 28 ARG B O 1
ATOM 2758 N N . TRP B 1 29 ? -16.101 -26.865 -7.845 1 96.8 29 TRP B N 1
ATOM 2759 C CA . TRP B 1 29 ? -14.735 -27.329 -8.067 1 96.8 29 TRP B CA 1
ATOM 2760 C C . TRP B 1 29 ? -14.473 -28.629 -7.314 1 96.8 29 TRP B C 1
ATOM 2762 O O . TRP B 1 29 ? -13.842 -29.545 -7.846 1 96.8 29 TRP B O 1
ATOM 2772 N N . HIS B 1 30 ? -15.001 -28.709 -6.066 1 96.84 30 HIS B N 1
ATOM 2773 C CA . HIS B 1 30 ? -14.697 -29.881 -5.254 1 96.84 30 HIS B CA 1
ATOM 2774 C C . HIS B 1 30 ? -15.263 -31.15 -5.885 1 96.84 30 HIS B C 1
ATOM 2776 O O . HIS B 1 30 ? -14.781 -32.251 -5.612 1 96.84 30 HIS B O 1
ATOM 2782 N N . GLN B 1 31 ? -16.195 -31.013 -6.816 1 95.35 31 GLN B N 1
ATOM 2783 C CA . GLN B 1 31 ? -16.826 -32.169 -7.444 1 95.35 31 GLN B CA 1
ATOM 2784 C C . GLN B 1 31 ? -16.126 -32.538 -8.748 1 95.35 31 GLN B C 1
ATOM 2786 O O . GLN B 1 31 ? -16.358 -33.616 -9.3 1 95.35 31 GLN B O 1
ATOM 2791 N N . ARG B 1 32 ? -15.273 -31.617 -9.229 1 94.56 32 ARG B N 1
ATOM 2792 C CA . ARG B 1 32 ? -14.726 -31.821 -10.567 1 94.56 32 ARG B CA 1
ATOM 2793 C C . ARG B 1 32 ? -13.215 -32.026 -10.515 1 94.56 32 ARG B C 1
ATOM 2795 O O . ARG B 1 32 ? -12.622 -32.552 -11.459 1 94.56 32 ARG B O 1
ATOM 2802 N N . ILE B 1 33 ? -12.595 -31.572 -9.44 1 95.82 33 ILE B N 1
ATOM 2803 C CA . ILE B 1 33 ? -11.145 -31.695 -9.337 1 95.82 33 ILE B CA 1
ATOM 2804 C C . ILE B 1 33 ? -10.773 -33.131 -8.977 1 95.82 33 ILE B C 1
ATOM 2806 O O . ILE B 1 33 ? -11.444 -33.767 -8.161 1 95.82 33 ILE B O 1
ATOM 2810 N N . LEU B 1 34 ? -9.767 -33.678 -9.648 1 95.66 34 LEU B N 1
ATOM 2811 C CA . LEU B 1 34 ? -9.276 -35.032 -9.412 1 95.66 34 LEU B CA 1
ATOM 2812 C C . LEU B 1 34 ? -7.933 -35.005 -8.691 1 95.66 34 LEU B C 1
ATOM 2814 O O . LEU B 1 34 ? -7.053 -34.213 -9.038 1 95.66 34 LEU B O 1
ATOM 2818 N N . LEU B 1 35 ? -7.826 -35.838 -7.73 1 96.76 35 LEU B N 1
ATOM 2819 C CA . LEU B 1 35 ? -6.588 -35.918 -6.961 1 96.76 35 LEU B CA 1
ATOM 2820 C C . LEU B 1 35 ? -5.626 -36.925 -7.582 1 96.76 35 LEU B C 1
ATOM 2822 O O . LEU B 1 35 ? -6.041 -38.005 -8.008 1 96.76 35 LEU B O 1
ATOM 2826 N N . VAL B 1 36 ? -4.411 -36.519 -7.69 1 95.87 36 VAL B N 1
ATOM 2827 C CA . VAL B 1 36 ? -3.371 -37.408 -8.196 1 95.87 36 VAL B CA 1
ATOM 2828 C C . VAL B 1 36 ? -2.257 -37.544 -7.16 1 95.87 36 VAL B C 1
ATOM 2830 O O . VAL B 1 36 ? -1.837 -36.552 -6.559 1 95.87 36 VAL B O 1
ATOM 2833 N N . ASP B 1 37 ? -1.875 -38.735 -6.938 1 94.89 37 ASP B N 1
ATOM 2834 C CA . ASP B 1 37 ? -0.72 -39.03 -6.096 1 94.89 37 ASP B CA 1
ATOM 2835 C C . ASP B 1 37 ? 0.531 -39.263 -6.941 1 94.89 37 ASP B C 1
ATOM 2837 O O . ASP B 1 37 ? 0.716 -40.346 -7.5 1 94.89 37 ASP B O 1
ATOM 2841 N N . LEU B 1 38 ? 1.414 -38.303 -6.914 1 94.34 38 LEU B N 1
ATOM 2842 C CA . LEU B 1 38 ? 2.602 -38.36 -7.758 1 94.34 38 LEU B CA 1
ATOM 2843 C C . LEU B 1 38 ? 3.6 -39.382 -7.223 1 94.34 38 LEU B C 1
ATOM 2845 O O . LEU B 1 38 ? 4.566 -39.729 -7.907 1 94.34 38 LEU B O 1
ATOM 2849 N N . GLY B 1 39 ? 3.374 -39.851 -6.023 1 91.17 39 GLY B N 1
ATOM 2850 C CA . GLY B 1 39 ? 4.198 -40.928 -5.498 1 91.17 39 GLY B CA 1
ATOM 2851 C C . GLY B 1 39 ? 3.909 -42.27 -6.143 1 91.17 39 GLY B C 1
ATOM 2852 O O . GLY B 1 39 ? 4.751 -43.17 -6.121 1 91.17 39 GLY B O 1
ATOM 2853 N N . THR B 1 40 ? 2.729 -42.375 -6.727 1 89.43 40 THR B N 1
ATOM 2854 C CA . THR B 1 40 ? 2.328 -43.67 -7.265 1 89.43 40 THR B CA 1
ATOM 2855 C C . THR B 1 40 ? 2.019 -43.564 -8.756 1 89.43 40 THR B C 1
ATOM 2857 O O . THR B 1 40 ? 2.114 -44.552 -9.487 1 89.43 40 THR B O 1
ATOM 2860 N N . GLU B 1 41 ? 1.61 -42.407 -9.166 1 84.26 41 GLU B N 1
ATOM 2861 C CA . GLU B 1 41 ? 1.247 -42.202 -10.565 1 84.26 41 GLU B CA 1
ATOM 2862 C C . GLU B 1 41 ? 2.379 -41.528 -11.336 1 84.26 41 GLU B C 1
ATOM 2864 O O . GLU B 1 41 ? 2.786 -40.413 -11.003 1 84.26 41 GLU B O 1
ATOM 2869 N N . ASN B 1 42 ? 2.715 -42.166 -12.352 1 79.15 42 ASN B N 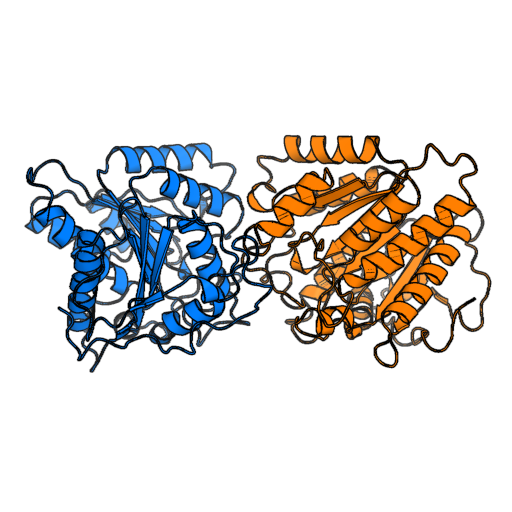1
ATOM 2870 C CA . ASN B 1 42 ? 3.846 -41.631 -13.103 1 79.15 42 ASN B CA 1
ATOM 2871 C C . ASN B 1 42 ? 3.405 -41.056 -14.446 1 79.15 42 ASN B C 1
ATOM 2873 O O . ASN B 1 42 ? 4.223 -40.521 -15.196 1 79.15 42 ASN B O 1
ATOM 2877 N N . THR B 1 43 ? 2.183 -41.254 -14.697 1 81.98 43 THR B N 1
ATOM 2878 C CA . THR B 1 43 ? 1.674 -40.697 -15.945 1 81.98 43 THR B CA 1
ATOM 2879 C C . THR B 1 43 ? 0.297 -40.071 -15.736 1 81.98 43 THR B C 1
ATOM 2881 O O . THR B 1 43 ? -0.588 -40.691 -15.144 1 81.98 43 THR B O 1
ATOM 2884 N N . ILE B 1 44 ? 0.303 -38.814 -16.206 1 82.85 44 ILE B N 1
ATOM 2885 C CA . ILE B 1 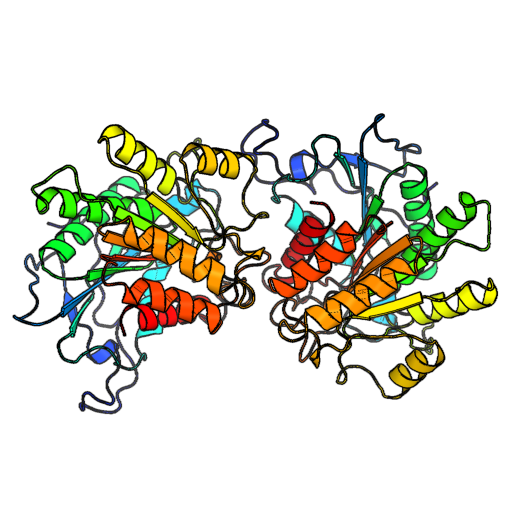44 ? -0.981 -38.122 -16.161 1 82.85 44 ILE B CA 1
ATOM 2886 C C . ILE B 1 44 ? -1.305 -37.546 -17.537 1 82.85 44 ILE B C 1
ATOM 2888 O O . ILE B 1 44 ? -0.51 -36.793 -18.105 1 82.85 44 ILE B O 1
ATOM 2892 N N . LEU B 1 45 ? -2.06 -38.089 -18.349 1 87.18 45 LEU B N 1
ATOM 2893 C CA . LEU B 1 45 ? -2.451 -37.567 -19.654 1 87.18 45 LEU B CA 1
ATOM 2894 C C . LEU B 1 45 ? -3.945 -37.263 -19.693 1 87.18 45 LEU B C 1
ATOM 2896 O O . LEU B 1 45 ? -4.759 -38.072 -19.243 1 87.18 45 LEU B O 1
ATOM 2900 N N . PRO B 1 46 ? -4.135 -36.033 -20.124 1 85.6 46 PRO B N 1
ATOM 2901 C CA . PRO B 1 46 ? -5.566 -35.798 -20.329 1 85.6 46 PRO B CA 1
ATOM 2902 C C . PRO B 1 46 ? -6.146 -36.643 -21.461 1 85.6 46 PRO B C 1
ATOM 2904 O O . PRO B 1 46 ? -5.428 -37.006 -22.396 1 85.6 46 PRO B O 1
ATOM 2907 N N . PRO B 1 47 ? -7.285 -36.959 -21.314 1 83.72 47 PRO B N 1
ATOM 2908 C CA . PRO B 1 47 ? -7.907 -37.63 -22.458 1 83.72 47 PRO B CA 1
ATOM 2909 C C . PRO B 1 47 ? -7.77 -36.835 -23.755 1 83.72 47 PRO B C 1
ATOM 2911 O O . PRO B 1 47 ? -7.648 -35.608 -23.721 1 83.72 47 PRO B O 1
ATOM 2914 N N . ALA B 1 48 ? -7.762 -37.469 -24.881 1 84.81 48 ALA B N 1
ATOM 2915 C CA . ALA B 1 48 ? -7.574 -36.846 -26.189 1 84.81 48 ALA B CA 1
ATOM 2916 C C . ALA B 1 48 ? -8.57 -35.71 -26.403 1 84.81 48 ALA B C 1
ATOM 2918 O O . ALA B 1 48 ? -9.766 -35.868 -26.148 1 84.81 48 ALA B O 1
ATOM 2919 N N . GLY B 1 49 ? -8.032 -34.586 -26.751 1 83.45 49 GLY B N 1
ATOM 2920 C CA . GLY B 1 49 ? -8.874 -33.454 -27.103 1 83.45 49 GLY B CA 1
ATOM 2921 C C . GLY B 1 49 ? -9.244 -32.592 -25.911 1 83.45 49 GLY B C 1
ATOM 2922 O O . GLY B 1 49 ? -9.912 -31.567 -26.063 1 83.45 49 GLY B O 1
ATOM 2923 N N . GLN B 1 50 ? -8.762 -33.008 -24.756 1 86.42 50 GLN B N 1
ATOM 2924 C CA . GLN B 1 50 ? -9.135 -32.255 -23.564 1 86.42 50 GLN B CA 1
ATOM 2925 C C . GLN B 1 50 ? -8.007 -31.326 -23.124 1 86.42 50 GLN B C 1
ATOM 2927 O O . GLN B 1 50 ? -6.839 -31.571 -23.432 1 86.42 50 GLN B O 1
ATOM 2932 N N . LYS B 1 51 ? -8.41 -30.25 -22.582 1 88.53 51 LYS B N 1
ATOM 2933 C CA . LYS B 1 51 ? -7.47 -29.32 -21.961 1 88.53 51 LYS B CA 1
ATOM 2934 C C . LYS B 1 51 ? -7.226 -29.681 -20.498 1 88.53 51 LYS B C 1
ATOM 2936 O O . LYS B 1 51 ? -8.124 -30.182 -19.819 1 88.53 51 LYS B O 1
ATOM 2941 N N . GLY B 1 52 ? -6.022 -29.511 -20.055 1 94.62 52 GLY B N 1
ATOM 2942 C CA . GLY B 1 52 ? -5.688 -29.898 -18.694 1 94.62 52 GLY B CA 1
ATOM 2943 C C . GLY B 1 52 ? -5.153 -28.748 -17.861 1 94.62 52 GLY B C 1
ATOM 2944 O O . GLY B 1 52 ? -4.369 -27.933 -18.35 1 94.62 52 GLY B O 1
ATOM 2945 N N . ILE B 1 53 ? -5.615 -28.627 -16.641 1 96.59 53 ILE B N 1
ATOM 2946 C CA . ILE B 1 53 ? -5.069 -27.732 -15.627 1 96.59 53 ILE B CA 1
ATOM 2947 C C . ILE B 1 53 ? -4.554 -28.546 -14.442 1 96.59 53 ILE B C 1
ATOM 2949 O O . ILE B 1 53 ? -5.2 -29.505 -14.012 1 96.59 53 ILE B O 1
ATOM 2953 N N . ALA B 1 54 ? -3.392 -28.254 -13.972 1 97.82 54 ALA B N 1
ATOM 2954 C CA . ALA B 1 54 ? -2.806 -28.965 -12.839 1 97.82 54 ALA B CA 1
ATOM 2955 C C . ALA B 1 54 ? -2.503 -28.009 -11.689 1 97.82 54 ALA B C 1
ATOM 2957 O O . ALA B 1 54 ? -1.666 -27.113 -11.822 1 97.82 54 ALA B O 1
ATOM 2958 N N . LEU B 1 55 ? -3.173 -28.201 -10.591 1 98.46 55 LEU B N 1
ATOM 2959 C CA . LEU B 1 55 ? -2.927 -27.425 -9.381 1 98.46 55 LEU B CA 1
ATOM 2960 C C . LEU B 1 55 ? -1.761 -28.008 -8.588 1 98.46 55 LEU B C 1
ATOM 2962 O O . LEU B 1 55 ? -1.717 -29.214 -8.339 1 98.46 55 LEU B O 1
ATOM 2966 N N . ILE B 1 56 ? -0.795 -27.218 -8.265 1 98.66 56 ILE B N 1
ATOM 2967 C CA . ILE B 1 56 ? 0.368 -27.621 -7.482 1 98.66 56 ILE B CA 1
ATOM 2968 C C . ILE B 1 56 ? 0.567 -26.653 -6.318 1 98.66 56 ILE B C 1
ATOM 2970 O O . ILE B 1 56 ? 0.574 -25.435 -6.51 1 98.66 56 ILE B O 1
ATOM 2974 N N . GLY B 1 57 ? 0.67 -27.176 -5.097 1 98.68 57 GLY B N 1
ATOM 2975 C CA . GLY B 1 57 ? 0.992 -26.332 -3.957 1 98.68 57 GLY B CA 1
ATOM 2976 C C . GLY B 1 57 ? 2.481 -26.238 -3.686 1 98.68 57 GLY B C 1
ATOM 2977 O O . GLY B 1 57 ? 3.207 -27.225 -3.826 1 98.68 57 GLY B O 1
ATOM 2978 N N . PHE B 1 58 ? 2.954 -25.062 -3.392 1 98.71 58 PHE B N 1
ATOM 2979 C CA . PHE B 1 58 ? 4.306 -24.845 -2.891 1 98.71 58 PHE B CA 1
ATOM 2980 C C . PHE B 1 58 ? 4.278 -24.4 -1.434 1 98.71 58 PHE B C 1
ATOM 2982 O O . PHE B 1 58 ? 4.145 -23.209 -1.145 1 98.71 58 PHE B O 1
ATOM 2989 N N . SER B 1 59 ? 4.43 -25.29 -0.534 1 98.32 59 SER B N 1
ATOM 2990 C CA . SER B 1 59 ? 4.3 -25.08 0.904 1 98.32 59 SER B CA 1
ATOM 2991 C C . SER B 1 59 ? 5.652 -24.781 1.543 1 98.32 59 SER B C 1
ATOM 2993 O O . SER B 1 59 ? 6.27 -25.664 2.143 1 98.32 59 SER B O 1
ATOM 2995 N N . CYS B 1 60 ? 6.064 -23.524 1.467 1 97.8 60 CYS B N 1
ATOM 2996 C CA . CYS B 1 60 ? 7.407 -23.149 1.895 1 97.8 60 CYS B CA 1
ATOM 2997 C C . CYS B 1 60 ? 7.409 -21.767 2.537 1 97.8 60 CYS B C 1
ATOM 2999 O O . CYS B 1 60 ? 6.847 -20.82 1.984 1 97.8 60 CYS B O 1
ATOM 3001 N N . ASP B 1 61 ? 8.092 -21.625 3.644 1 95.09 61 ASP B N 1
ATOM 3002 C CA . ASP B 1 61 ? 8.248 -20.361 4.358 1 95.09 61 ASP B CA 1
ATOM 3003 C C . ASP B 1 61 ? 9.7 -19.889 4.326 1 95.09 61 ASP B C 1
ATOM 3005 O O . ASP B 1 61 ? 10.012 -18.793 4.797 1 95.09 61 ASP B O 1
ATOM 3009 N N . GLU B 1 62 ? 10.488 -20.649 3.836 1 97.44 62 GLU B N 1
ATOM 3010 C CA . GLU B 1 62 ? 11.915 -20.437 4.054 1 97.44 62 GLU B CA 1
ATOM 3011 C C . GLU B 1 62 ? 12.394 -19.158 3.374 1 97.44 62 GLU B C 1
ATOM 3013 O O . GLU B 1 62 ? 13.205 -18.416 3.933 1 97.44 62 GLU B O 1
ATOM 3018 N N . GLY B 1 63 ? 11.936 -18.947 2.132 1 97.51 63 GLY B N 1
ATOM 3019 C CA . GLY B 1 63 ? 12.315 -17.716 1.458 1 97.51 63 GLY B CA 1
ATOM 3020 C C . GLY B 1 63 ? 11.869 -16.469 2.197 1 97.51 63 GLY B C 1
ATOM 3021 O O . GLY B 1 63 ? 12.591 -15.47 2.232 1 97.51 63 GLY B O 1
ATOM 3022 N N . VAL B 1 64 ? 10.692 -16.503 2.818 1 97.11 64 VAL B N 1
ATOM 3023 C CA . VAL B 1 64 ? 10.159 -15.378 3.579 1 97.11 64 VAL B CA 1
ATOM 3024 C C . VAL B 1 64 ? 10.988 -15.17 4.844 1 97.11 64 VAL B C 1
ATOM 3026 O O . VAL B 1 64 ? 11.358 -14.04 5.172 1 97.11 64 VAL B O 1
ATOM 3029 N N . ARG B 1 65 ? 11.265 -16.276 5.507 1 96.48 65 ARG B N 1
ATOM 3030 C CA . ARG B 1 65 ? 12.068 -16.212 6.724 1 96.48 65 ARG B CA 1
ATOM 3031 C C . ARG B 1 65 ? 13.432 -15.589 6.448 1 96.48 65 ARG B C 1
ATOM 3033 O O . ARG B 1 65 ? 13.854 -14.669 7.152 1 96.48 65 ARG B O 1
ATOM 3040 N N . ARG B 1 66 ? 14.096 -16.075 5.402 1 96.8 66 ARG B N 1
ATOM 3041 C CA . ARG B 1 66 ? 15.429 -15.603 5.044 1 96.8 66 ARG B CA 1
ATOM 3042 C C . ARG B 1 66 ? 15.404 -14.124 4.67 1 96.8 66 ARG B C 1
ATOM 3044 O O . ARG B 1 66 ? 16.405 -13.422 4.827 1 96.8 66 ARG B O 1
ATOM 3051 N N . ASN B 1 67 ? 14.249 -13.624 4.208 1 94.55 67 ASN B N 1
ATOM 3052 C CA . ASN B 1 67 ? 14.103 -12.247 3.747 1 94.55 67 ASN B CA 1
ATOM 3053 C C . ASN B 1 67 ? 13.633 -11.327 4.87 1 94.55 67 ASN B C 1
ATOM 3055 O O . ASN B 1 67 ? 13.391 -10.14 4.646 1 94.55 67 ASN B O 1
ATOM 3059 N N . GLY B 1 68 ? 13.426 -11.904 6.046 1 91.58 68 GLY B N 1
ATOM 3060 C CA . GLY B 1 68 ? 13.014 -11.111 7.193 1 91.58 68 GLY B CA 1
ATOM 3061 C C . GLY B 1 68 ? 11.536 -10.768 7.183 1 91.58 68 GLY B C 1
ATOM 3062 O O . GLY B 1 68 ? 11.115 -9.793 7.808 1 91.58 68 GLY B O 1
ATOM 3063 N N . GLY B 1 69 ? 10.752 -11.446 6.383 1 92.03 69 GLY B N 1
ATOM 3064 C CA . GLY B 1 69 ? 9.315 -11.227 6.345 1 92.03 69 GLY B CA 1
ATOM 3065 C C . GLY B 1 69 ? 8.562 -12.03 7.389 1 92.03 69 GLY B C 1
ATOM 3066 O O . GLY B 1 69 ? 9.172 -12.725 8.204 1 92.03 69 GLY B O 1
ATOM 3067 N N . ARG B 1 70 ? 7.216 -11.868 7.391 1 91.98 70 ARG B N 1
ATOM 3068 C CA . ARG B 1 70 ? 6.362 -12.615 8.309 1 91.98 70 ARG B CA 1
ATOM 3069 C C . ARG B 1 70 ? 6.019 -13.989 7.742 1 91.98 70 ARG B C 1
ATOM 3071 O O . ARG B 1 70 ? 5.316 -14.092 6.735 1 91.98 70 ARG B O 1
ATOM 3078 N N . VAL B 1 71 ? 6.38 -15.087 8.449 1 95.38 71 VAL B N 1
ATOM 3079 C CA . VAL B 1 71 ? 6.203 -16.455 7.973 1 95.38 71 VAL B CA 1
ATOM 3080 C C . VAL B 1 71 ? 4.737 -16.862 8.103 1 95.38 71 VAL B C 1
ATOM 3082 O O . VAL B 1 71 ? 3.983 -16.255 8.868 1 95.38 71 VAL B O 1
ATOM 3085 N N . GLY B 1 72 ? 4.317 -17.861 7.351 1 96.92 72 GLY B N 1
ATOM 3086 C CA . GLY B 1 72 ? 2.963 -18.39 7.375 1 96.92 72 GLY B CA 1
ATOM 3087 C C . GLY B 1 72 ? 2.466 -18.818 6.007 1 96.92 72 GLY B C 1
ATOM 3088 O O . GLY B 1 72 ? 1.499 -19.575 5.9 1 96.92 72 GLY B O 1
ATOM 3089 N N . ALA B 1 73 ? 3.176 -18.452 4.982 1 96.35 73 ALA B N 1
ATOM 3090 C CA . ALA B 1 73 ? 2.736 -18.695 3.61 1 96.35 73 ALA B CA 1
ATOM 3091 C C . ALA B 1 73 ? 2.791 -20.182 3.272 1 96.35 73 ALA B C 1
ATOM 3093 O O . ALA B 1 73 ? 2.193 -20.624 2.288 1 96.35 73 ALA B O 1
ATOM 3094 N N . LYS B 1 74 ? 3.527 -20.994 4.055 1 97.63 74 LYS B N 1
ATOM 3095 C CA . LYS B 1 74 ? 3.585 -22.436 3.835 1 97.63 74 LYS B CA 1
ATOM 3096 C C . LYS B 1 74 ? 2.198 -23.064 3.937 1 97.63 74 LYS B C 1
ATOM 3098 O O . LYS B 1 74 ? 1.95 -24.13 3.37 1 97.63 74 LYS B O 1
ATOM 3103 N N . ASP B 1 75 ? 1.295 -22.414 4.62 1 97.35 75 ASP B N 1
ATOM 3104 C CA . ASP B 1 75 ? -0.054 -22.938 4.808 1 97.35 75 ASP B CA 1
ATOM 3105 C C . ASP B 1 75 ? -1.014 -22.372 3.763 1 97.35 75 ASP B C 1
ATOM 3107 O O . ASP B 1 75 ? -2.201 -22.704 3.759 1 97.35 75 ASP B O 1
ATOM 3111 N N . GLY B 1 76 ? -0.519 -21.533 2.889 1 97.56 76 GLY B N 1
ATOM 3112 C CA . GLY B 1 76 ? -1.316 -20.895 1.854 1 97.56 76 GLY B CA 1
ATOM 3113 C C . GLY B 1 76 ? -2.065 -21.885 0.983 1 97.56 76 GLY B C 1
ATOM 3114 O O . GLY B 1 76 ? -3.275 -21.755 0.786 1 97.56 76 GLY B O 1
ATOM 3115 N N . PRO B 1 77 ? -1.398 -22.942 0.51 1 98.25 77 PRO B N 1
ATOM 3116 C CA . PRO B 1 77 ? -2.054 -23.893 -0.391 1 98.25 77 PRO B CA 1
ATOM 3117 C C . PRO B 1 77 ? -3.293 -24.535 0.23 1 98.25 77 PRO B C 1
ATOM 3119 O O . PRO B 1 77 ? -4.326 -24.66 -0.433 1 98.25 77 PRO B O 1
ATOM 3122 N N . ALA B 1 78 ? -3.228 -24.885 1.465 1 97.58 78 ALA B N 1
ATOM 3123 C CA . ALA B 1 78 ? -4.365 -25.518 2.128 1 97.58 78 ALA B CA 1
ATOM 3124 C C . ALA B 1 78 ? -5.551 -24.562 2.214 1 97.58 78 ALA B C 1
ATOM 3126 O O . ALA B 1 78 ? -6.688 -24.946 1.928 1 97.58 78 ALA B O 1
ATOM 3127 N N . HIS B 1 79 ? -5.319 -23.362 2.591 1 97.37 79 HIS B N 1
ATOM 3128 C CA . HIS B 1 79 ? -6.382 -22.373 2.733 1 97.37 79 HIS B CA 1
ATOM 3129 C C . HIS B 1 79 ? -6.953 -21.977 1.376 1 97.37 79 HIS B C 1
ATOM 3131 O O . HIS B 1 79 ? -8.151 -21.712 1.254 1 97.37 79 HIS B O 1
ATOM 3137 N N . PHE B 1 80 ? -6.095 -21.934 0.435 1 98.03 80 PHE B N 1
ATOM 3138 C CA . PHE B 1 80 ? -6.526 -21.676 -0.934 1 98.03 80 PHE B CA 1
ATOM 3139 C C . PHE B 1 80 ? -7.495 -22.752 -1.408 1 98.03 80 PHE B C 1
ATOM 3141 O O . PHE B 1 80 ? -8.559 -22.442 -1.949 1 98.03 80 PHE B O 1
ATOM 3148 N N . ARG B 1 81 ? -7.121 -23.989 -1.256 1 98.25 81 ARG B N 1
ATOM 3149 C CA . ARG B 1 81 ? -7.986 -25.091 -1.665 1 98.25 81 ARG B CA 1
ATOM 3150 C C . ARG B 1 81 ? -9.35 -24.997 -0.99 1 98.25 81 ARG B C 1
ATOM 3152 O O . ARG B 1 81 ? -10.384 -25.141 -1.645 1 98.25 81 ARG B O 1
ATOM 3159 N N . LYS B 1 82 ? -9.315 -24.739 0.26 1 97.22 82 LYS B N 1
ATOM 3160 C CA . LYS B 1 82 ? -10.568 -24.617 0.998 1 97.22 82 LYS B CA 1
ATOM 3161 C C . LYS B 1 82 ? -11.441 -23.507 0.421 1 97.22 82 LYS B C 1
ATOM 3163 O O . LYS B 1 82 ? -12.653 -23.676 0.272 1 97.22 82 LYS B O 1
ATOM 3168 N N . ALA B 1 83 ? -10.838 -22.408 0.111 1 97.48 83 ALA B N 1
ATOM 3169 C CA . ALA B 1 83 ? -11.567 -21.266 -0.435 1 97.48 83 ALA B CA 1
ATOM 3170 C C . ALA B 1 83 ? -12.138 -21.589 -1.813 1 97.48 83 ALA B C 1
ATOM 3172 O O . ALA B 1 83 ? -13.108 -20.964 -2.252 1 97.48 83 ALA B O 1
ATOM 3173 N N . CYS B 1 84 ? -11.567 -22.534 -2.493 1 97.69 84 CYS B N 1
ATOM 3174 C CA . CYS B 1 84 ? -11.941 -22.836 -3.87 1 97.69 84 CYS B CA 1
ATOM 3175 C C . CYS B 1 84 ? -13.039 -23.893 -3.918 1 97.69 84 CYS B C 1
ATOM 3177 O O . CYS B 1 84 ? -13.684 -24.077 -4.951 1 97.69 84 CYS B O 1
ATOM 3179 N N . CYS B 1 85 ? -13.259 -24.584 -2.863 1 97.57 85 CYS B N 1
ATOM 3180 C CA . CYS B 1 85 ? -14.101 -25.775 -2.841 1 97.57 85 CYS B CA 1
ATOM 3181 C C . CYS B 1 85 ? -15.482 -25.477 -3.413 1 97.57 85 CYS B C 1
ATOM 3183 O O . CYS B 1 85 ? -16.015 -26.262 -4.199 1 97.57 85 CYS B O 1
ATOM 3185 N N . ASN B 1 86 ? -16.057 -24.302 -3.105 1 95.42 86 ASN B N 1
ATOM 3186 C CA . ASN B 1 86 ? -17.445 -24.028 -3.459 1 95.42 86 ASN B CA 1
ATOM 3187 C C . ASN B 1 86 ? -17.543 -23.116 -4.679 1 95.42 86 ASN B C 1
ATOM 3189 O O . ASN B 1 86 ? -18.616 -22.593 -4.985 1 95.42 86 ASN B O 1
ATOM 3193 N N . LEU B 1 87 ? -16.409 -22.915 -5.338 1 96.52 87 LEU B N 1
ATOM 3194 C CA . LEU B 1 87 ? -16.479 -22.173 -6.592 1 96.52 87 LEU B CA 1
ATOM 3195 C C . LEU B 1 87 ? -17.276 -22.946 -7.637 1 96.52 87 LEU B C 1
ATOM 3197 O O . LEU B 1 87 ? -17.129 -24.164 -7.76 1 96.52 87 LEU B O 1
ATOM 3201 N N . PRO B 1 88 ? -18.165 -22.282 -8.403 1 96.26 88 PRO B N 1
ATOM 3202 C CA . PRO B 1 88 ? -18.909 -22.963 -9.466 1 96.26 88 PRO B CA 1
ATOM 3203 C C . PRO B 1 88 ? -18.033 -23.317 -10.665 1 96.26 88 PRO B C 1
ATOM 3205 O O . PRO B 1 88 ? -17.067 -22.608 -10.959 1 96.26 88 PRO B O 1
ATOM 3208 N N . VAL B 1 89 ? -18.362 -24.344 -11.343 1 95.2 89 VAL B N 1
ATOM 3209 C CA . VAL B 1 89 ? -17.624 -24.745 -12.536 1 95.2 89 VAL B CA 1
ATOM 3210 C C . VAL B 1 89 ? -18.068 -23.9 -13.728 1 95.2 89 VAL B C 1
ATOM 3212 O O . VAL B 1 89 ? -19.247 -23.899 -14.091 1 95.2 89 VAL B O 1
ATOM 3215 N N . HIS B 1 90 ? -17.139 -23.162 -14.276 1 93.8 90 HIS B N 1
ATOM 3216 C CA . HIS B 1 90 ? -17.409 -22.385 -15.481 1 93.8 90 HIS B CA 1
ATOM 3217 C C . HIS B 1 90 ? -16.378 -22.676 -16.567 1 93.8 90 HIS B C 1
ATOM 3219 O O . HIS B 1 90 ? -16.449 -22.114 -17.662 1 93.8 90 HIS B O 1
ATOM 3225 N N . PHE B 1 91 ? -15.349 -23.587 -16.237 1 89.01 91 PHE B N 1
ATOM 3226 C CA . PHE B 1 91 ? -14.423 -23.962 -17.299 1 89.01 91 PHE B CA 1
ATOM 3227 C C . PHE B 1 91 ? -15.062 -24.976 -18.241 1 89.01 91 PHE B C 1
ATOM 3229 O O . PHE B 1 91 ? -16.096 -25.565 -17.919 1 89.01 91 PHE B O 1
ATOM 3236 N N . ALA B 1 92 ? -14.464 -25.084 -19.373 1 86.52 92 ALA B N 1
ATOM 3237 C CA . ALA B 1 92 ? -15.039 -25.902 -20.438 1 86.52 92 ALA B CA 1
ATOM 3238 C C . ALA B 1 92 ? -15.252 -27.339 -19.971 1 86.52 92 ALA B C 1
ATOM 3240 O O . ALA B 1 92 ? -14.475 -27.859 -19.166 1 86.52 92 ALA B O 1
ATOM 3241 N N . ASP B 1 93 ? -16.159 -28.004 -20.56 1 86.23 93 ASP B N 1
ATOM 3242 C CA . ASP B 1 93 ? -16.52 -29.367 -20.183 1 86.23 93 ASP B CA 1
ATOM 3243 C C . ASP B 1 93 ? -15.381 -30.339 -20.484 1 86.23 93 ASP B C 1
ATOM 3245 O O . ASP B 1 93 ? -15.249 -31.372 -19.823 1 86.23 93 ASP B O 1
ATOM 3249 N N . ASP B 1 94 ? -14.643 -29.946 -21.415 1 89.32 94 ASP B N 1
ATOM 3250 C CA . ASP B 1 94 ? -13.558 -30.839 -21.809 1 89.32 94 ASP B CA 1
ATOM 3251 C C . ASP B 1 94 ? -12.277 -30.517 -21.043 1 89.32 94 ASP B C 1
ATOM 3253 O O . ASP B 1 94 ? -11.19 -30.951 -21.43 1 89.32 94 ASP B O 1
ATOM 3257 N N . THR B 1 95 ? -12.403 -29.799 -19.998 1 91.86 95 THR B N 1
ATOM 3258 C CA . THR B 1 95 ? -11.24 -29.461 -19.185 1 91.86 95 THR B CA 1
ATOM 3259 C C . THR B 1 95 ? -11.069 -30.459 -18.044 1 91.86 95 THR B C 1
ATOM 3261 O O . THR B 1 95 ? -12.027 -30.764 -17.33 1 91.86 95 THR B O 1
ATOM 3264 N N . VAL B 1 96 ? -9.879 -31.029 -17.894 1 95.05 96 VAL B N 1
ATOM 3265 C CA . VAL B 1 96 ? -9.507 -31.881 -16.77 1 95.05 96 VAL B CA 1
ATOM 3266 C C . VAL B 1 96 ? -8.712 -31.071 -15.748 1 95.05 96 VAL B C 1
ATOM 3268 O O . VAL B 1 96 ? -7.71 -30.439 -16.091 1 95.05 96 VAL B O 1
ATOM 3271 N N . PHE B 1 97 ? -9.189 -31.029 -14.556 1 96.03 97 PHE B N 1
ATOM 3272 C CA . PHE B 1 97 ? -8.58 -30.27 -13.47 1 96.03 97 PHE B CA 1
ATOM 3273 C C . PHE B 1 97 ? -8.002 -31.204 -12.414 1 96.03 97 PHE B C 1
ATOM 3275 O O . PHE B 1 97 ? -8.746 -31.838 -11.663 1 96.03 97 PHE B O 1
ATOM 3282 N N . LEU B 1 98 ? -6.662 -31.275 -12.338 1 97.32 98 LEU B N 1
ATOM 3283 C CA . LEU B 1 98 ? -5.978 -32.171 -11.413 1 97.32 98 LEU B CA 1
ATOM 3284 C C . LEU B 1 98 ? -5.406 -31.397 -10.229 1 97.32 98 LEU B C 1
ATOM 3286 O O . LEU B 1 98 ? -4.954 -30.26 -10.385 1 97.32 98 LEU B O 1
ATOM 3290 N N . ASP B 1 99 ? -5.467 -31.967 -9.101 1 98.15 99 ASP B N 1
ATOM 3291 C CA . ASP B 1 99 ? -4.678 -31.557 -7.944 1 98.15 99 ASP B CA 1
ATOM 3292 C C . ASP B 1 99 ? -3.494 -32.497 -7.726 1 98.15 99 ASP B C 1
ATOM 3294 O O . ASP B 1 99 ? -3.677 -33.661 -7.364 1 98.15 99 ASP B O 1
ATOM 3298 N N . LEU B 1 100 ? -2.314 -31.967 -7.871 1 97.47 100 LEU B N 1
ATOM 3299 C CA . LEU B 1 100 ? -1.119 -32.804 -7.846 1 97.47 100 LEU B CA 1
ATOM 3300 C C . LEU B 1 100 ? -0.454 -32.76 -6.475 1 97.47 100 LEU B C 1
ATOM 3302 O O . LEU B 1 100 ? 0.692 -33.189 -6.322 1 97.47 100 LEU B O 1
ATOM 3306 N N . GLY B 1 101 ? -1.112 -32.166 -5.507 1 97.68 101 GLY B N 1
ATOM 3307 C CA . GLY B 1 101 ? -0.575 -32.131 -4.156 1 97.68 101 GLY B CA 1
ATOM 3308 C C . GLY B 1 101 ? 0.36 -30.961 -3.916 1 97.68 101 GLY B C 1
ATOM 3309 O O . GLY B 1 101 ? 0.256 -29.929 -4.583 1 97.68 101 GLY B O 1
ATOM 3310 N N . ASP B 1 102 ? 1.204 -31.113 -2.832 1 98.41 102 ASP B N 1
ATOM 3311 C CA . ASP B 1 102 ? 2.065 -30.016 -2.401 1 98.41 102 ASP B CA 1
ATOM 3312 C C . ASP B 1 102 ? 3.538 -30.411 -2.48 1 98.41 102 ASP B C 1
ATOM 3314 O O . ASP B 1 102 ? 3.902 -31.54 -2.146 1 98.41 102 ASP B O 1
ATOM 3318 N N . ILE B 1 103 ? 4.311 -29.475 -3.029 1 98.42 103 ILE B N 1
ATOM 3319 C CA . ILE B 1 103 ? 5.745 -29.522 -2.766 1 98.42 103 ILE B CA 1
ATOM 3320 C C . ILE B 1 103 ? 6.042 -28.88 -1.412 1 98.42 103 ILE B C 1
ATOM 3322 O O . ILE B 1 103 ? 5.713 -27.713 -1.186 1 98.42 103 ILE B O 1
ATOM 3326 N N . ILE B 1 104 ? 6.669 -29.573 -0.497 1 98.13 104 ILE B N 1
ATOM 3327 C CA . ILE B 1 104 ? 6.903 -29.09 0.86 1 98.13 104 ILE B CA 1
ATOM 3328 C C . ILE B 1 104 ? 8.391 -28.811 1.058 1 98.13 104 ILE B C 1
ATOM 3330 O O . ILE B 1 104 ? 9.238 -29.435 0.413 1 98.13 104 ILE B O 1
ATOM 3334 N N . CYS B 1 105 ? 8.671 -27.853 1.826 1 97.59 105 CYS B N 1
ATOM 3335 C CA . CYS B 1 105 ? 10.045 -27.518 2.184 1 97.59 105 CYS B CA 1
ATOM 3336 C C . CYS B 1 105 ? 10.439 -28.172 3.503 1 97.59 105 CYS B C 1
ATOM 3338 O O . CYS B 1 105 ? 9.962 -27.771 4.567 1 97.59 105 CYS B O 1
ATOM 3340 N N . THR B 1 106 ? 11.319 -29.14 3.423 1 94.1 106 THR B N 1
ATOM 3341 C CA . THR B 1 106 ? 11.78 -29.875 4.596 1 94.1 106 THR B CA 1
ATOM 3342 C C . THR B 1 106 ? 13.152 -29.377 5.042 1 94.1 106 THR B C 1
ATOM 3344 O O . THR B 1 106 ? 14.011 -29.079 4.209 1 94.1 106 THR B O 1
ATOM 3347 N N . ASP B 1 107 ? 13.346 -29.233 6.306 1 94.32 107 ASP B N 1
ATOM 3348 C CA . ASP B 1 107 ? 14.639 -28.923 6.907 1 94.32 107 ASP B CA 1
ATOM 3349 C C . ASP B 1 107 ? 15.209 -27.623 6.343 1 94.32 107 ASP B C 1
ATOM 3351 O O . ASP B 1 107 ? 16.404 -27.538 6.05 1 94.32 107 ASP B O 1
ATOM 3355 N N . GLN B 1 108 ? 14.398 -26.737 5.973 1 95.64 108 GLN B N 1
ATOM 3356 C CA . GLN B 1 108 ? 14.786 -25.413 5.5 1 95.64 108 GLN B CA 1
ATOM 3357 C C . GLN B 1 108 ? 15.527 -25.499 4.169 1 95.64 108 GLN B C 1
ATOM 3359 O O . GLN B 1 108 ? 16.318 -24.615 3.835 1 95.64 108 GLN B O 1
ATOM 3364 N N . ASP B 1 109 ? 15.324 -26.588 3.463 1 97.26 109 ASP B N 1
ATOM 3365 C CA . ASP B 1 109 ? 15.953 -26.763 2.158 1 97.26 109 ASP B CA 1
ATOM 3366 C C . ASP B 1 109 ? 15.084 -26.18 1.046 1 97.26 109 ASP B C 1
ATOM 3368 O O . ASP B 1 109 ? 14.502 -26.921 0.252 1 97.26 109 ASP B O 1
ATOM 3372 N N . MET B 1 110 ? 15.089 -24.905 0.93 1 97.84 110 MET B N 1
ATOM 3373 C CA . MET B 1 110 ? 14.288 -24.194 -0.062 1 97.84 110 MET B CA 1
ATOM 3374 C C . MET B 1 110 ? 14.722 -24.56 -1.477 1 97.84 110 MET B C 1
ATOM 3376 O O . MET B 1 110 ? 13.883 -24.748 -2.36 1 97.84 110 MET B O 1
ATOM 3380 N N . GLU B 1 111 ? 16.028 -24.676 -1.687 1 97.99 111 GLU B N 1
ATOM 3381 C CA . GLU B 1 111 ? 16.549 -25.013 -3.009 1 97.99 111 GLU B CA 1
ATOM 3382 C C . GLU B 1 111 ? 16.074 -26.393 -3.455 1 97.99 111 GLU B C 1
ATOM 3384 O O . GLU B 1 111 ? 15.689 -26.579 -4.611 1 97.99 111 GLU B O 1
ATOM 3389 N N . GLY B 1 112 ? 16.129 -27.329 -2.517 1 97.87 112 GLY B N 1
ATOM 3390 C CA . GLY B 1 112 ? 15.597 -28.646 -2.828 1 97.87 112 GLY B CA 1
ATOM 3391 C C . GLY B 1 112 ? 14.123 -28.625 -3.187 1 97.87 112 GLY B C 1
ATOM 3392 O O . GLY B 1 112 ? 13.698 -29.299 -4.127 1 97.87 112 GLY B O 1
ATOM 3393 N N . ALA B 1 113 ? 13.349 -27.883 -2.471 1 98.04 113 ALA B N 1
ATOM 3394 C CA . ALA B 1 113 ? 11.924 -27.737 -2.759 1 98.04 113 ALA B CA 1
ATOM 3395 C C . ALA B 1 113 ? 11.704 -27.099 -4.128 1 98.04 113 ALA B C 1
ATOM 3397 O O . ALA B 1 113 ? 10.822 -27.52 -4.881 1 98.04 113 ALA B O 1
ATOM 3398 N N . GLN B 1 114 ? 12.526 -26.092 -4.437 1 98.19 114 GLN B N 1
ATOM 3399 C CA . GLN B 1 114 ? 12.43 -25.43 -5.733 1 98.19 114 GLN B CA 1
ATOM 3400 C C . GLN B 1 114 ? 12.752 -26.396 -6.87 1 98.19 114 GLN B C 1
ATOM 3402 O O . GLN B 1 114 ? 12.089 -26.384 -7.909 1 98.19 114 GLN B O 1
ATOM 3407 N N . HIS B 1 115 ? 13.738 -27.198 -6.665 1 98.04 115 HIS B N 1
ATOM 3408 C CA . HIS B 1 115 ? 14.086 -28.195 -7.672 1 98.04 115 HIS B CA 1
ATOM 3409 C C . HIS B 1 115 ? 12.952 -29.195 -7.872 1 98.04 115 HIS B C 1
ATOM 3411 O O . HIS B 1 115 ? 12.645 -29.573 -9.005 1 98.04 115 HIS B O 1
ATOM 3417 N N . SER B 1 116 ? 12.377 -29.574 -6.78 1 98.01 116 SER B N 1
ATOM 3418 C CA . SER B 1 116 ? 11.256 -30.505 -6.86 1 98.01 116 SER B CA 1
ATOM 3419 C C . SER B 1 116 ? 10.062 -29.873 -7.568 1 98.01 116 SER B C 1
ATOM 3421 O O . SER B 1 116 ? 9.396 -30.525 -8.375 1 98.01 116 SER B O 1
ATOM 3423 N N . LEU B 1 117 ? 9.768 -28.657 -7.246 1 98.33 117 LEU B N 1
ATOM 3424 C CA . LEU B 1 117 ? 8.699 -27.936 -7.93 1 98.33 117 LEU B CA 1
ATOM 3425 C C . LEU B 1 117 ? 8.96 -27.873 -9.431 1 98.33 117 LEU B C 1
ATOM 3427 O O . LEU B 1 117 ? 8.054 -28.109 -10.233 1 98.33 117 LEU B O 1
ATOM 3431 N N . ALA B 1 118 ? 10.202 -27.523 -9.795 1 98.47 118 ALA B N 1
ATOM 3432 C CA . ALA B 1 118 ? 10.574 -27.425 -11.204 1 98.47 118 ALA B CA 1
ATOM 3433 C C . ALA B 1 118 ? 10.288 -28.731 -11.94 1 98.47 118 ALA B C 1
ATOM 3435 O O . ALA B 1 118 ? 9.764 -28.72 -13.056 1 98.47 118 ALA B O 1
ATOM 3436 N N . ARG B 1 119 ? 10.596 -29.824 -11.32 1 97.33 119 ARG B N 1
ATOM 3437 C CA . ARG B 1 119 ? 10.371 -31.135 -11.92 1 97.33 119 ARG B CA 1
ATOM 3438 C C . ARG B 1 119 ? 8.884 -31.387 -12.144 1 97.33 119 ARG B C 1
ATOM 3440 O O . ARG B 1 119 ? 8.485 -31.875 -13.204 1 97.33 119 ARG B O 1
ATOM 3447 N N . VAL B 1 120 ? 8.09 -31.048 -11.157 1 97.34 120 VAL B N 1
ATOM 3448 C CA . VAL B 1 120 ? 6.657 -31.312 -11.243 1 97.34 120 VAL B CA 1
ATOM 3449 C C . VAL B 1 120 ? 6.025 -30.401 -12.293 1 97.34 120 VAL B C 1
ATOM 3451 O O . VAL B 1 120 ? 5.143 -30.825 -13.043 1 97.34 120 VAL B O 1
ATOM 3454 N N . VAL B 1 121 ? 6.436 -29.151 -12.386 1 98.22 121 VAL B N 1
ATOM 3455 C CA . VAL B 1 121 ? 5.936 -28.213 -13.387 1 98.22 121 VAL B CA 1
ATOM 3456 C C . VAL B 1 121 ? 6.28 -28.719 -14.786 1 98.22 121 VAL B C 1
ATOM 3458 O O . VAL B 1 121 ? 5.415 -28.768 -15.665 1 98.22 121 VAL B O 1
ATOM 3461 N N . ALA B 1 122 ? 7.535 -29.101 -14.995 1 97.25 122 ALA B N 1
ATOM 3462 C CA . ALA B 1 122 ? 7.955 -29.622 -16.294 1 97.25 122 ALA B CA 1
ATOM 3463 C C . ALA B 1 122 ? 7.165 -30.875 -16.663 1 97.25 122 ALA B C 1
ATOM 3465 O O . ALA B 1 122 ? 6.748 -31.037 -17.812 1 97.25 122 ALA B O 1
ATOM 3466 N N . PHE B 1 123 ? 6.987 -31.723 -15.692 1 96.09 123 PHE B N 1
ATOM 3467 C CA . PHE B 1 123 ? 6.241 -32.96 -15.892 1 96.09 123 PHE B CA 1
ATOM 3468 C C . PHE B 1 123 ? 4.808 -32.664 -16.32 1 96.09 123 PHE B C 1
ATOM 3470 O O . PHE B 1 123 ? 4.3 -33.269 -17.267 1 96.09 123 PHE B O 1
ATOM 3477 N N . ALA B 1 124 ? 4.133 -31.768 -15.606 1 96.84 124 ALA B N 1
ATOM 3478 C CA . ALA B 1 124 ? 2.757 -31.406 -15.935 1 96.84 124 ALA B CA 1
ATOM 3479 C C . ALA B 1 124 ? 2.661 -30.845 -17.351 1 96.84 124 ALA B C 1
ATOM 3481 O O . ALA B 1 124 ? 1.78 -31.235 -18.122 1 96.84 124 ALA B O 1
ATOM 3482 N N . LEU B 1 125 ? 3.58 -29.909 -17.712 1 96.76 125 LEU B N 1
ATOM 3483 C CA . LEU B 1 125 ? 3.591 -29.32 -19.046 1 96.76 125 LEU B CA 1
ATOM 3484 C C . LEU B 1 125 ? 3.794 -30.391 -20.112 1 96.76 125 LEU B C 1
ATOM 3486 O O . LEU B 1 125 ? 3.09 -30.408 -21.124 1 96.76 125 LEU B O 1
ATOM 3490 N N . ALA B 1 126 ? 4.714 -31.285 -19.869 1 94.6 126 ALA B N 1
ATOM 3491 C CA . ALA B 1 126 ? 5.007 -32.361 -20.813 1 94.6 126 ALA B CA 1
ATOM 3492 C C . ALA B 1 126 ? 3.804 -33.285 -20.981 1 94.6 126 ALA B C 1
ATOM 3494 O O . ALA B 1 126 ? 3.639 -33.914 -22.029 1 94.6 126 ALA B O 1
ATOM 3495 N N . SER B 1 127 ? 3.035 -33.352 -19.986 1 94.39 127 SER B N 1
ATOM 3496 C CA . SER B 1 127 ? 1.866 -34.225 -20 1 94.39 127 SER B CA 1
ATOM 3497 C C . SER B 1 127 ? 0.652 -33.514 -20.587 1 94.39 127 SER B C 1
ATOM 3499 O O . SER B 1 127 ? -0.451 -34.065 -20.601 1 94.39 127 SER B O 1
ATOM 3501 N N . GLY B 1 128 ? 0.763 -32.232 -20.967 1 94.39 128 GLY B N 1
ATOM 3502 C CA . GLY B 1 128 ? -0.302 -31.509 -21.644 1 94.39 128 GLY B CA 1
ATOM 3503 C C . GLY B 1 128 ? -1.16 -30.689 -20.7 1 94.39 128 GLY B C 1
ATOM 3504 O O . GLY B 1 128 ? -2.227 -30.205 -21.085 1 94.39 128 GLY B O 1
ATOM 3505 N N . TYR B 1 129 ? -0.738 -30.536 -19.434 1 96.5 129 TYR B N 1
ATOM 3506 C CA . TYR B 1 129 ? -1.479 -29.75 -18.454 1 96.5 129 TYR B CA 1
ATOM 3507 C C . TYR B 1 129 ? -0.868 -28.363 -18.293 1 96.5 129 TYR B C 1
ATOM 3509 O O . TYR B 1 129 ? 0.347 -28.194 -18.423 1 96.5 129 TYR B O 1
ATOM 3517 N N . LYS B 1 130 ? -1.682 -27.379 -18.07 1 96.83 130 LYS B N 1
ATOM 3518 C CA . LYS B 1 130 ? -1.234 -26.041 -17.691 1 96.83 130 LYS B CA 1
ATOM 3519 C C . LYS B 1 130 ? -1.119 -25.91 -16.175 1 96.83 130 LYS B C 1
ATOM 3521 O O . LYS B 1 130 ? -2.125 -25.952 -15.464 1 96.83 130 LYS B O 1
ATOM 3526 N N . PRO B 1 131 ? 0.042 -25.689 -15.66 1 98.31 131 PRO B N 1
ATOM 3527 C CA . PRO B 1 131 ? 0.22 -25.61 -14.208 1 98.31 131 PRO B CA 1
ATOM 3528 C C . PRO B 1 131 ? -0.341 -24.32 -13.614 1 98.31 131 PRO B C 1
ATOM 3530 O O . PRO B 1 131 ? -0.192 -23.248 -14.207 1 98.31 131 PRO B O 1
ATOM 3533 N N . LEU B 1 132 ? -1.018 -24.42 -12.532 1 98.67 132 LEU B N 1
ATOM 3534 C CA . LEU B 1 132 ? -1.403 -23.368 -11.597 1 98.67 132 LEU B CA 1
ATOM 3535 C C . LEU B 1 132 ? -0.799 -23.618 -10.219 1 98.67 132 LEU B C 1
ATOM 3537 O O . LEU B 1 132 ? -1.253 -24.503 -9.49 1 98.67 132 LEU B O 1
ATOM 3541 N N . VAL B 1 133 ? 0.215 -22.847 -9.879 1 98.83 133 VAL B N 1
ATOM 3542 C CA . VAL B 1 133 ? 0.945 -23.079 -8.637 1 98.83 133 VAL B CA 1
ATOM 3543 C C . VAL B 1 133 ? 0.478 -22.091 -7.571 1 98.83 133 VAL B C 1
ATOM 3545 O O . VAL B 1 133 ? 0.275 -20.909 -7.857 1 98.83 133 VAL B O 1
ATOM 3548 N N . ILE B 1 134 ? 0.282 -22.579 -6.311 1 98.32 134 ILE B N 1
ATOM 3549 C CA . ILE B 1 134 ? -0.211 -21.724 -5.237 1 98.32 134 ILE B CA 1
ATOM 3550 C C . ILE B 1 134 ? 0.725 -21.816 -4.034 1 98.32 134 ILE B C 1
ATOM 3552 O O . ILE B 1 134 ? 1.053 -22.914 -3.577 1 98.32 134 ILE B O 1
ATOM 3556 N N . GLY B 1 135 ? 1.078 -20.68 -3.519 1 91.33 135 GLY B N 1
ATOM 3557 C CA . GLY B 1 135 ? 1.613 -20.636 -2.168 1 91.33 135 GLY B CA 1
ATOM 3558 C C . GLY B 1 135 ? 3.092 -20.304 -2.122 1 91.33 135 GLY B C 1
ATOM 3559 O O . GLY B 1 135 ? 3.691 -19.971 -3.147 1 91.33 135 GLY B O 1
ATOM 3560 N N . GLY B 1 136 ? 3.57 -20.362 -0.739 1 89.31 136 GLY B N 1
ATOM 3561 C CA . GLY B 1 136 ? 4.945 -19.977 -0.464 1 89.31 136 GLY B CA 1
ATOM 3562 C C . GLY B 1 136 ? 5.176 -18.48 -0.553 1 89.31 136 GLY B C 1
ATOM 3563 O O . GLY B 1 136 ? 4.234 -17.714 -0.766 1 89.31 136 GLY B O 1
ATOM 3564 N N . GLY B 1 137 ? 6.314 -18.086 -0.183 1 96.05 137 GLY B N 1
ATOM 3565 C CA . GLY B 1 137 ? 6.75 -16.761 -0.594 1 96.05 137 GLY B CA 1
ATOM 3566 C C . GLY B 1 137 ? 6.962 -16.641 -2.092 1 96.05 137 GLY B C 1
ATOM 3567 O O . GLY B 1 137 ? 6.574 -17.531 -2.852 1 96.05 137 GLY B O 1
ATOM 3568 N N . HIS B 1 138 ? 7.38 -15.514 -2.476 1 98.01 138 HIS B N 1
ATOM 3569 C CA . HIS B 1 138 ? 7.549 -15.327 -3.913 1 98.01 138 HIS B CA 1
ATOM 3570 C C . HIS B 1 138 ? 8.808 -16.026 -4.415 1 98.01 138 HIS B C 1
ATOM 3572 O O . HIS B 1 138 ? 9.107 -15.992 -5.611 1 98.01 138 HIS B O 1
ATOM 3578 N N . GLU B 1 139 ? 9.479 -16.821 -3.531 1 97.53 139 GLU B N 1
ATOM 3579 C CA . GLU B 1 139 ? 10.569 -17.683 -3.976 1 97.53 139 GLU B CA 1
ATOM 3580 C C . GLU B 1 139 ? 10.05 -18.824 -4.847 1 97.53 139 GLU B C 1
ATOM 3582 O O . GLU B 1 139 ? 10.831 -19.511 -5.509 1 97.53 139 GLU B O 1
ATOM 3587 N N . VAL B 1 140 ? 8.783 -19.036 -4.867 1 98.5 140 VAL B N 1
ATOM 3588 C CA . VAL B 1 140 ? 8.144 -20.013 -5.743 1 98.5 140 VAL B CA 1
ATOM 3589 C C . VAL B 1 140 ? 8.495 -19.71 -7.198 1 98.5 140 VAL B C 1
ATOM 3591 O O . VAL B 1 140 ? 8.569 -20.62 -8.028 1 98.5 140 VAL B O 1
ATOM 3594 N N . ALA B 1 141 ? 8.713 -18.463 -7.515 1 98.54 141 ALA B N 1
ATOM 3595 C CA . ALA B 1 141 ? 8.891 -18.01 -8.892 1 98.54 141 ALA B CA 1
ATOM 3596 C C . ALA B 1 141 ? 10.114 -18.661 -9.531 1 98.54 141 ALA B C 1
ATOM 3598 O O . ALA B 1 141 ? 10.084 -19.033 -10.707 1 98.54 141 ALA B O 1
ATOM 3599 N N . TYR B 1 142 ? 11.174 -18.808 -8.774 1 98.66 142 TYR B N 1
ATOM 3600 C CA . TYR B 1 142 ? 12.395 -19.362 -9.347 1 98.66 142 TYR B CA 1
ATOM 3601 C C . TYR B 1 142 ? 12.198 -20.82 -9.746 1 98.66 142 TYR B C 1
ATOM 3603 O O . TYR B 1 142 ? 12.554 -21.22 -10.857 1 98.66 142 TYR B O 1
ATOM 3611 N N . GLY B 1 143 ? 11.678 -21.622 -8.778 1 98.52 143 GLY B N 1
ATOM 3612 C CA . GLY B 1 143 ? 11.405 -23.014 -9.099 1 98.52 143 GLY B CA 1
ATOM 3613 C C . GLY B 1 143 ? 10.408 -23.18 -10.23 1 98.52 143 GLY B C 1
ATOM 3614 O O . GLY B 1 143 ? 10.573 -24.051 -11.087 1 98.52 143 GLY B O 1
ATOM 3615 N N . HIS B 1 144 ? 9.367 -22.345 -10.223 1 98.78 144 HIS B N 1
ATOM 3616 C CA . HIS B 1 144 ? 8.332 -22.387 -11.25 1 98.78 144 HIS B CA 1
ATOM 3617 C C . HIS B 1 144 ? 8.908 -22.075 -12.627 1 98.78 144 HIS B C 1
ATOM 3619 O O . HIS B 1 144 ? 8.728 -22.849 -13.57 1 98.78 144 HIS B O 1
ATOM 3625 N N . TYR B 1 145 ? 9.653 -20.965 -12.734 1 98.7 145 TYR B N 1
ATOM 3626 C CA . TYR B 1 145 ? 10.281 -20.568 -13.989 1 98.7 145 TYR B CA 1
ATOM 3627 C C . TYR B 1 145 ? 11.232 -21.649 -14.489 1 98.7 145 TYR B C 1
ATOM 3629 O O . TYR B 1 145 ? 11.268 -21.948 -15.685 1 98.7 145 TYR B O 1
ATOM 3637 N N . THR B 1 146 ? 12.012 -22.184 -13.585 1 98.21 146 THR B N 1
ATOM 3638 C CA . THR B 1 146 ? 12.967 -23.222 -13.956 1 98.21 146 THR B CA 1
ATOM 3639 C C . THR B 1 146 ? 12.253 -24.412 -14.59 1 98.21 146 THR B C 1
ATOM 3641 O O . THR B 1 146 ? 12.735 -24.983 -15.571 1 98.21 146 THR B O 1
ATOM 3644 N N . GLY B 1 147 ? 11.129 -24.786 -14.011 1 98.37 147 GLY B N 1
ATOM 3645 C CA . GLY B 1 147 ? 10.338 -25.856 -14.599 1 98.37 147 GLY B CA 1
ATOM 3646 C C . GLY B 1 147 ? 9.85 -25.537 -16 1 98.37 147 GLY B C 1
ATOM 3647 O O . GLY B 1 147 ? 9.925 -26.38 -16.896 1 98.37 147 GLY B O 1
ATOM 3648 N N . ILE B 1 148 ? 9.344 -24.302 -16.226 1 98.09 148 ILE B N 1
ATOM 3649 C CA . ILE B 1 148 ? 8.891 -23.856 -17.539 1 98.09 148 ILE B CA 1
ATOM 3650 C C . ILE B 1 148 ? 10.055 -23.891 -18.527 1 98.09 148 ILE B C 1
ATOM 3652 O O . ILE B 1 148 ? 9.923 -24.422 -19.632 1 98.09 148 ILE B O 1
ATOM 3656 N N . ASN B 1 149 ? 11.157 -23.323 -18.076 1 96.82 149 ASN B N 1
ATOM 3657 C CA . ASN B 1 149 ? 12.342 -23.243 -18.923 1 96.82 149 ASN B CA 1
ATOM 3658 C C . ASN B 1 149 ? 12.832 -24.628 -19.334 1 96.82 149 ASN B C 1
ATOM 3660 O O . ASN B 1 149 ? 13.21 -24.841 -20.487 1 96.82 149 ASN B O 1
ATOM 3664 N N . ASN B 1 150 ? 12.897 -25.595 -18.403 1 95.93 150 ASN B N 1
ATOM 3665 C CA . ASN B 1 150 ? 13.296 -26.965 -18.705 1 95.93 150 ASN B CA 1
ATOM 3666 C C . ASN B 1 150 ? 12.402 -27.587 -19.773 1 95.93 150 ASN B C 1
ATOM 3668 O O . ASN B 1 150 ? 12.892 -28.241 -20.696 1 95.93 150 ASN B O 1
ATOM 3672 N N . TYR B 1 151 ? 11.165 -27.377 -19.69 1 96.37 151 TYR B N 1
ATOM 3673 C CA . TYR B 1 151 ? 10.214 -27.915 -20.656 1 96.37 151 TYR B CA 1
ATOM 3674 C C . TYR B 1 151 ? 10.425 -27.296 -22.033 1 96.37 151 TYR B C 1
ATOM 3676 O O . TYR B 1 151 ? 10.513 -28.009 -23.035 1 96.37 151 TYR B O 1
ATOM 3684 N N . VAL B 1 152 ? 10.481 -25.917 -22.08 1 94.85 152 VAL B N 1
ATOM 3685 C CA . VAL B 1 152 ? 10.611 -25.191 -23.339 1 94.85 152 VAL B CA 1
ATOM 3686 C C . VAL B 1 152 ? 11.899 -25.609 -24.045 1 94.85 152 VAL B C 1
ATOM 3688 O O . VAL B 1 152 ? 11.915 -25.79 -25.265 1 94.85 152 VAL B O 1
ATOM 3691 N N . ASN B 1 153 ? 12.975 -25.826 -23.272 1 92.3 153 ASN B N 1
ATOM 3692 C CA . ASN B 1 153 ? 14.254 -26.239 -23.84 1 92.3 153 ASN B CA 1
ATOM 3693 C C . ASN B 1 153 ? 14.189 -27.659 -24.394 1 92.3 153 ASN B C 1
ATOM 3695 O O . ASN B 1 153 ? 14.891 -27.989 -25.352 1 92.3 153 ASN B O 1
ATOM 3699 N N . ALA B 1 154 ? 13.344 -28.444 -23.794 1 91.36 154 ALA B N 1
ATOM 3700 C CA . ALA B 1 154 ? 13.237 -29.842 -24.203 1 91.36 154 ALA B CA 1
ATOM 3701 C C . ALA B 1 154 ? 12.42 -29.976 -25.485 1 91.36 154 ALA B C 1
ATOM 3703 O O . ALA B 1 154 ? 12.662 -30.878 -26.291 1 91.36 154 ALA B O 1
ATOM 3704 N N . VAL B 1 155 ? 11.481 -29.209 -25.648 1 86 155 VAL B N 1
ATOM 3705 C CA . VAL B 1 155 ? 10.561 -29.385 -26.767 1 86 155 VAL B CA 1
ATOM 3706 C C . VAL B 1 155 ? 10.983 -28.49 -27.929 1 86 155 VAL B C 1
ATOM 3708 O O . VAL B 1 155 ? 10.706 -28.798 -29.091 1 86 155 VAL B O 1
ATOM 3711 N N . GLU B 1 156 ? 11.357 -27.342 -27.584 1 67.47 156 GLU B N 1
ATOM 3712 C CA . GLU B 1 156 ? 11.629 -26.378 -28.646 1 67.47 156 GLU B CA 1
ATOM 3713 C C . GLU B 1 156 ? 13.026 -26.575 -29.226 1 67.47 156 GLU B C 1
ATOM 3715 O O . GLU B 1 156 ? 14.002 -26.69 -28.482 1 67.47 156 GLU B O 1
ATOM 3720 N N . THR B 1 157 ? 13.17 -27.298 -30.34 1 59.18 157 THR B N 1
ATOM 3721 C CA . THR B 1 157 ? 14.36 -27.644 -31.109 1 59.18 157 THR B CA 1
ATOM 3722 C C . THR B 1 157 ? 15.132 -26.388 -31.503 1 59.18 157 THR B C 1
ATOM 3724 O O . THR B 1 157 ? 16.305 -26.466 -31.876 1 59.18 157 THR B O 1
ATOM 3727 N N . THR B 1 158 ? 14.528 -25.327 -31.872 1 53.04 158 THR B N 1
ATOM 3728 C CA . THR B 1 158 ? 15.262 -24.19 -32.414 1 53.04 158 THR B CA 1
ATOM 3729 C C . THR B 1 158 ? 15.568 -23.172 -31.32 1 53.04 158 THR B C 1
ATOM 3731 O O . THR B 1 158 ? 14.66 -22.694 -30.638 1 53.04 158 THR B O 1
ATOM 3734 N N . LYS B 1 159 ? 16.733 -23.341 -30.664 1 53.66 159 LYS B N 1
ATOM 3735 C CA . LYS B 1 159 ? 17.324 -22.596 -29.557 1 53.66 159 LYS B CA 1
ATOM 3736 C C . LYS B 1 159 ? 16.889 -21.133 -29.584 1 53.66 159 LYS B C 1
ATOM 3738 O O . LYS B 1 159 ? 16.685 -20.521 -28.534 1 53.66 159 LYS B O 1
ATOM 3743 N N . ASN B 1 160 ? 16.879 -20.48 -30.758 1 50.77 160 ASN B N 1
ATOM 3744 C CA . ASN B 1 160 ? 17.116 -19.045 -30.868 1 50.77 160 ASN B CA 1
ATOM 3745 C C . ASN B 1 160 ? 15.813 -18.254 -30.786 1 50.77 160 ASN B C 1
ATOM 3747 O O . ASN B 1 160 ? 15.83 -17.022 -30.773 1 50.77 160 ASN B O 1
ATOM 3751 N N . THR B 1 161 ? 14.682 -18.989 -30.758 1 56.93 161 THR B N 1
ATOM 3752 C CA . THR B 1 161 ? 13.563 -18.099 -31.042 1 56.93 161 THR B CA 1
ATOM 3753 C C . THR B 1 161 ? 12.578 -18.08 -29.877 1 56.93 161 THR B C 1
ATOM 3755 O O . THR B 1 161 ? 11.711 -17.206 -29.803 1 56.93 161 THR B O 1
ATOM 3758 N N . ASP B 1 162 ? 12.859 -18.911 -28.788 1 70.62 162 ASP B N 1
ATOM 3759 C CA . ASP B 1 162 ? 11.758 -18.969 -27.831 1 70.62 162 ASP B CA 1
ATOM 3760 C C . ASP B 1 162 ? 12.083 -18.169 -26.571 1 70.62 162 ASP B C 1
ATOM 3762 O O . ASP B 1 162 ? 13.164 -18.317 -25.997 1 70.62 162 ASP B O 1
ATOM 3766 N N . SER B 1 163 ? 11.277 -17.16 -26.397 1 89.76 163 SER B N 1
ATOM 3767 C CA . SER B 1 163 ? 11.442 -16.287 -25.24 1 89.76 163 SER B CA 1
ATOM 3768 C C . SER B 1 163 ? 10.285 -16.444 -24.26 1 89.76 163 SER B C 1
ATOM 3770 O O . SER B 1 163 ? 9.141 -16.653 -24.67 1 89.76 163 SER B O 1
ATOM 3772 N N . ILE B 1 164 ? 10.681 -16.608 -23.035 1 96.88 164 ILE B N 1
ATOM 3773 C CA . ILE B 1 164 ? 9.697 -16.624 -21.958 1 96.88 164 ILE B CA 1
ATOM 3774 C C . ILE B 1 164 ? 9.603 -15.237 -21.325 1 96.88 164 ILE B C 1
ATOM 3776 O O . ILE B 1 164 ? 10.57 -14.751 -20.733 1 96.88 164 ILE B O 1
ATOM 3780 N N . GLY B 1 165 ? 8.457 -14.619 -21.586 1 98.25 165 GLY B N 1
ATOM 3781 C CA . GLY B 1 165 ? 8.194 -13.378 -20.876 1 98.25 165 GLY B CA 1
ATOM 3782 C C . GLY B 1 165 ? 7.506 -13.589 -19.54 1 98.25 165 GLY B C 1
ATOM 3783 O O . GLY B 1 165 ? 6.626 -14.443 -19.417 1 98.25 165 GLY B O 1
ATOM 3784 N N . ILE B 1 166 ? 7.924 -12.853 -18.545 1 98.81 166 ILE B N 1
ATOM 3785 C CA . ILE B 1 166 ? 7.33 -12.925 -17.214 1 98.81 166 ILE B CA 1
ATOM 3786 C C . ILE B 1 166 ? 6.497 -11.672 -16.953 1 98.81 166 ILE B C 1
ATOM 3788 O O . ILE B 1 166 ? 7.019 -10.555 -16.986 1 98.81 166 ILE B O 1
ATOM 3792 N N . ILE B 1 167 ? 5.234 -11.803 -16.785 1 98.88 167 ILE B N 1
ATOM 3793 C CA . ILE B 1 167 ? 4.38 -10.734 -16.279 1 98.88 167 ILE B CA 1
ATOM 3794 C C . ILE B 1 167 ? 4.089 -10.963 -14.798 1 98.88 167 ILE B C 1
ATOM 3796 O O . ILE B 1 167 ? 3.542 -12.001 -14.42 1 98.88 167 ILE B O 1
ATOM 3800 N N . ASN B 1 168 ? 4.472 -10.048 -14.004 1 98.82 168 ASN B N 1
ATOM 3801 C CA . ASN B 1 168 ? 4.46 -10.192 -12.552 1 98.82 168 ASN B CA 1
ATOM 3802 C C . ASN B 1 168 ? 3.665 -9.074 -11.884 1 98.82 168 ASN B C 1
ATOM 3804 O O . ASN B 1 168 ? 4.117 -7.928 -11.837 1 98.82 168 ASN B O 1
ATOM 3808 N N . PHE B 1 169 ? 2.475 -9.362 -11.407 1 98.79 169 PHE B N 1
ATOM 3809 C CA . PHE B 1 169 ? 1.798 -8.401 -10.545 1 98.79 169 PHE B CA 1
ATOM 3810 C C . PHE B 1 169 ? 2.381 -8.431 -9.137 1 98.79 169 PHE B C 1
ATOM 3812 O O . PHE B 1 169 ? 2.246 -9.428 -8.425 1 98.79 169 PHE B O 1
ATOM 3819 N N . ASP B 1 170 ? 3.016 -7.322 -8.717 1 98.49 170 ASP B N 1
ATOM 3820 C CA . ASP B 1 170 ? 3.782 -7.323 -7.475 1 98.49 170 ASP B CA 1
ATOM 3821 C C . ASP B 1 170 ? 4.049 -5.899 -6.993 1 98.49 170 ASP B C 1
ATOM 3823 O O . ASP B 1 170 ? 4.237 -4.989 -7.804 1 98.49 170 ASP B O 1
ATOM 3827 N N . ALA B 1 171 ? 4.075 -5.777 -5.671 1 98.15 171 ALA B N 1
ATOM 3828 C CA . ALA B 1 171 ? 4.464 -4.491 -5.1 1 98.15 171 ALA B CA 1
ATOM 3829 C C . ALA B 1 171 ? 5.973 -4.283 -5.195 1 98.15 171 ALA B C 1
ATOM 3831 O O . ALA B 1 171 ? 6.458 -3.153 -5.101 1 98.15 171 ALA B O 1
ATOM 3832 N N . HIS B 1 172 ? 6.773 -5.376 -5.367 1 97.78 172 HIS B N 1
ATOM 3833 C CA . HIS B 1 172 ? 8.23 -5.376 -5.309 1 97.78 172 HIS B CA 1
ATOM 3834 C C . HIS B 1 172 ? 8.834 -5.887 -6.612 1 97.78 172 HIS B C 1
ATOM 3836 O O . HIS B 1 172 ? 8.209 -6.678 -7.323 1 97.78 172 HIS B O 1
ATOM 3842 N N . PHE B 1 173 ? 10.086 -5.473 -6.842 1 98.15 173 PHE B N 1
ATOM 3843 C CA . PHE B 1 173 ? 10.797 -5.951 -8.021 1 98.15 173 PHE B CA 1
ATOM 3844 C C . PHE B 1 173 ? 11.286 -7.38 -7.817 1 98.15 173 PHE B C 1
ATOM 3846 O O . PHE B 1 173 ? 11.438 -8.133 -8.78 1 98.15 173 PHE B O 1
ATOM 3853 N N . ASP B 1 174 ? 11.605 -7.725 -6.547 1 97.56 174 ASP B N 1
ATOM 3854 C CA . ASP B 1 174 ? 12.211 -9.001 -6.178 1 97.56 174 ASP B CA 1
ATOM 3855 C C . ASP B 1 174 ? 13.479 -9.261 -6.989 1 97.56 174 ASP B C 1
ATOM 3857 O O . ASP B 1 174 ? 13.672 -10.361 -7.512 1 97.56 174 ASP B O 1
ATOM 3861 N N . LEU B 1 175 ? 14.276 -8.23 -7.129 1 98.3 175 LEU B N 1
ATOM 3862 C CA . LEU B 1 175 ? 15.547 -8.236 -7.846 1 98.3 175 LEU B CA 1
ATOM 3863 C C . LEU B 1 175 ? 16.713 -8.026 -6.886 1 98.3 175 LEU B C 1
ATOM 3865 O O . LEU B 1 175 ? 17.754 -7.491 -7.275 1 98.3 175 LEU B O 1
ATOM 3869 N N . ARG B 1 176 ? 16.528 -8.385 -5.656 1 96.33 176 ARG B N 1
ATOM 3870 C CA . ARG B 1 176 ? 17.575 -8.207 -4.655 1 96.33 176 ARG B CA 1
ATOM 3871 C C . ARG B 1 176 ? 18.706 -9.209 -4.861 1 96.33 176 ARG B C 1
ATOM 3873 O O . ARG B 1 176 ? 18.481 -10.312 -5.363 1 96.33 176 ARG B O 1
ATOM 3880 N N . GLU B 1 177 ? 19.831 -8.81 -4.411 1 95.47 177 GLU B N 1
ATOM 3881 C CA . GLU B 1 177 ? 20.922 -9.765 -4.241 1 95.47 177 GLU B CA 1
ATOM 3882 C C . GLU B 1 177 ? 20.699 -10.645 -3.015 1 95.47 177 GLU B C 1
ATOM 3884 O O . GLU B 1 177 ? 20.09 -10.211 -2.035 1 95.47 177 GLU B O 1
ATOM 3889 N N . PRO B 1 178 ? 21.191 -11.87 -3.152 1 95.68 178 PRO B N 1
ATOM 3890 C CA . PRO B 1 178 ? 21.109 -12.686 -1.938 1 95.68 178 PRO B CA 1
ATOM 3891 C C . PRO B 1 178 ? 21.782 -12.026 -0.737 1 95.68 178 PRO B C 1
ATOM 3893 O O . PRO B 1 178 ? 22.798 -11.344 -0.891 1 95.68 178 PRO B O 1
ATOM 3896 N N . ASN B 1 179 ? 21.242 -12.206 0.4 1 92.72 179 ASN B N 1
ATOM 3897 C CA . ASN B 1 179 ? 21.829 -11.674 1.626 1 92.72 179 ASN B CA 1
ATOM 3898 C C . ASN B 1 179 ? 22.635 -12.736 2.368 1 92.72 179 ASN B C 1
ATOM 3900 O O . ASN B 1 179 ? 23.017 -13.752 1.785 1 92.72 179 ASN B O 1
ATOM 3904 N N . GLU B 1 180 ? 22.965 -12.494 3.659 1 91.91 180 GLU B N 1
ATOM 3905 C CA . GLU B 1 180 ? 23.789 -13.393 4.461 1 91.91 180 GLU B CA 1
ATOM 3906 C C . GLU B 1 180 ? 23.122 -14.756 4.622 1 91.91 180 GLU B C 1
ATOM 3908 O O . GLU B 1 180 ? 23.8 -15.764 4.83 1 91.91 180 GLU B O 1
ATOM 3913 N N . ASN B 1 181 ? 21.806 -14.84 4.41 1 93.54 181 ASN B N 1
ATOM 3914 C CA . ASN B 1 181 ? 21.059 -16.086 4.54 1 93.54 181 ASN B CA 1
ATOM 3915 C C . ASN B 1 181 ? 20.878 -16.774 3.19 1 93.54 181 ASN B C 1
ATOM 3917 O O . ASN B 1 181 ? 20.225 -17.815 3.101 1 93.54 181 ASN B O 1
ATOM 3921 N N . GLY B 1 182 ? 21.46 -16.145 2.108 1 96.2 182 GLY B N 1
ATOM 3922 C CA . GLY B 1 182 ? 21.35 -16.722 0.778 1 96.2 182 GLY B CA 1
ATOM 3923 C C . GLY B 1 182 ? 20.177 -16.177 -0.014 1 96.2 182 GLY B C 1
ATOM 3924 O O . GLY B 1 182 ? 19.753 -15.039 0.198 1 96.2 182 GLY B O 1
ATOM 3925 N N . THR B 1 183 ? 19.745 -16.956 -0.968 1 97.52 183 THR B N 1
ATOM 3926 C CA . THR B 1 183 ? 18.59 -16.581 -1.775 1 97.52 183 THR B CA 1
ATOM 3927 C C . THR B 1 183 ? 17.315 -16.596 -0.937 1 97.52 183 THR B C 1
ATOM 3929 O O . THR B 1 183 ? 17.246 -17.284 0.084 1 97.52 183 THR B O 1
ATOM 3932 N N . ASN B 1 184 ? 16.359 -15.816 -1.288 1 97.23 184 ASN B N 1
ATOM 3933 C CA . ASN B 1 184 ? 15.139 -15.64 -0.507 1 97.23 184 ASN B CA 1
ATOM 3934 C C . ASN B 1 184 ? 13.967 -15.213 -1.387 1 97.23 184 ASN B C 1
ATOM 3936 O O . ASN B 1 184 ? 14.041 -15.305 -2.614 1 97.23 184 ASN B O 1
ATOM 3940 N N . SER B 1 185 ? 12.86 -14.749 -0.792 1 96.74 185 SER B N 1
ATOM 3941 C CA . SER B 1 185 ? 11.632 -14.44 -1.517 1 96.74 185 SER B CA 1
ATOM 3942 C C . SER B 1 185 ? 11.789 -13.176 -2.356 1 96.74 185 SER B C 1
ATOM 3944 O O . SER B 1 185 ? 10.947 -12.883 -3.208 1 96.74 185 SER B O 1
ATOM 3946 N N . GLY B 1 186 ? 12.849 -12.428 -2.198 1 97.02 186 GLY B N 1
ATOM 3947 C CA . GLY B 1 186 ? 13.062 -11.2 -2.947 1 97.02 186 GLY B CA 1
ATOM 3948 C C . GLY B 1 186 ? 14.135 -11.329 -4.012 1 97.02 186 GLY B C 1
ATOM 3949 O O . GLY B 1 186 ? 14.515 -10.339 -4.641 1 97.02 186 GLY B O 1
ATOM 3950 N N . THR B 1 187 ? 14.642 -12.56 -4.293 1 97.95 187 THR B N 1
ATOM 3951 C CA . THR B 1 187 ? 15.814 -12.7 -5.151 1 97.95 187 THR B CA 1
ATOM 3952 C C . THR B 1 187 ? 15.459 -13.446 -6.434 1 97.95 187 THR B C 1
ATOM 3954 O O . THR B 1 187 ? 16.287 -13.561 -7.34 1 97.95 187 THR B O 1
ATOM 3957 N N . GLY B 1 188 ? 14.25 -13.927 -6.545 1 98.1 188 GLY B N 1
ATOM 3958 C CA . GLY B 1 188 ? 13.883 -14.889 -7.572 1 98.1 188 GLY B CA 1
ATOM 3959 C C . GLY B 1 188 ? 14.116 -14.376 -8.981 1 98.1 188 GLY B C 1
ATOM 3960 O O . GLY B 1 188 ? 14.648 -15.095 -9.829 1 98.1 188 GLY B O 1
ATOM 3961 N N . PHE B 1 189 ? 13.78 -13.145 -9.264 1 98.75 189 PHE B N 1
ATOM 3962 C CA . PHE B 1 189 ? 13.838 -12.657 -10.637 1 98.75 189 PHE B CA 1
ATOM 3963 C C . PHE B 1 189 ? 15.257 -12.235 -11.001 1 98.75 189 PHE B C 1
ATOM 3965 O O . PHE B 1 189 ? 15.641 -12.276 -12.172 1 98.75 189 PHE B O 1
ATOM 3972 N N . LEU B 1 190 ? 16.056 -11.81 -9.986 1 98.67 190 LEU B N 1
ATOM 3973 C CA . LEU B 1 190 ? 17.474 -11.615 -10.27 1 98.67 190 LEU B CA 1
ATOM 3974 C C . LEU B 1 190 ? 18.152 -12.943 -10.589 1 98.67 190 LEU B C 1
ATOM 3976 O O . LEU B 1 190 ? 19.002 -13.013 -11.479 1 98.67 190 LEU B O 1
ATOM 3980 N N . GLN B 1 191 ? 17.809 -14.004 -9.875 1 98.64 191 GLN B N 1
ATOM 3981 C CA . GLN B 1 191 ? 18.324 -15.338 -10.169 1 98.64 191 GLN B CA 1
ATOM 3982 C C . GLN B 1 191 ? 17.988 -15.755 -11.598 1 98.64 191 GLN B C 1
ATOM 3984 O O . GLN B 1 191 ? 18.842 -16.282 -12.314 1 98.64 191 GLN B O 1
ATOM 3989 N N . ILE B 1 192 ? 16.805 -15.502 -12.006 1 98.61 192 ILE B N 1
ATOM 3990 C CA . ILE B 1 192 ? 16.365 -15.84 -13.355 1 98.61 192 ILE B CA 1
ATOM 3991 C C . ILE B 1 192 ? 17.157 -15.027 -14.376 1 98.61 192 ILE B C 1
ATOM 3993 O O . ILE B 1 192 ? 17.597 -15.561 -15.397 1 98.61 192 ILE B O 1
ATOM 3997 N N . ALA B 1 193 ? 17.306 -13.722 -14.11 1 98.56 193 ALA B N 1
ATOM 3998 C CA . ALA B 1 193 ? 18.093 -12.87 -14.997 1 98.56 193 ALA B CA 1
ATOM 3999 C C . ALA B 1 193 ? 19.501 -13.427 -15.187 1 98.56 193 ALA B C 1
ATOM 4001 O O . ALA B 1 193 ? 20.016 -13.463 -16.307 1 98.56 193 ALA B O 1
ATOM 4002 N N . ASN B 1 194 ? 20.115 -13.853 -14.101 1 98.38 194 ASN B N 1
ATOM 4003 C CA . ASN B 1 194 ? 21.46 -14.415 -14.154 1 98.38 194 ASN B CA 1
ATOM 4004 C C . ASN B 1 194 ? 21.494 -15.713 -14.957 1 98.38 194 ASN B C 1
ATOM 4006 O O . ASN B 1 194 ? 22.43 -15.949 -15.724 1 98.38 194 ASN B O 1
ATOM 4010 N N . ASP B 1 195 ? 20.523 -16.569 -14.759 1 97.53 195 ASP B N 1
ATOM 4011 C CA . ASP B 1 195 ? 20.427 -17.807 -15.527 1 97.53 195 ASP B CA 1
ATOM 4012 C C . ASP B 1 195 ? 20.28 -17.517 -17.019 1 97.53 195 ASP B C 1
ATOM 4014 O O . ASP B 1 195 ? 20.881 -18.201 -17.851 1 97.53 195 ASP B O 1
ATOM 4018 N N . CYS B 1 196 ? 19.438 -16.563 -17.36 1 96.74 196 CYS B N 1
ATOM 4019 C CA . CYS B 1 196 ? 19.252 -16.176 -18.754 1 96.74 196 CYS B CA 1
ATOM 4020 C C . CYS B 1 196 ? 20.562 -15.698 -19.367 1 96.74 196 CYS B C 1
ATOM 4022 O O . CYS B 1 196 ? 20.916 -16.098 -20.478 1 96.74 196 CYS B O 1
ATOM 4024 N N . LYS B 1 197 ? 21.245 -14.88 -18.624 1 96.58 197 LYS B N 1
ATOM 4025 C CA . LYS B 1 197 ? 22.536 -14.387 -19.096 1 96.58 197 LYS B CA 1
ATOM 4026 C C . LYS B 1 197 ? 23.509 -15.537 -19.336 1 96.58 197 LYS B C 1
ATOM 4028 O O . LYS B 1 197 ? 24.18 -15.585 -20.369 1 96.58 197 LYS B O 1
ATOM 4033 N N . ALA B 1 198 ? 23.564 -16.459 -18.474 1 96.31 198 ALA B N 1
ATOM 4034 C CA . ALA B 1 198 ? 24.468 -17.603 -18.558 1 96.31 198 ALA B CA 1
ATOM 4035 C C . ALA B 1 198 ? 24.126 -18.485 -19.756 1 96.31 198 ALA B C 1
ATOM 4037 O O . ALA B 1 198 ? 25.011 -19.101 -20.354 1 96.31 198 ALA B O 1
ATOM 4038 N N . SER B 1 199 ? 22.883 -18.515 -20.106 1 93.19 199 SER B N 1
ATOM 4039 C CA . SER B 1 199 ? 22.43 -19.374 -21.194 1 93.19 199 SER B CA 1
ATOM 4040 C C . SER B 1 199 ? 22.258 -18.584 -22.488 1 93.19 199 SER B C 1
ATOM 4042 O O . SER B 1 199 ? 21.698 -19.092 -23.461 1 93.19 199 SER B O 1
ATOM 4044 N N . GLU B 1 200 ? 22.56 -17.245 -22.483 1 92.43 200 GLU B N 1
ATOM 4045 C CA . GLU B 1 200 ? 22.467 -16.355 -23.637 1 92.43 200 GLU B CA 1
ATOM 4046 C C . GLU B 1 200 ? 21.032 -16.261 -24.147 1 92.43 200 GLU B C 1
ATOM 4048 O O . GLU B 1 200 ? 20.787 -16.373 -25.35 1 92.43 200 GLU B O 1
ATOM 4053 N N . LYS B 1 201 ? 20.124 -16.259 -23.255 1 92.71 201 LYS B N 1
ATOM 4054 C CA . LYS B 1 201 ? 18.71 -16.036 -23.54 1 92.71 201 LYS B CA 1
ATOM 4055 C C . LYS B 1 201 ? 18.264 -14.655 -23.066 1 92.71 201 LYS B C 1
ATOM 4057 O O . LYS B 1 201 ? 18.855 -14.09 -22.143 1 92.71 201 LYS B O 1
ATOM 4062 N N . PRO B 1 202 ? 17.297 -14.124 -23.688 1 94.72 202 PRO B N 1
ATOM 4063 C CA . PRO B 1 202 ? 16.802 -12.827 -23.219 1 94.72 202 PRO B CA 1
ATOM 4064 C C . PRO B 1 202 ? 16.047 -12.927 -21.896 1 94.72 202 PRO B C 1
ATOM 4066 O O . PRO B 1 202 ? 15.312 -13.893 -21.672 1 94.72 202 PRO B O 1
ATOM 4069 N N . PHE B 1 203 ? 16.296 -12.034 -21.026 1 97.31 203 PHE B N 1
ATOM 4070 C CA . PHE B 1 203 ? 15.489 -11.849 -19.826 1 97.31 203 PHE B CA 1
ATOM 4071 C C . PHE B 1 203 ? 14.349 -10.87 -20.086 1 97.31 203 PHE B C 1
ATOM 4073 O O . PHE B 1 203 ? 14.583 -9.677 -20.29 1 97.31 203 PHE B O 1
ATOM 4080 N N . ARG B 1 204 ? 13.145 -11.349 -20.145 1 97.68 204 ARG B N 1
ATOM 4081 C CA . ARG B 1 204 ? 11.967 -10.52 -20.385 1 97.68 204 ARG B CA 1
ATOM 4082 C C . ARG B 1 204 ? 11.052 -10.503 -19.165 1 97.68 204 ARG B C 1
ATOM 4084 O O . ARG B 1 204 ? 10.389 -11.498 -18.866 1 97.68 204 ARG B O 1
ATOM 4091 N N . TYR B 1 205 ? 11.057 -9.421 -18.511 1 98.54 205 TYR B N 1
ATOM 4092 C CA . TYR B 1 205 ? 10.376 -9.275 -17.23 1 98.54 205 TYR B CA 1
ATOM 4093 C C . TYR B 1 205 ? 9.581 -7.976 -17.18 1 98.54 205 TYR B C 1
ATOM 4095 O O . TYR B 1 205 ? 10.119 -6.9 -17.454 1 98.54 205 TYR B O 1
ATOM 4103 N N . MET B 1 206 ? 8.264 -8.058 -16.869 1 98.61 206 MET B N 1
ATOM 4104 C CA . MET B 1 206 ? 7.402 -6.886 -16.744 1 98.61 206 MET B CA 1
ATOM 4105 C C . MET B 1 206 ? 6.619 -6.923 -15.436 1 98.61 206 MET B C 1
ATOM 4107 O O . MET B 1 206 ? 5.513 -7.463 -15.385 1 98.61 206 MET B O 1
ATOM 4111 N N . PRO B 1 207 ? 7.169 -6.292 -14.433 1 98.69 207 PRO B N 1
ATOM 4112 C CA . PRO B 1 207 ? 6.383 -6.154 -13.205 1 98.69 207 PRO B CA 1
ATOM 4113 C C . PRO B 1 207 ? 5.308 -5.075 -13.31 1 98.69 207 PRO B C 1
ATOM 4115 O O . PRO B 1 207 ? 5.548 -4.014 -13.891 1 98.69 207 PRO B O 1
ATOM 4118 N N . VAL B 1 208 ? 4.137 -5.361 -12.823 1 98.68 208 VAL B N 1
ATOM 4119 C CA . VAL B 1 208 ? 2.983 -4.469 -12.818 1 98.68 208 VAL B CA 1
ATOM 4120 C C . VAL B 1 208 ? 2.545 -4.197 -11.381 1 98.68 208 VAL B C 1
ATOM 4122 O O . VAL B 1 208 ? 2.316 -5.131 -10.608 1 98.68 208 VAL B O 1
ATOM 4125 N N . GLY B 1 209 ? 2.444 -2.894 -11.029 1 98.33 209 GLY B N 1
ATOM 4126 C CA . GLY B 1 209 ? 1.977 -2.532 -9.7 1 98.33 209 GLY B CA 1
ATOM 4127 C C . GLY B 1 209 ? 3.104 -2.209 -8.738 1 98.33 209 GLY B C 1
ATOM 4128 O O . GLY B 1 209 ? 2.906 -2.199 -7.522 1 98.33 209 GLY B O 1
ATOM 4129 N N . ILE B 1 210 ? 4.282 -1.934 -9.249 1 98.51 210 ILE B N 1
ATOM 4130 C CA . ILE B 1 210 ? 5.45 -1.624 -8.433 1 98.51 210 ILE B CA 1
ATOM 4131 C C . ILE B 1 210 ? 5.165 -0.398 -7.568 1 98.51 210 ILE B C 1
ATOM 4133 O O . ILE B 1 210 ? 4.723 0.637 -8.073 1 98.51 210 ILE B O 1
ATOM 4137 N N . GLN B 1 211 ? 5.416 -0.573 -6.311 1 97.7 211 GLN B N 1
ATOM 4138 C CA . GLN B 1 211 ? 5.136 0.511 -5.376 1 97.7 211 GLN B CA 1
ATOM 4139 C C . GLN B 1 211 ? 6.423 1.203 -4.934 1 97.7 211 GLN B C 1
ATOM 4141 O O . GLN B 1 211 ? 7.346 0.552 -4.44 1 97.7 211 GLN B O 1
ATOM 4146 N N . LEU B 1 212 ? 6.474 2.456 -5.103 1 96.56 212 LEU B N 1
ATOM 4147 C CA . LEU B 1 212 ? 7.664 3.245 -4.806 1 96.56 212 LEU B CA 1
ATOM 4148 C C . LEU B 1 212 ? 8.032 3.139 -3.33 1 96.56 212 LEU B C 1
ATOM 4150 O O . LEU B 1 212 ? 9.213 3.047 -2.985 1 96.56 212 LEU B O 1
ATOM 4154 N N . ASN B 1 213 ? 7.074 3.06 -2.466 1 96.21 213 ASN B N 1
ATOM 4155 C CA . ASN B 1 213 ? 7.312 3.072 -1.027 1 96.21 213 ASN B CA 1
ATOM 4156 C C . ASN B 1 213 ? 7.675 1.683 -0.508 1 96.21 213 ASN B C 1
ATOM 4158 O O . ASN B 1 213 ? 7.797 1.481 0.702 1 96.21 213 ASN B O 1
ATOM 4162 N N . SER B 1 214 ? 7.877 0.73 -1.415 1 96.01 214 SER B N 1
ATOM 4163 C CA . SER B 1 214 ? 8.241 -0.626 -1.016 1 96.01 214 SER B CA 1
ATOM 4164 C C . SER B 1 214 ? 9.529 -1.075 -1.697 1 96.01 214 SER B C 1
ATOM 4166 O O . SER B 1 214 ? 9.939 -2.23 -1.561 1 96.01 214 SER B O 1
ATOM 4168 N N . ASN B 1 215 ? 10.136 -0.201 -2.464 1 97.19 215 ASN B N 1
ATOM 4169 C CA . ASN B 1 215 ? 11.351 -0.527 -3.203 1 97.19 215 ASN B CA 1
ATOM 4170 C C . ASN B 1 215 ? 12.408 0.563 -3.051 1 97.19 215 ASN B C 1
ATOM 4172 O O . ASN B 1 215 ? 12.13 1.741 -3.28 1 97.19 215 ASN B O 1
ATOM 4176 N N . THR B 1 216 ? 13.599 0.17 -2.712 1 97.22 216 THR B N 1
ATOM 4177 C CA . THR B 1 216 ? 14.688 1.135 -2.601 1 97.22 216 THR B CA 1
ATOM 4178 C C . THR B 1 216 ? 15.116 1.628 -3.98 1 97.22 216 THR B C 1
ATOM 4180 O O . THR B 1 216 ? 14.811 0.996 -4.994 1 97.22 216 THR B O 1
ATOM 4183 N N . ARG B 1 217 ? 15.871 2.722 -4.069 1 96.91 217 ARG B N 1
ATOM 4184 C CA . ARG B 1 217 ? 16.41 3.255 -5.316 1 96.91 217 ARG B CA 1
ATOM 4185 C C . ARG B 1 217 ? 17.274 2.218 -6.026 1 96.91 217 ARG B C 1
ATOM 4187 O O . ARG B 1 217 ? 17.279 2.144 -7.257 1 96.91 217 ARG B O 1
ATOM 4194 N N . TYR B 1 218 ? 17.946 1.387 -5.248 1 97.15 218 TYR B N 1
ATOM 4195 C CA . TYR B 1 218 ? 18.826 0.353 -5.781 1 97.15 218 TYR B CA 1
ATOM 4196 C C . TYR B 1 218 ? 18.057 -0.607 -6.681 1 97.15 218 TYR B C 1
ATOM 4198 O O . TYR B 1 218 ? 18.561 -1.025 -7.726 1 97.15 218 TYR B O 1
ATOM 4206 N N . LEU B 1 219 ? 16.901 -0.924 -6.306 1 97.9 219 LEU B N 1
ATOM 4207 C CA . LEU B 1 219 ? 16.115 -1.892 -7.063 1 97.9 219 LEU B CA 1
ATOM 4208 C C . LEU B 1 219 ? 15.636 -1.292 -8.381 1 97.9 219 LEU B C 1
ATOM 4210 O O . LEU B 1 219 ? 15.534 -1.997 -9.388 1 97.9 219 LEU B O 1
ATOM 4214 N N . PHE B 1 220 ? 15.35 -0.021 -8.358 1 98.23 220 PHE B N 1
ATOM 4215 C CA . PHE B 1 220 ? 15.015 0.656 -9.605 1 98.23 220 PHE B CA 1
ATOM 4216 C C . PHE B 1 220 ? 16.213 0.68 -10.547 1 98.23 220 PHE B C 1
ATOM 4218 O O . PHE B 1 220 ? 16.069 0.447 -11.749 1 98.23 220 PHE B O 1
ATOM 4225 N N . ASP B 1 221 ? 17.362 0.944 -9.997 1 97.73 221 ASP B N 1
ATOM 4226 C CA . ASP B 1 221 ? 18.589 0.938 -10.788 1 97.73 221 ASP B CA 1
ATOM 4227 C C . ASP B 1 221 ? 18.861 -0.447 -11.37 1 97.73 221 ASP B C 1
ATOM 4229 O O . ASP B 1 221 ? 19.246 -0.572 -12.534 1 97.73 221 ASP B O 1
ATOM 4233 N N . THR B 1 222 ? 18.679 -1.442 -10.556 1 98.17 222 THR B N 1
ATOM 4234 C CA . THR B 1 222 ? 18.87 -2.816 -11.009 1 98.17 222 THR B CA 1
ATOM 4235 C C . THR B 1 222 ? 17.909 -3.149 -12.147 1 98.17 222 THR B C 1
ATOM 4237 O O . THR B 1 222 ? 18.316 -3.714 -13.164 1 98.17 222 THR B O 1
ATOM 4240 N N . ALA B 1 223 ? 16.654 -2.8 -11.986 1 98.58 223 ALA B N 1
ATOM 4241 C CA . ALA B 1 223 ? 15.658 -3.035 -13.028 1 98.58 223 ALA B CA 1
ATOM 4242 C C . ALA B 1 223 ? 16.05 -2.339 -14.328 1 98.58 223 ALA B C 1
ATOM 4244 O O . ALA B 1 223 ? 15.986 -2.939 -15.404 1 98.58 223 ALA B O 1
ATOM 4245 N N . ALA B 1 224 ? 16.473 -1.099 -14.217 1 98.09 224 ALA B N 1
ATOM 4246 C CA . ALA B 1 224 ? 16.899 -0.335 -15.386 1 98.09 224 ALA B CA 1
ATOM 4247 C C . ALA B 1 224 ? 18.09 -0.999 -16.071 1 98.09 224 ALA B C 1
ATOM 4249 O O . ALA B 1 224 ? 18.132 -1.098 -17.3 1 98.09 224 ALA B O 1
ATOM 4250 N N . GLY B 1 225 ? 19.042 -1.461 -15.295 1 98.09 225 GLY B N 1
ATOM 4251 C CA . GLY B 1 225 ? 20.225 -2.121 -15.823 1 98.09 225 GLY B CA 1
ATOM 4252 C C . GLY B 1 225 ? 19.911 -3.407 -16.564 1 98.09 225 GLY B C 1
ATOM 4253 O O . GLY B 1 225 ? 20.636 -3.793 -17.483 1 98.09 225 GLY B O 1
ATOM 4254 N N . LEU B 1 226 ? 18.789 -4.016 -16.242 1 98.05 226 LEU B N 1
ATOM 4255 C CA . LEU B 1 226 ? 18.391 -5.279 -16.855 1 98.05 226 LEU B CA 1
ATOM 4256 C C . LEU B 1 226 ? 17.43 -5.041 -18.015 1 98.05 226 LEU B C 1
ATOM 4258 O O . LEU B 1 226 ? 16.937 -5.993 -18.624 1 98.05 226 LEU B O 1
ATOM 4262 N N . GLY B 1 227 ? 17.056 -3.728 -18.242 1 97.03 227 GLY B N 1
ATOM 4263 C CA . GLY B 1 227 ? 16.141 -3.398 -19.323 1 97.03 227 GLY B CA 1
ATOM 4264 C C . GLY B 1 227 ? 14.691 -3.691 -18.988 1 97.03 227 GLY B C 1
ATOM 4265 O O . GLY B 1 227 ? 13.866 -3.874 -19.886 1 97.03 227 GLY B O 1
ATOM 4266 N N . VAL B 1 228 ? 14.35 -3.746 -17.728 1 97.42 228 VAL B N 1
ATOM 4267 C CA . VAL B 1 228 ? 13.005 -4.069 -17.264 1 97.42 228 VAL B CA 1
ATOM 4268 C C . VAL B 1 228 ? 12.109 -2.837 -17.377 1 97.42 228 VAL B C 1
ATOM 4270 O O . VAL B 1 228 ? 12.438 -1.772 -16.85 1 97.42 228 VAL B O 1
ATOM 4273 N N . LYS B 1 229 ? 11.007 -2.989 -18.065 1 94.76 229 LYS B N 1
ATOM 4274 C CA . LYS B 1 229 ? 9.95 -1.982 -18.06 1 94.76 229 LYS B CA 1
ATOM 4275 C C . LYS B 1 229 ? 8.835 -2.359 -17.089 1 94.76 229 LYS B C 1
ATOM 4277 O O . LYS B 1 229 ? 8.294 -3.465 -17.156 1 94.76 229 LYS B O 1
ATOM 4282 N N . HIS B 1 230 ? 8.558 -1.445 -16.247 1 97.99 230 HIS B N 1
ATOM 4283 C CA . HIS B 1 230 ? 7.556 -1.748 -15.232 1 97.99 230 HIS B CA 1
ATOM 4284 C C . HIS B 1 230 ? 6.391 -0.766 -15.295 1 97.99 230 HIS B C 1
ATOM 4286 O O . HIS B 1 230 ? 6.514 0.312 -15.88 1 97.99 230 HIS B O 1
ATOM 4292 N N . ILE B 1 231 ? 5.291 -1.144 -14.798 1 98.3 231 ILE B N 1
ATOM 4293 C CA . ILE B 1 231 ? 4.124 -0.288 -14.617 1 98.3 231 ILE B CA 1
ATOM 4294 C C . ILE B 1 231 ? 3.95 0.041 -13.136 1 98.3 231 ILE B C 1
ATOM 4296 O O . ILE B 1 231 ? 3.621 -0.836 -12.333 1 98.3 231 ILE B O 1
ATOM 4300 N N . PRO B 1 232 ? 4.161 1.267 -12.76 1 97.66 232 PRO B N 1
ATOM 4301 C CA . PRO B 1 232 ? 3.999 1.644 -11.354 1 97.66 232 PRO B CA 1
ATOM 4302 C C . PRO B 1 232 ? 2.55 1.558 -10.882 1 97.66 232 PRO B C 1
ATOM 4304 O O . PRO B 1 232 ? 1.627 1.798 -11.665 1 97.66 232 PRO B O 1
ATOM 4307 N N . ALA B 1 233 ? 2.381 1.273 -9.613 1 97.28 233 ALA B N 1
ATOM 4308 C CA . ALA B 1 233 ? 1.048 1.229 -9.018 1 97.28 233 ALA B CA 1
ATOM 4309 C C . ALA B 1 233 ? 0.327 2.563 -9.191 1 97.28 233 ALA B C 1
ATOM 4311 O O . ALA B 1 233 ? -0.887 2.596 -9.406 1 97.28 233 ALA B O 1
ATOM 4312 N N . GLU B 1 234 ? 1.008 3.646 -9.157 1 94.22 234 GLU B N 1
ATOM 4313 C CA . GLU B 1 234 ? 0.43 4.985 -9.223 1 94.22 234 GLU B CA 1
ATOM 4314 C C . GLU B 1 234 ? -0.157 5.266 -10.603 1 94.22 234 GLU B C 1
ATOM 4316 O O . GLU B 1 234 ? -0.975 6.174 -10.763 1 94.22 234 GLU B O 1
ATOM 4321 N N . GLN B 1 235 ? 0.29 4.525 -11.558 1 94.52 235 GLN B N 1
ATOM 4322 C CA . GLN B 1 235 ? -0.184 4.733 -12.922 1 94.52 235 GLN B CA 1
ATOM 4323 C C . GLN B 1 235 ? -1.222 3.684 -13.31 1 94.52 235 GLN B C 1
ATOM 4325 O O . GLN B 1 235 ? -1.837 3.776 -14.374 1 94.52 235 GLN B O 1
ATOM 4330 N N . PHE B 1 236 ? -1.415 2.727 -12.453 1 95.73 236 PHE B N 1
ATOM 4331 C CA . PHE B 1 236 ? -2.356 1.654 -12.753 1 95.73 236 PHE B CA 1
ATOM 4332 C C . PHE B 1 236 ? -3.785 2.087 -12.449 1 95.73 236 PHE B C 1
ATOM 4334 O O . PHE B 1 236 ? -4.334 1.742 -11.4 1 95.73 236 PHE B O 1
ATOM 4341 N N . MET B 1 237 ? -4.372 2.869 -13.312 1 92.86 237 MET B N 1
ATOM 4342 C CA . MET B 1 237 ? -5.735 3.367 -13.156 1 92.86 237 MET B CA 1
ATOM 4343 C C . MET B 1 237 ? -6.463 3.39 -14.496 1 92.86 237 MET B C 1
ATOM 4345 O O . MET B 1 237 ? -5.829 3.415 -15.552 1 92.86 237 MET B O 1
ATOM 4349 N N . VAL B 1 238 ? -7.746 3.502 -14.459 1 91.51 238 VAL B N 1
ATOM 4350 C CA . VAL B 1 238 ? -8.606 3.358 -15.629 1 91.51 238 VAL B CA 1
ATOM 4351 C C . VAL B 1 238 ? -8.342 4.499 -16.609 1 91.51 238 VAL B C 1
ATOM 4353 O O . VAL B 1 238 ? -8.403 4.307 -17.826 1 91.51 238 VAL B O 1
ATOM 4356 N N . SER B 1 239 ? -7.937 5.664 -16.112 1 91.49 239 SER B N 1
ATOM 4357 C CA . SER B 1 239 ? -7.678 6.795 -16.997 1 91.49 239 SER B CA 1
ATOM 4358 C C . SER B 1 239 ? -6.448 6.548 -17.864 1 91.49 239 SER B C 1
ATOM 4360 O O . SER B 1 239 ? -6.246 7.227 -18.873 1 91.49 239 SER B O 1
ATOM 4362 N N . GLU B 1 240 ? -5.639 5.553 -17.468 1 93.98 240 GLU B N 1
ATOM 4363 C CA . GLU B 1 240 ? -4.43 5.215 -18.213 1 93.98 240 GLU B CA 1
ATOM 4364 C C . GLU B 1 240 ? -4.577 3.874 -18.925 1 93.98 240 GLU B C 1
ATOM 4366 O O . GLU B 1 240 ? -3.584 3.277 -19.348 1 93.98 240 GLU B O 1
ATOM 4371 N N . GLN B 1 241 ? -5.755 3.391 -19.074 1 95.11 241 GLN B N 1
ATOM 4372 C CA . GLN B 1 241 ? -6.018 2.027 -19.52 1 95.11 241 GLN B CA 1
ATOM 4373 C C . GLN B 1 241 ? -5.437 1.781 -20.91 1 95.11 241 GLN B C 1
ATOM 4375 O O . GLN B 1 241 ? -4.912 0.701 -21.187 1 95.11 241 GLN B O 1
ATOM 4380 N N . GLU B 1 242 ? -5.51 2.717 -21.857 1 96.44 242 GLU B N 1
ATOM 4381 C CA . GLU B 1 242 ? -5.006 2.522 -23.213 1 96.44 242 GLU B CA 1
ATOM 4382 C C . GLU B 1 242 ? -3.487 2.372 -23.222 1 96.44 242 GLU B C 1
ATOM 4384 O O . GLU B 1 242 ? -2.949 1.492 -23.898 1 96.44 242 GLU B O 1
ATOM 4389 N N . LYS B 1 243 ? -2.871 3.227 -22.472 1 97.21 243 LYS B N 1
ATOM 4390 C CA . LYS B 1 243 ? -1.416 3.171 -22.366 1 97.21 243 LYS B CA 1
ATOM 4391 C C . LYS B 1 243 ? -0.958 1.844 -21.769 1 97.21 243 LYS B C 1
ATOM 4393 O O . LYS B 1 243 ? -0.018 1.223 -22.269 1 97.21 243 LYS B O 1
ATOM 4398 N N . ILE B 1 244 ? -1.593 1.399 -20.747 1 97.69 244 ILE B N 1
ATOM 4399 C CA . ILE B 1 244 ? -1.259 0.151 -20.069 1 97.69 244 ILE B CA 1
ATOM 4400 C C . ILE B 1 244 ? -1.497 -1.027 -21.011 1 97.69 244 ILE B C 1
ATOM 4402 O O . ILE B 1 244 ? -0.642 -1.906 -21.145 1 97.69 244 ILE B O 1
ATOM 4406 N N . ARG B 1 245 ? -2.634 -1.027 -21.657 1 96.86 245 ARG B N 1
ATOM 4407 C CA . ARG B 1 245 ? -2.973 -2.085 -22.603 1 96.86 245 ARG B CA 1
ATOM 4408 C C . ARG B 1 245 ? -1.906 -2.215 -23.685 1 96.86 245 ARG B C 1
ATOM 4410 O O . ARG B 1 245 ? -1.447 -3.32 -23.981 1 96.86 245 ARG B O 1
ATOM 4417 N N . LEU B 1 246 ? -1.486 -1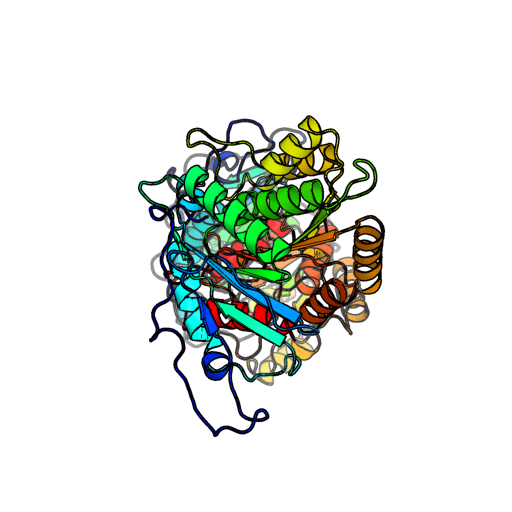.112 -24.257 1 97.66 246 LEU B N 1
ATOM 4418 C CA . LEU B 1 246 ? -0.503 -1.12 -25.336 1 97.66 246 LEU B CA 1
ATOM 4419 C C . LEU B 1 246 ? 0.838 -1.655 -24.846 1 97.66 246 LEU B C 1
ATOM 4421 O O . LEU B 1 246 ? 1.493 -2.432 -25.544 1 97.66 246 LEU B O 1
ATOM 4425 N N . GLN B 1 247 ? 1.228 -1.288 -23.684 1 97.92 247 GLN B N 1
ATOM 4426 C CA . GLN B 1 247 ? 2.487 -1.755 -23.113 1 97.92 247 GLN B CA 1
ATOM 4427 C C . GLN B 1 247 ? 2.465 -3.265 -22.896 1 97.92 247 GLN B C 1
ATOM 4429 O O . GLN B 1 247 ? 3.43 -3.959 -23.223 1 97.92 247 GLN B O 1
ATOM 4434 N N . VAL B 1 248 ? 1.403 -3.736 -22.347 1 98.18 248 VAL B N 1
ATOM 4435 C CA . VAL B 1 248 ? 1.267 -5.158 -22.048 1 98.18 248 VAL B CA 1
ATOM 4436 C C . VAL B 1 248 ? 1.201 -5.956 -23.349 1 98.18 248 VAL B C 1
ATOM 4438 O O . VAL B 1 248 ? 1.859 -6.991 -23.483 1 98.18 248 VAL B O 1
ATOM 4441 N N . GLU B 1 249 ? 0.483 -5.464 -24.312 1 97.8 249 GLU B N 1
ATOM 4442 C CA . GLU B 1 249 ? 0.353 -6.14 -25.599 1 97.8 249 GLU B CA 1
ATOM 4443 C C . GLU B 1 249 ? 1.697 -6.218 -26.319 1 97.8 249 GLU B C 1
ATOM 4445 O O . GLU B 1 249 ? 2.026 -7.243 -26.921 1 97.8 249 GLU B O 1
ATOM 4450 N N . GLU B 1 250 ? 2.389 -5.125 -26.302 1 97.96 250 GLU B N 1
ATOM 4451 C CA . GLU B 1 250 ? 3.71 -5.116 -26.924 1 97.96 250 GLU B CA 1
ATOM 4452 C C . GLU B 1 250 ? 4.637 -6.135 -26.267 1 97.96 250 GLU B C 1
ATOM 4454 O O . GLU B 1 250 ? 5.383 -6.836 -26.953 1 97.96 250 GLU B O 1
ATOM 4459 N N . PHE B 1 251 ? 4.585 -6.184 -25.012 1 97.85 251 PHE B N 1
ATOM 4460 C CA . PHE B 1 251 ? 5.4 -7.141 -24.273 1 97.85 251 PHE B CA 1
ATOM 4461 C C . PHE B 1 251 ? 5.03 -8.571 -24.65 1 97.85 251 PHE B C 1
ATOM 4463 O O . PHE B 1 251 ? 5.908 -9.401 -24.892 1 97.85 251 PHE B O 1
ATOM 4470 N N . ILE B 1 252 ? 3.761 -8.843 -24.679 1 98 252 ILE B N 1
ATOM 4471 C CA . ILE B 1 252 ? 3.256 -10.171 -25.01 1 98 252 ILE B CA 1
ATOM 4472 C C . ILE B 1 252 ? 3.666 -10.538 -26.435 1 98 252 ILE B C 1
ATOM 4474 O O . ILE B 1 252 ? 4.107 -11.661 -26.691 1 98 252 ILE B O 1
ATOM 4478 N N . ALA B 1 253 ? 3.554 -9.592 -27.353 1 96.8 253 ALA B N 1
ATOM 4479 C CA . ALA B 1 253 ? 3.894 -9.837 -28.752 1 96.8 253 ALA B CA 1
ATOM 4480 C C . ALA B 1 253 ? 5.357 -10.245 -28.897 1 96.8 253 ALA B C 1
ATOM 4482 O O . ALA B 1 253 ? 5.699 -11.054 -29.763 1 96.8 253 ALA B O 1
ATOM 4483 N N . GLY B 1 254 ? 6.192 -9.73 -28.055 1 95.16 254 GLY B N 1
ATOM 4484 C CA . GLY B 1 254 ? 7.619 -9.999 -28.143 1 95.16 254 GLY B CA 1
ATOM 4485 C C . GLY B 1 254 ? 8.03 -11.277 -27.437 1 95.16 254 GLY B C 1
ATOM 4486 O O . GLY B 1 254 ? 9.207 -11.643 -27.44 1 95.16 254 GLY B O 1
ATOM 4487 N N . SER B 1 255 ? 7.1 -12.014 -26.849 1 95.41 255 SER B N 1
ATOM 4488 C CA . SER B 1 255 ? 7.372 -13.243 -26.111 1 95.41 255 SER B CA 1
ATOM 4489 C C . SER B 1 255 ? 6.691 -14.442 -26.762 1 95.41 255 SER B C 1
ATOM 4491 O O . SER B 1 255 ? 5.565 -14.332 -27.254 1 95.41 255 SER B O 1
ATOM 4493 N N . THR B 1 256 ? 7.365 -15.538 -26.779 1 95.88 256 THR B N 1
ATOM 4494 C CA . THR B 1 256 ? 6.773 -16.771 -27.286 1 95.88 256 THR B CA 1
ATOM 4495 C C . THR B 1 256 ? 5.799 -17.361 -26.27 1 95.88 256 THR B C 1
ATOM 4497 O O . THR B 1 256 ? 4.694 -17.774 -26.628 1 95.88 256 THR B O 1
ATOM 4500 N N . HIS B 1 257 ? 6.227 -17.434 -25.042 1 96.93 257 HIS B N 1
ATOM 4501 C CA . HIS B 1 257 ? 5.434 -17.911 -23.914 1 96.93 257 HIS B CA 1
ATOM 4502 C C . HIS B 1 257 ? 5.366 -16.864 -22.807 1 96.93 257 HIS B C 1
ATOM 4504 O O . HIS B 1 257 ? 6.271 -16.038 -22.672 1 96.93 257 HIS B O 1
ATOM 4510 N N . ILE B 1 258 ? 4.28 -16.921 -22.068 1 98.47 258 ILE B N 1
ATOM 4511 C CA . ILE B 1 258 ? 4.136 -16.012 -20.936 1 98.47 258 ILE B CA 1
ATOM 4512 C C . ILE B 1 258 ? 4.014 -16.814 -19.642 1 98.47 258 ILE B C 1
ATOM 4514 O O . ILE B 1 258 ? 3.185 -17.722 -19.544 1 98.47 258 ILE B O 1
ATOM 4518 N N . TYR B 1 259 ? 4.876 -16.564 -18.687 1 98.7 259 TYR B N 1
ATOM 4519 C CA . TYR B 1 259 ? 4.736 -16.952 -17.289 1 98.7 259 TYR B CA 1
ATOM 4520 C C . TYR B 1 259 ? 4.055 -15.853 -16.482 1 98.7 259 TYR B C 1
ATOM 4522 O O . TYR B 1 259 ? 4.604 -14.76 -16.324 1 98.7 259 TYR B O 1
ATOM 4530 N N . LEU B 1 260 ? 2.837 -16.099 -15.986 1 98.85 260 LEU B N 1
ATOM 4531 C CA . LEU B 1 260 ? 2.069 -15.121 -15.223 1 98.85 260 LEU B CA 1
ATOM 4532 C C . LEU B 1 260 ? 2.158 -15.406 -13.728 1 98.85 260 LEU B C 1
ATOM 4534 O O . LEU B 1 260 ? 1.812 -16.502 -13.279 1 98.85 260 LEU B O 1
ATOM 4538 N N . THR B 1 261 ? 2.664 -14.465 -12.986 1 98.86 261 THR B N 1
ATOM 4539 C CA . THR B 1 261 ? 2.781 -14.638 -11.542 1 98.86 261 THR B CA 1
ATOM 4540 C C . THR B 1 261 ? 2.179 -13.445 -10.804 1 98.86 261 THR B C 1
ATOM 4542 O O . THR B 1 261 ? 2.361 -12.298 -11.215 1 98.86 261 THR B O 1
ATOM 4545 N N . ILE B 1 262 ? 1.408 -13.729 -9.767 1 98.81 262 ILE B N 1
ATOM 4546 C CA . ILE B 1 262 ? 0.768 -12.695 -8.961 1 98.81 262 ILE B CA 1
ATOM 4547 C C . ILE B 1 262 ? 1.193 -12.841 -7.501 1 98.81 262 ILE B C 1
ATOM 4549 O O . ILE B 1 262 ? 0.948 -13.876 -6.878 1 98.81 262 ILE B O 1
ATOM 4553 N N . CYS B 1 263 ? 1.819 -11.864 -7.029 1 98.58 263 CYS B N 1
ATOM 4554 C CA . CYS B 1 263 ? 2.072 -11.767 -5.595 1 98.58 263 CYS B CA 1
ATOM 4555 C C . CYS B 1 263 ? 0.927 -11.053 -4.887 1 98.58 263 CYS B C 1
ATOM 4557 O O . CYS B 1 263 ? 0.611 -9.906 -5.209 1 98.58 263 CYS B O 1
ATOM 4559 N N . MET B 1 264 ? 0.383 -11.61 -3.896 1 98.23 264 MET B N 1
ATOM 4560 C CA . MET B 1 264 ? -0.818 -11.086 -3.25 1 98.23 264 MET B CA 1
ATOM 4561 C C . MET B 1 264 ? -0.532 -9.749 -2.574 1 98.23 264 MET B C 1
ATOM 4563 O O . MET B 1 264 ? -1.452 -8.974 -2.309 1 98.23 264 MET B O 1
ATOM 4567 N N . ASP B 1 265 ? 0.704 -9.468 -2.335 1 97.32 265 ASP B N 1
ATOM 4568 C CA . ASP B 1 265 ? 1.008 -8.228 -1.628 1 97.32 265 ASP B CA 1
ATOM 4569 C C . ASP B 1 265 ? 0.934 -7.027 -2.568 1 97.32 265 ASP B C 1
ATOM 4571 O O . ASP B 1 265 ? 1.139 -5.888 -2.145 1 97.32 265 ASP B O 1
ATOM 4575 N N . VAL B 1 266 ? 0.604 -7.289 -3.877 1 98.39 266 VAL B N 1
ATOM 4576 C CA . VAL B 1 266 ? 0.41 -6.187 -4.814 1 98.39 266 VAL B CA 1
ATOM 4577 C C . VAL B 1 266 ? -0.857 -5.416 -4.45 1 98.39 266 VAL B C 1
ATOM 4579 O O . VAL B 1 266 ? -0.972 -4.224 -4.746 1 98.39 266 VAL B O 1
ATOM 4582 N N . PHE B 1 267 ? -1.761 -6.076 -3.724 1 97.99 267 PHE B N 1
ATOM 4583 C CA . PHE B 1 267 ? -3.066 -5.503 -3.416 1 97.99 267 PHE B CA 1
ATOM 4584 C C . PHE B 1 267 ? -3.03 -4.756 -2.089 1 97.99 267 PHE B C 1
ATOM 4586 O O . PHE B 1 267 ? -2.274 -5.12 -1.185 1 97.99 267 PHE B O 1
ATOM 4593 N N . SER B 1 268 ? -3.88 -3.747 -2.009 1 96.07 268 SER B N 1
ATOM 4594 C CA . SER B 1 268 ? -4.089 -3.058 -0.74 1 96.07 268 SER B CA 1
ATOM 4595 C C . SER B 1 268 ? -4.425 -4.043 0.375 1 96.07 268 SER B C 1
ATOM 4597 O O . SER B 1 268 ? -5.167 -5.003 0.159 1 96.07 268 SER B O 1
ATOM 4599 N N . SER B 1 269 ? -3.933 -3.732 1.54 1 94.64 269 SER B N 1
ATOM 4600 C CA . SER B 1 269 ? -4.114 -4.613 2.69 1 94.64 269 SER B CA 1
ATOM 4601 C C . SER B 1 269 ? -5.586 -4.73 3.07 1 94.64 269 SER B C 1
ATOM 4603 O O . SER B 1 269 ? -5.981 -5.673 3.76 1 94.64 269 SER B O 1
ATOM 4605 N N . SER B 1 270 ? -6.392 -3.79 2.615 1 93.89 270 SER B N 1
ATOM 4606 C CA . SER B 1 270 ? -7.829 -3.863 2.857 1 93.89 270 SER B CA 1
ATOM 4607 C C . SER B 1 270 ? -8.451 -5.054 2.137 1 93.89 270 SER B C 1
ATOM 4609 O O . SER B 1 270 ? -9.475 -5.584 2.573 1 93.89 270 SER B O 1
ATOM 4611 N N . PHE B 1 271 ? -7.773 -5.465 1.096 1 96.07 271 PHE B N 1
ATOM 4612 C CA . PHE B 1 271 ? -8.306 -6.555 0.287 1 96.07 271 PHE B CA 1
ATOM 4613 C C . PHE B 1 271 ? -7.506 -7.834 0.508 1 96.07 271 PHE B C 1
ATOM 4615 O O . PHE B 1 271 ? -8.043 -8.937 0.383 1 96.07 271 PHE B O 1
ATOM 4622 N N . ALA B 1 272 ? -6.273 -7.655 0.83 1 96.98 272 ALA B N 1
ATOM 4623 C CA . ALA B 1 272 ? -5.392 -8.798 1.056 1 96.98 272 ALA B CA 1
ATOM 4624 C C . ALA B 1 272 ? -4.534 -8.59 2.301 1 96.98 272 ALA B C 1
ATOM 4626 O O . ALA B 1 272 ? -3.322 -8.383 2.199 1 96.98 272 ALA B O 1
ATOM 4627 N N . PRO B 1 273 ? -5.087 -8.794 3.446 1 95.99 273 PRO B N 1
ATOM 4628 C CA . PRO B 1 273 ? -4.326 -8.617 4.685 1 95.99 273 PRO B CA 1
ATOM 4629 C C . PRO B 1 273 ? -3.392 -9.79 4.976 1 95.99 273 PRO B C 1
ATOM 4631 O O . PRO B 1 273 ? -2.393 -9.627 5.681 1 95.99 273 PRO B O 1
ATOM 4634 N N . GLY B 1 274 ? -3.71 -10.968 4.484 1 96.55 274 GLY B N 1
ATOM 4635 C CA . GLY B 1 274 ? -2.964 -12.18 4.781 1 96.55 274 GLY B CA 1
ATOM 4636 C C . GLY B 1 274 ? -1.779 -12.392 3.858 1 96.55 274 GLY B C 1
ATOM 4637 O O . GLY B 1 274 ? -1.764 -13.335 3.064 1 96.55 274 GLY B O 1
ATOM 4638 N N . VAL B 1 275 ? -0.725 -11.515 4.019 1 96.5 275 VAL B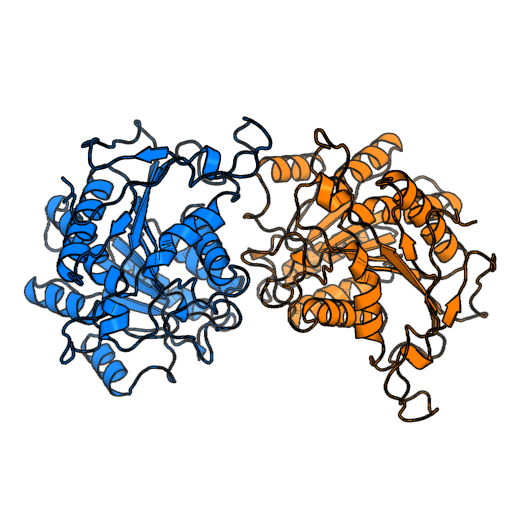 N 1
ATOM 4639 C CA . VAL B 1 275 ? 0.479 -11.61 3.201 1 96.5 275 VAL B CA 1
ATOM 4640 C C . VAL B 1 275 ? 1.715 -11.415 4.076 1 96.5 275 VAL B C 1
ATOM 4642 O O . VAL B 1 275 ? 1.606 -10.995 5.231 1 96.5 275 VAL B O 1
ATOM 4645 N N . SER B 1 276 ? 2.849 -11.667 3.539 1 92.25 276 SER B N 1
ATOM 4646 C CA . SER B 1 276 ? 4.101 -11.583 4.285 1 92.25 276 SER B CA 1
ATOM 4647 C C . SER B 1 276 ? 4.557 -10.136 4.437 1 92.25 276 SER B C 1
ATOM 4649 O O . SER B 1 276 ? 5.272 -9.801 5.385 1 92.25 276 SER B O 1
ATOM 4651 N N . ALA B 1 277 ? 4.215 -9.332 3.49 1 90.53 277 ALA B N 1
ATOM 4652 C CA . ALA B 1 277 ? 4.529 -7.905 3.5 1 90.53 277 ALA B CA 1
ATOM 4653 C C . ALA B 1 277 ? 3.332 -7.077 3.042 1 90.53 277 ALA B C 1
ATOM 4655 O O . ALA B 1 277 ? 3.213 -6.747 1.859 1 90.53 277 ALA B O 1
ATOM 4656 N N . ALA B 1 278 ? 2.622 -6.655 4.005 1 90.88 278 ALA B N 1
ATOM 4657 C CA . ALA B 1 278 ? 1.384 -5.953 3.673 1 90.88 278 ALA B CA 1
ATOM 4658 C C . ALA B 1 278 ? 1.676 -4.591 3.051 1 90.88 278 ALA B C 1
ATOM 4660 O O . ALA B 1 278 ? 2.519 -3.841 3.55 1 90.88 278 ALA B O 1
ATOM 4661 N N . ALA B 1 279 ? 0.948 -4.308 2.003 1 88.51 279 ALA B N 1
ATOM 4662 C CA . ALA B 1 279 ? 1.149 -3.062 1.268 1 88.51 279 ALA B CA 1
ATOM 4663 C C . ALA B 1 279 ? 0.612 -1.869 2.053 1 88.51 279 ALA B C 1
ATOM 4665 O O . ALA B 1 279 ? -0.433 -1.964 2.701 1 88.51 279 ALA B O 1
ATOM 4666 N N . PHE B 1 280 ? 1.293 -0.756 1.9 1 84.08 280 PHE B N 1
ATOM 4667 C CA . PHE B 1 280 ? 0.824 0.497 2.479 1 84.08 280 PHE B CA 1
ATOM 4668 C C . PHE B 1 280 ? -0.336 1.066 1.671 1 84.08 280 PHE B C 1
ATOM 4670 O O . PHE B 1 280 ? -1.319 1.546 2.239 1 84.08 280 PHE B O 1
ATOM 4677 N N . SER B 1 281 ? -0.195 1.034 0.375 1 87.22 281 SER B N 1
ATOM 4678 C CA . SER B 1 281 ? -1.134 1.547 -0.617 1 87.22 281 SER B CA 1
ATOM 4679 C C . SER B 1 281 ? -1.102 0.711 -1.892 1 87.22 281 SER B C 1
ATOM 4681 O O . SER B 1 281 ? -0.639 1.177 -2.935 1 87.22 281 SER B O 1
ATOM 4683 N N . GLY B 1 282 ? -1.704 -0.416 -1.892 1 93.74 282 GLY B N 1
ATOM 4684 C CA . GLY B 1 282 ? -1.636 -1.34 -3.013 1 93.74 282 GLY B CA 1
ATOM 4685 C C . GLY B 1 282 ? -2.797 -1.193 -3.978 1 93.74 282 GLY B C 1
ATOM 4686 O O . GLY B 1 282 ? -3.638 -0.306 -3.816 1 93.74 282 GLY B O 1
ATOM 4687 N N . LEU B 1 283 ? -2.84 -1.998 -5.007 1 97.15 283 LEU B N 1
ATOM 4688 C CA . LEU B 1 283 ? -3.875 -1.989 -6.035 1 97.15 283 LEU B CA 1
ATOM 4689 C C . LEU B 1 283 ? -5.227 -2.384 -5.448 1 97.15 283 LEU B C 1
ATOM 4691 O O . LEU B 1 283 ? -5.288 -3.069 -4.425 1 97.15 283 LEU B O 1
ATOM 4695 N N . ILE B 1 284 ? -6.205 -1.914 -6.07 1 96.04 284 ILE B N 1
ATOM 4696 C CA . ILE B 1 284 ? -7.566 -2.37 -5.809 1 96.04 284 ILE B CA 1
ATOM 4697 C C . ILE B 1 284 ? -7.951 -3.449 -6.819 1 96.04 284 ILE B C 1
ATOM 4699 O O . ILE B 1 284 ? -7.795 -3.261 -8.028 1 96.04 284 ILE B O 1
ATOM 4703 N N . PRO B 1 285 ? -8.323 -4.594 -6.332 1 96.94 285 PRO B N 1
ATOM 4704 C CA . PRO B 1 285 ? -8.783 -5.627 -7.263 1 96.94 285 PRO B CA 1
ATOM 4705 C C . PRO B 1 285 ? -10.175 -5.341 -7.822 1 96.94 285 PRO B C 1
ATOM 4707 O O . PRO B 1 285 ? -11.112 -6.104 -7.576 1 96.94 285 PRO B O 1
ATOM 4710 N N . ASP B 1 286 ? -10.239 -4.334 -8.642 1 95.39 286 ASP B N 1
ATOM 4711 C CA . ASP B 1 286 ? -11.501 -3.862 -9.202 1 95.39 286 ASP B CA 1
ATOM 4712 C C . ASP B 1 286 ? -11.678 -4.343 -10.641 1 95.39 286 ASP B C 1
ATOM 4714 O O . ASP B 1 286 ? -10.947 -5.222 -11.101 1 95.39 286 ASP B O 1
ATOM 4718 N N . ALA B 1 287 ? -12.688 -3.822 -11.373 1 94.64 287 ALA B N 1
ATOM 4719 C CA . ALA B 1 287 ? -13.014 -4.246 -12.732 1 94.64 287 ALA B CA 1
ATOM 4720 C C . ALA B 1 287 ? -11.846 -3.99 -13.681 1 94.64 287 ALA B C 1
ATOM 4722 O O . ALA B 1 287 ? -11.607 -4.771 -14.605 1 94.64 287 ALA B O 1
ATOM 4723 N N . PHE B 1 288 ? -11.144 -2.926 -13.481 1 95.45 288 PHE B N 1
ATOM 4724 C CA . PHE B 1 288 ? -10.018 -2.602 -14.349 1 95.45 288 PHE B CA 1
ATOM 4725 C C . PHE B 1 288 ? -8.902 -3.629 -14.193 1 95.45 288 PHE B C 1
ATOM 4727 O O . PHE B 1 288 ? -8.346 -4.105 -15.185 1 95.45 288 PHE B O 1
ATOM 4734 N N . PHE B 1 289 ? -8.565 -3.954 -12.946 1 97.44 289 PHE B N 1
ATOM 4735 C CA . PHE B 1 289 ? -7.55 -4.97 -12.692 1 97.44 289 PHE B CA 1
ATOM 4736 C C . PHE B 1 289 ? -7.903 -6.275 -13.396 1 97.44 289 PHE B C 1
ATOM 4738 O O . PHE B 1 289 ? -7.077 -6.841 -14.115 1 97.44 289 PHE B O 1
ATOM 4745 N N . PHE B 1 290 ? -9.113 -6.756 -13.19 1 97.07 290 PHE B N 1
ATOM 4746 C CA . PHE B 1 290 ? -9.512 -8.043 -13.747 1 97.07 290 PHE B CA 1
ATOM 4747 C C . PHE B 1 290 ? -9.57 -7.98 -15.269 1 97.07 290 PHE B C 1
ATOM 4749 O O . PHE B 1 290 ? -9.28 -8.967 -15.948 1 97.07 290 PHE B O 1
ATOM 4756 N N . ALA B 1 291 ? -9.908 -6.828 -15.824 1 96.64 291 ALA B N 1
ATOM 4757 C CA . ALA B 1 291 ? -9.858 -6.676 -17.276 1 96.64 291 ALA B CA 1
ATOM 4758 C C . ALA B 1 291 ? -8.433 -6.836 -17.795 1 96.64 291 ALA B C 1
ATOM 4760 O O . ALA B 1 291 ? -8.21 -7.467 -18.832 1 96.64 291 ALA B O 1
ATOM 4761 N N . CYS B 1 292 ? -7.496 -6.295 -17.071 1 97.45 292 CYS B N 1
ATOM 4762 C CA . CYS B 1 292 ? -6.092 -6.424 -17.442 1 97.45 292 CYS B CA 1
ATOM 4763 C C . CYS B 1 292 ? -5.636 -7.876 -17.357 1 97.45 292 CYS B C 1
ATOM 4765 O O . CYS B 1 292 ? -4.996 -8.385 -18.278 1 97.45 292 CYS B O 1
ATOM 4767 N N . LEU B 1 293 ? -6.005 -8.517 -16.268 1 97.78 293 LEU B N 1
ATOM 4768 C CA . LEU B 1 293 ? -5.667 -9.923 -16.076 1 97.78 293 LEU B CA 1
ATOM 4769 C C . LEU B 1 293 ? -6.237 -10.778 -17.203 1 97.78 293 LEU B C 1
ATOM 4771 O O . LEU B 1 293 ? -5.526 -11.601 -17.784 1 97.78 293 LEU B O 1
ATOM 4775 N N . LYS B 1 294 ? -7.454 -10.558 -17.536 1 96.45 294 LYS B N 1
ATOM 4776 C CA . LYS B 1 294 ? -8.13 -11.324 -18.579 1 96.45 294 LYS B CA 1
ATOM 4777 C C . LYS B 1 294 ? -7.482 -11.09 -19.941 1 96.45 294 LYS B C 1
ATOM 4779 O O . LYS B 1 294 ? -7.429 -11.999 -20.772 1 96.45 294 LYS B O 1
ATOM 4784 N N . SER B 1 295 ? -7.057 -9.864 -20.16 1 97.13 295 SER B N 1
ATOM 4785 C CA . SER B 1 295 ? -6.397 -9.564 -21.426 1 97.13 295 SER B CA 1
ATOM 4786 C C . SER B 1 295 ? -5.11 -10.367 -21.581 1 97.13 295 SER B C 1
ATOM 4788 O O . SER B 1 295 ? -4.792 -10.835 -22.676 1 97.13 295 SER B O 1
ATOM 4790 N N . VAL B 1 296 ? -4.348 -10.536 -20.514 1 98.3 296 VAL B N 1
ATOM 4791 C CA . VAL B 1 296 ? -3.127 -11.335 -20.546 1 98.3 296 VAL B CA 1
ATOM 4792 C C . VAL B 1 296 ? -3.47 -12.791 -20.856 1 98.3 296 VAL B C 1
ATOM 4794 O O . VAL B 1 296 ? -2.85 -13.41 -21.724 1 98.3 296 VAL B O 1
ATOM 4797 N N . ILE B 1 297 ? -4.468 -13.293 -20.189 1 97.33 297 ILE B N 1
ATOM 4798 C CA . ILE B 1 297 ? -4.886 -14.681 -20.355 1 97.33 297 ILE B CA 1
ATOM 4799 C C . ILE B 1 297 ? -5.377 -14.904 -21.783 1 97.33 297 ILE B C 1
ATOM 4801 O O . ILE B 1 297 ? -5.071 -15.928 -22.399 1 97.33 297 ILE B O 1
ATOM 4805 N N . ALA B 1 298 ? -6.019 -13.959 -22.355 1 96.17 298 ALA B N 1
ATOM 4806 C CA . ALA B 1 298 ? -6.649 -14.065 -23.669 1 96.17 298 ALA B CA 1
ATOM 4807 C C . ALA B 1 298 ? -5.604 -14.054 -24.781 1 96.17 298 ALA B C 1
ATOM 4809 O O . ALA B 1 298 ? -5.908 -14.383 -25.93 1 96.17 298 ALA B O 1
ATOM 4810 N N . SER B 1 299 ? -4.397 -13.726 -24.484 1 97.1 299 SER B N 1
ATOM 4811 C CA . SER B 1 299 ? -3.335 -13.711 -25.485 1 97.1 299 SER B CA 1
ATOM 4812 C C . SER B 1 299 ? -3.083 -15.106 -26.045 1 97.1 299 SER B C 1
ATOM 4814 O O . SER B 1 299 ? -2.493 -15.253 -27.118 1 97.1 299 SER B O 1
ATOM 4816 N N . GLY B 1 300 ? -3.361 -16.163 -25.214 1 95.83 300 GLY B N 1
ATOM 4817 C CA . GLY B 1 300 ? -3.121 -17.544 -25.598 1 95.83 300 GLY B CA 1
ATOM 4818 C C . GLY B 1 300 ? -1.684 -17.982 -25.384 1 95.83 300 GLY B C 1
ATOM 4819 O O . GLY B 1 300 ? -1.336 -19.136 -25.645 1 95.83 300 GLY B O 1
ATOM 4820 N N . LYS B 1 301 ? -0.9 -17.093 -24.839 1 97.12 301 LYS B N 1
ATOM 4821 C CA . LYS B 1 301 ? 0.524 -17.397 -24.736 1 97.12 301 LYS B CA 1
ATOM 4822 C C . LYS B 1 301 ? 0.904 -17.777 -23.308 1 97.12 301 LYS B C 1
ATOM 4824 O O . LYS B 1 301 ? 2.042 -18.172 -23.047 1 97.12 301 LYS B O 1
ATOM 4829 N N . VAL B 1 302 ? -0.062 -17.671 -22.328 1 98.25 302 VAL B N 1
ATOM 4830 C CA . VAL B 1 302 ? 0.24 -18.008 -20.941 1 98.25 302 VAL B CA 1
ATOM 4831 C C . VAL B 1 302 ? 0.459 -19.514 -20.811 1 98.25 302 VAL B C 1
ATOM 4833 O O . VAL B 1 302 ? -0.481 -20.299 -20.957 1 98.25 302 VAL B O 1
ATOM 4836 N N . ILE B 1 303 ? 1.638 -19.874 -20.482 1 97.63 303 ILE B N 1
ATOM 4837 C CA . ILE B 1 303 ? 2.006 -21.285 -20.446 1 97.63 303 ILE B CA 1
ATOM 4838 C C . ILE B 1 303 ? 1.818 -21.832 -19.033 1 97.63 303 ILE B C 1
ATOM 4840 O O . ILE B 1 303 ? 1.571 -23.026 -18.85 1 97.63 303 ILE B O 1
ATOM 4844 N N . SER B 1 304 ? 1.942 -20.962 -18.02 1 98.4 304 SER B N 1
ATOM 4845 C CA . SER B 1 304 ? 1.795 -21.323 -16.614 1 98.4 304 SER B CA 1
ATOM 4846 C C . SER B 1 304 ? 1.582 -20.088 -15.746 1 98.4 304 SER B C 1
ATOM 4848 O O . SER B 1 304 ? 1.873 -18.967 -16.169 1 98.4 304 SER B O 1
ATOM 4850 N N . MET B 1 305 ? 1.026 -20.283 -14.533 1 98.73 305 MET B N 1
ATOM 4851 C CA . MET B 1 305 ? 0.688 -19.169 -13.651 1 98.73 305 MET B CA 1
ATOM 4852 C C . MET B 1 305 ? 0.88 -19.556 -12.188 1 98.73 305 MET B C 1
ATOM 4854 O O . MET B 1 305 ? 0.833 -20.738 -11.843 1 98.73 305 MET B O 1
ATOM 4858 N N . ASP B 1 306 ? 1.069 -18.562 -11.356 1 98.78 306 ASP B N 1
ATOM 4859 C CA . ASP B 1 306 ? 1.073 -18.845 -9.924 1 98.78 306 ASP B CA 1
ATOM 4860 C C . ASP B 1 306 ? 0.561 -17.648 -9.126 1 98.78 306 ASP B C 1
ATOM 4862 O O . ASP B 1 306 ? 0.469 -16.538 -9.653 1 98.78 306 ASP B O 1
ATOM 4866 N N . ILE B 1 307 ? 0.074 -17.907 -7.97 1 98.77 307 ILE B N 1
ATOM 4867 C CA . ILE B 1 307 ? -0.297 -16.945 -6.938 1 98.77 307 ILE B CA 1
ATOM 4868 C C . ILE B 1 307 ? 0.548 -17.176 -5.688 1 98.77 307 ILE B C 1
ATOM 4870 O O . ILE B 1 307 ? 0.534 -18.268 -5.115 1 98.77 307 ILE B O 1
ATOM 4874 N N . ALA B 1 308 ? 1.233 -16.133 -5.267 1 98.26 308 ALA B N 1
ATOM 4875 C CA . ALA B 1 308 ? 2.202 -16.29 -4.186 1 98.26 308 ALA B CA 1
ATOM 4876 C C . ALA B 1 308 ? 1.812 -15.451 -2.973 1 98.26 308 ALA B C 1
ATOM 4878 O O . ALA B 1 308 ? 1.043 -14.494 -3.094 1 98.26 308 ALA B O 1
ATOM 4879 N N . GLU B 1 309 ? 2.282 -15.873 -1.757 1 97.33 309 GLU B N 1
ATOM 4880 C CA . GLU B 1 309 ? 2.393 -15.104 -0.521 1 97.33 309 GLU B CA 1
ATOM 4881 C C . GLU B 1 309 ? 1.049 -15.013 0.196 1 97.33 309 GLU B C 1
ATOM 4883 O O . GLU B 1 309 ? 0.808 -14.074 0.958 1 97.33 309 GLU B O 1
ATOM 4888 N N . CYS B 1 310 ? 0.18 -15.884 -0.161 1 97.01 310 CYS B N 1
ATOM 4889 C CA . CYS B 1 310 ? -0.994 -16 0.697 1 97.01 310 CYS B CA 1
ATOM 4890 C C . CYS B 1 310 ? -0.614 -16.534 2.073 1 97.01 310 CYS B C 1
ATOM 4892 O O . CYS B 1 310 ? -0.067 -17.632 2.188 1 97.01 310 CYS B O 1
ATOM 4894 N N . ASN B 1 311 ? -0.852 -15.786 3.118 1 97.61 311 ASN B N 1
ATOM 4895 C CA . ASN B 1 311 ? -0.453 -16.106 4.485 1 97.61 311 ASN B CA 1
ATOM 4896 C C . ASN B 1 311 ? -1.655 -16.142 5.426 1 97.61 311 ASN B C 1
ATOM 4898 O O . ASN B 1 311 ? -2.049 -15.112 5.975 1 97.61 311 ASN B O 1
ATOM 4902 N N . PRO B 1 312 ? -2.127 -17.303 5.723 1 96.65 312 PRO B N 1
ATOM 4903 C CA . PRO B 1 312 ? -3.348 -17.43 6.521 1 96.65 312 PRO B CA 1
ATOM 4904 C C . PRO B 1 312 ? -3.177 -16.915 7.948 1 96.65 312 PRO B C 1
ATOM 4906 O O . PRO B 1 312 ? -4.162 -16.565 8.604 1 96.65 312 PRO B O 1
ATOM 4909 N N . VAL B 1 313 ? -1.98 -16.853 8.495 1 96.28 313 VAL B N 1
ATOM 4910 C CA . VAL B 1 313 ? -1.715 -16.43 9.866 1 96.28 313 VAL B CA 1
ATOM 4911 C C . VAL B 1 313 ? -2.222 -15.005 10.074 1 96.28 313 VAL B C 1
ATOM 4913 O O . VAL B 1 313 ? -2.714 -14.666 11.153 1 96.28 313 VAL B O 1
ATOM 4916 N N . PHE B 1 314 ? -2.172 -14.227 9.019 1 95.24 314 PHE B N 1
ATOM 4917 C CA . PHE B 1 314 ? -2.499 -12.811 9.129 1 95.24 314 PHE B CA 1
ATOM 4918 C C . PHE B 1 314 ? -3.777 -12.488 8.364 1 95.24 314 PHE B C 1
ATOM 4920 O O . PHE B 1 314 ? -4.128 -11.319 8.197 1 95.24 314 PHE B O 1
ATOM 4927 N N . ASP B 1 315 ? -4.381 -13.467 7.873 1 95.45 315 ASP B N 1
ATOM 4928 C CA . ASP B 1 315 ? -5.599 -13.265 7.093 1 95.45 315 ASP B CA 1
ATOM 4929 C C . ASP B 1 315 ? -6.791 -12.976 8.002 1 95.45 315 ASP B C 1
ATOM 4931 O O . ASP B 1 315 ? -6.817 -13.405 9.157 1 95.45 315 ASP B O 1
ATOM 4935 N N . GLN B 1 316 ? -7.654 -12.114 7.582 1 92.85 316 GLN B N 1
ATOM 4936 C CA . GLN B 1 316 ? -8.888 -11.785 8.287 1 92.85 316 GLN B CA 1
ATOM 4937 C C . GLN B 1 316 ? -10.105 -12.35 7.561 1 92.85 316 GLN B C 1
ATOM 4939 O O . GLN B 1 316 ? -10.407 -11.944 6.436 1 92.85 316 GLN B O 1
ATOM 4944 N N . ASP B 1 317 ? -10.754 -13.31 8.123 1 93.4 317 ASP B N 1
ATOM 4945 C CA . ASP B 1 317 ? -11.959 -13.934 7.583 1 93.4 317 ASP B CA 1
ATOM 4946 C C . ASP B 1 317 ? -11.707 -14.499 6.188 1 93.4 317 ASP B C 1
ATOM 4948 O O . ASP B 1 317 ? -12.546 -14.362 5.295 1 93.4 317 ASP B O 1
ATOM 4952 N N . GLN B 1 318 ? -10.519 -14.99 5.912 1 94.73 318 GLN B N 1
ATOM 4953 C CA . GLN B 1 318 ? -10.116 -15.652 4.676 1 94.73 318 GLN B CA 1
ATOM 4954 C C . GLN B 1 318 ? -10.201 -14.698 3.488 1 94.73 318 GLN B C 1
ATOM 4956 O O . GLN B 1 318 ? -10.371 -15.133 2.347 1 94.73 318 GLN B O 1
ATOM 4961 N N . ARG B 1 319 ? -10.123 -13.449 3.821 1 96.06 319 ARG B N 1
ATOM 4962 C CA . ARG B 1 319 ? -10.26 -12.429 2.787 1 96.06 319 ARG B CA 1
ATOM 4963 C C . ARG B 1 319 ? -9.205 -12.605 1.7 1 96.06 319 ARG B C 1
ATOM 4965 O O . ARG B 1 319 ? -9.52 -12.562 0.509 1 96.06 319 ARG B O 1
ATOM 4972 N N . THR B 1 320 ? -8.007 -12.856 2.079 1 97.67 320 THR B N 1
ATOM 4973 C CA . THR B 1 320 ? -6.923 -13.009 1.116 1 97.67 320 THR B CA 1
ATOM 4974 C C . THR B 1 320 ? -7.065 -14.317 0.343 1 97.67 320 THR B C 1
ATOM 4976 O O . THR B 1 320 ? -6.889 -14.345 -0.877 1 97.67 320 THR B O 1
ATOM 4979 N N . ALA B 1 321 ? -7.402 -15.383 1.037 1 97.82 321 ALA B N 1
ATOM 4980 C CA . ALA B 1 321 ? -7.602 -16.679 0.394 1 97.82 321 ALA B CA 1
ATOM 4981 C C . ALA B 1 321 ? -8.736 -16.617 -0.626 1 97.82 321 ALA B C 1
ATOM 4983 O O . ALA B 1 321 ? -8.633 -17.189 -1.713 1 97.82 321 ALA B O 1
ATOM 4984 N N . LYS B 1 322 ? -9.786 -15.941 -0.3 1 97.75 322 LYS B N 1
ATOM 4985 C CA . LYS B 1 322 ? -10.929 -15.814 -1.2 1 97.75 322 LYS B CA 1
ATOM 4986 C C . LYS B 1 322 ? -10.577 -14.965 -2.419 1 97.75 322 LYS B C 1
ATOM 4988 O O . LYS B 1 322 ? -11.051 -15.231 -3.525 1 97.75 322 LYS B O 1
ATOM 4993 N N . LEU B 1 323 ? -9.769 -13.951 -2.181 1 98.36 323 LEU B N 1
ATOM 4994 C CA . LEU B 1 323 ? -9.29 -13.18 -3.323 1 98.36 323 LEU B CA 1
ATOM 4995 C C . LEU B 1 323 ? -8.414 -14.039 -4.23 1 98.36 323 LEU B C 1
ATOM 4997 O O . LEU B 1 323 ? -8.56 -14.006 -5.454 1 98.36 323 LEU B O 1
ATOM 5001 N N . ALA B 1 324 ? -7.542 -14.81 -3.676 1 98.62 324 ALA B N 1
ATOM 5002 C CA . ALA B 1 324 ? -6.713 -15.724 -4.457 1 98.62 324 ALA B CA 1
ATOM 5003 C C . ALA B 1 324 ? -7.574 -16.692 -5.263 1 98.62 324 ALA B C 1
ATOM 5005 O O . ALA B 1 324 ? -7.283 -16.968 -6.43 1 98.62 324 ALA B O 1
ATOM 5006 N N . ALA B 1 325 ? -8.625 -17.185 -4.626 1 98.2 325 ALA B N 1
ATOM 5007 C CA . ALA B 1 325 ? -9.554 -18.083 -5.308 1 98.2 325 ALA B CA 1
ATOM 5008 C C . ALA B 1 325 ? -10.227 -17.385 -6.486 1 98.2 325 ALA B C 1
ATOM 5010 O O . ALA B 1 325 ? -10.378 -17.972 -7.56 1 98.2 325 ALA B O 1
ATOM 5011 N N . ALA B 1 326 ? -10.593 -16.151 -6.312 1 98.2 326 ALA B N 1
ATOM 5012 C CA . ALA B 1 326 ? -11.212 -15.379 -7.386 1 98.2 326 ALA B CA 1
ATOM 5013 C C . ALA B 1 326 ? -10.242 -15.175 -8.546 1 98.2 326 ALA B C 1
ATOM 5015 O O . ALA B 1 326 ? -10.643 -15.205 -9.712 1 98.2 326 ALA B O 1
ATOM 5016 N N . LEU B 1 327 ? -9.03 -14.926 -8.199 1 98.53 327 LEU B N 1
ATOM 5017 C CA . LEU B 1 327 ? -8.005 -14.783 -9.227 1 98.53 327 LEU B CA 1
ATOM 5018 C C . LEU B 1 327 ? -7.852 -16.073 -10.025 1 98.53 327 LEU B C 1
ATOM 5020 O O . LEU B 1 327 ? -7.867 -16.051 -11.258 1 98.53 327 LEU B O 1
ATOM 5024 N N . ALA B 1 328 ? -7.71 -17.145 -9.298 1 98.13 328 ALA B N 1
ATOM 5025 C CA . ALA B 1 328 ? -7.583 -18.444 -9.953 1 98.13 328 ALA B CA 1
ATOM 5026 C C . ALA B 1 328 ? -8.791 -18.732 -10.84 1 98.13 328 ALA B C 1
ATOM 5028 O O . ALA B 1 328 ? -8.642 -19.207 -11.968 1 98.13 328 ALA B O 1
ATOM 5029 N N . PHE B 1 329 ? -9.954 -18.451 -10.336 1 97.35 329 PHE B N 1
ATOM 5030 C CA . PHE B 1 329 ? -11.194 -18.624 -11.084 1 97.35 329 PHE B CA 1
ATOM 5031 C C . PHE B 1 329 ? -11.142 -17.86 -12.402 1 97.35 329 PHE B C 1
ATOM 5033 O O . PHE B 1 329 ? -11.457 -18.412 -13.458 1 97.35 329 PHE B O 1
ATOM 5040 N N . SER B 1 330 ? -10.68 -16.648 -12.326 1 96.29 330 SER B N 1
ATOM 5041 C CA . SER B 1 330 ? -10.599 -15.8 -13.511 1 96.29 330 SER B CA 1
ATOM 5042 C C . SER B 1 330 ? -9.548 -16.315 -14.489 1 96.29 330 SER B C 1
ATOM 5044 O O . SER B 1 330 ? -9.701 -16.173 -15.704 1 96.29 330 SER B O 1
ATOM 5046 N N . MET B 1 331 ? -8.523 -16.904 -13.98 1 95.92 331 MET B N 1
ATOM 5047 C CA . MET B 1 331 ? -7.394 -17.355 -14.789 1 95.92 331 MET B CA 1
ATOM 5048 C C . MET B 1 331 ? -7.751 -18.619 -15.564 1 95.92 331 MET B C 1
ATOM 5050 O O . MET B 1 331 ? -7.214 -18.86 -16.647 1 95.92 331 MET B O 1
ATOM 5054 N N . ILE B 1 332 ? -8.714 -19.403 -15.047 1 93.42 332 ILE B N 1
ATOM 5055 C CA . ILE B 1 332 ? -8.891 -20.697 -15.696 1 93.42 332 ILE B CA 1
ATOM 5056 C C . ILE B 1 332 ? -10.258 -20.752 -16.375 1 93.42 332 ILE B C 1
ATOM 5058 O O . ILE B 1 332 ? -10.59 -21.738 -17.037 1 93.42 332 ILE B O 1
ATOM 5062 N N . THR B 1 333 ? -11.172 -19.727 -16.19 1 90.65 333 THR B N 1
ATOM 5063 C CA . THR B 1 333 ? -12.49 -19.706 -16.812 1 90.65 333 THR B CA 1
ATOM 5064 C C . THR B 1 333 ? -12.511 -18.752 -18.003 1 90.65 333 THR B C 1
ATOM 5066 O O . THR B 1 333 ? -11.73 -17.8 -18.056 1 90.65 333 THR B O 1
#

pLDDT: mean 94.81, std 6.51, range [50.76, 98.88]

Sequence (666 aa):
MINSSFYRKTSADTWTGRNDGTDLAVQRWHQRILLVDLGTENTILPPAGQKGIALIGFSCDEGVRRNGGRVGAKDGPAHFRKACCNLPVHFADDTVFLDLGDIICTDQDMEGAQHSLARVVAFALASGYKPLVIGGGHEVAYGHYTGINNYVNAVETTKNTDSIGIINFDAHFDLREPNENGTNSGTGFLQIANDCKASEKPFRYMPVGIQLNSNTRYLFDTAAGLGVKHIPAEQFMVSEQEKIRLQVEEFIAGSTHIYLTICMDVFSSSFAPGVSAAAFSGLIPDAFFFACLKSVIASGKVISMDIAECNPVFDQDQRTAKLAAALAFSMITMINSSFYRKTSADTWTGRNDGTDLAVQRWHQRILLVDLGTENTILPPAGQKGIALIGFSCDEGVRRNGGRVGAKDGPAHFRKACCNLPVHFADDTVFLDLGDIICTDQDMEGAQHSLARVVAFALASGYKPLVIGGGHEVAYGHYTGINNYVNAVETTKNTDSIGIINFDAHFDLREPNENGTNSGTGFLQIANDCKASEKPFRYMPVGIQLNSNTRYLFDTAAGLGVKHIPAEQFMVSEQEKIRLQVEEFIAGSTHIYLTICMDVFSSSFAPGVSAAAFSGLIPDAFFFACLKSVIASGKVISMDIAECNPVFDQDQRTAKLAAALAFSMIT

Nearest PDB structures (foldseek):
  1xfk-assembly1_A  TM=9.177E-01  e=1.561E-32  Vibrio cholerae
  8x3g-assembly1_F  TM=8.328E-01  e=4.251E-20  Aminobacter sp. NyZ550
  8sp2-assembly3_K  TM=8.272E-01  e=8.261E-20  Ectopseudomonas mendocina
  8ryi-assembly1_C  TM=8.526E-01  e=8.203E-19  Aminobacter niigataensis
  8ryi-assembly1_F  TM=8.075E-01  e=9.832E-19  Aminobacter niigataensis

Radius of gyration: 27.41 Å; Cα contacts (8 Å, |Δi|>4): 1510; chains: 2; bounding box: 53×87×65 Å

Foldseek 3Di:
DFDPVFFDWDDLVLQDDDDPDDDLQQDFPSVQEATDEVVVDVADAQDPPAAEAEEEEEQDQLQLVQVVWDGFQSCLVSLLSNLRNGHRDDFDPRYHHYYHGYGHDPPSPLVVSLCRLLCVLLSCLVNRHAYEYETYAQLNLQSNVSNVVVNCVVPPPPLPQAFEAEEEADQAPLCDAADPSGHHSSNRLVVVLVVCVVSVHQRHYEYELHEPVVYDPVRVVVCVVSVYHYHHNVQQDPVCLVVVLVVLVVSLVRHQAYEYEYELQQAACVQQVQFRDHHPHHHDPDPSVLVSLLSNLVSVRHRYYYYYGRGPVGDDPCRNSNVVSVSVVSNRD/DFDPVFFDWDDLPLQDDDDPDDPLQQDFPSVQEATDEVVVDVADAQDPPAAEAEEEEEQDQLQLVQVVWDGFQSCLVSLLSNLRNGHRDDFDPRYHHYYHGYGHDPPSPLVVSLCRLLCVLLSCLVNRHAYEYETYAQLNLQSNVNNVVVNCVVPPPPLPQAFEAEEEADQAPLCDAADPSGHHSSNRLVVVLVVCVVSVHQRHYEYELHEPVVYDVVRVVVCVVSVYDYHHNVQQDPVCLVVVLVVLVVSLVRHQAYEYEYELQQAACVQQVQFRDHDPHHDDPDPSVLVVLLSNLVSVRYRYYYYYGRGPVGDDPCSNSNVVSVSVVSNRD

Secondary structure (DSSP, 8-state):
---GGGEEPPPTTSS------SSGGG-BHHHH-EE--TTT-----PPTT-EEEEEEEEE--HHHHHTT----GGGHHHHHHHHHTTPBP-S-TTEEEEEEEEEE--TT-HHHHHHHHHHHHHHHHHTTEEEEEE-SSTTHHHHHHHHHHHHHHHH---TTT--EEEEEE-SS---PPPBTTBS-TT-HHHHHHHHHHHTT---EEEEEEE-GGGS-HHHHHHHHHTT---EEGGG-SGGGHHHHHHHHHHHHHT-SEEEEEEEGGGBBTTT---SSS-BSS-B--SHHHHHHHHHHHHTS-EEEEEEE---GGG-STTHHHHHHHHHHHHHH-/---GGGEEPPPTTSS------SSGGG-BHHHH-EE--TTT-----PPTT-EEEEEEEEE--HHHHHTT----GGGHHHHHHHHHTTPBP-S-TTEEEEEEEEEE--TT-HHHHHHHHHHHHHHHHHTTEEEEEE-SSTTHHHHHHHHHHHHHHHH---TTS--EEEEEE-SS---PPPBTTBS-TT-HHHHHHHHHHHTT---EEEEEEE-GGGS-HHHHHHHHHTT---EEGGG-SGGGHHHHHHHHHHHHHT-SEEEEEEEGGGBBTTT--SSSS-BSS-B--SHHHHHHHHHHHHTS-EEEEEEE---GGG-STTHHHHHHHHHHHHHH-

Solvent-accessible surface area (backbone atoms only — not comparable to full-atom values): 33239 Å² total; per-residue (Å²): 137,65,60,66,81,31,50,44,65,67,59,83,77,57,50,58,63,81,77,78,58,83,52,70,43,50,29,23,37,35,78,60,51,40,81,41,48,58,90,79,48,90,75,67,67,62,59,90,92,37,47,30,38,31,36,35,24,36,30,28,35,49,25,22,49,57,62,71,42,53,65,38,11,35,53,16,34,63,50,30,48,54,50,33,12,64,28,38,48,69,49,61,89,53,49,47,42,35,35,55,17,30,34,30,48,52,91,76,33,50,67,60,27,28,53,50,39,13,51,52,45,24,50,38,47,74,36,58,22,34,42,40,37,30,15,6,23,50,33,47,51,40,18,48,49,49,5,51,49,56,40,49,61,70,68,45,82,62,77,86,71,70,33,60,25,34,42,31,37,18,29,53,82,29,55,43,74,61,53,100,72,38,68,22,27,39,18,24,55,36,53,50,43,52,53,21,56,74,67,75,42,78,63,42,51,34,44,35,31,36,33,73,95,66,47,57,73,64,51,54,52,51,35,55,76,62,69,44,58,66,41,44,36,92,61,69,46,74,94,39,43,68,62,50,50,51,53,53,49,52,54,51,70,74,24,60,32,26,40,39,36,36,35,45,30,16,26,19,31,73,57,20,42,9,28,44,57,63,27,92,80,31,49,68,82,42,40,62,49,52,51,53,53,44,52,54,54,69,66,71,34,58,58,36,38,36,42,18,21,36,11,63,81,53,34,62,91,51,36,25,33,26,34,53,31,46,50,52,50,53,71,66,79,139,64,60,66,81,31,50,43,65,64,60,84,76,58,49,56,63,80,78,79,59,82,53,71,88,54,30,22,38,33,78,61,51,40,81,40,48,56,90,77,46,88,73,67,67,59,60,89,92,38,48,27,36,32,38,34,24,34,30,27,36,50,25,22,48,56,61,71,42,52,64,37,13,36,52,16,35,61,49,32,48,53,50,33,12,67,38,69,59,71,49,62,88,55,50,46,41,35,36,55,18,29,32,30,47,52,90,75,32,50,67,60,25,27,53,50,40,13,49,52,46,23,49,38,47,75,34,59,22,35,43,40,36,30,15,6,23,50,33,47,50,39,17,49,49,49,5,52,50,54,39,50,61,70,68,47,81,65,78,87,71,72,33,59,24,35,43,30,38,18,29,54,82,29,55,43,74,61,54,99,71,40,69,21,27,40,17,25,54,36,52,48,41,53,52,20,57,76,67,74,43,77,64,42,52,33,44,35,31,34,34,70,70,65,40,33,49,48,53,54,51,51,34,53,76,61,68,43,57,68,41,44,34,71,60,66,43,75,94,38,43,68,63,51,50,51,53,52,49,54,53,51,71,74,25,61,31,27,41,40,37,36,36,44,31,19,26,18,35,70,59,19,41,9,28,44,57,61,29,52,73,30,48,69,93,43,73,64,48,52,50,52,53,46,54,55,56,68,66,73,33,58,59,35,38,37,43,19,21,37,12,61,80,54,32,61,90,51,37,25,33,43,47,52,30,51,50,52,49,56,72,64,79

Organism: NCBI:txid1503925